Protein 3KIO (pdb70)

Foldseek 3Di:
DVCVVVCCVVQKDKDWDDQAPVQLPAEKEKAKEADPLFFLFFKKIKIKMFHPVCQCCQVVNDFLPPDDPVVLVVVLVCCVPSNTMIMMMMIGTLQVLLPCVDPDHDDSVNVVLVRVLVRVVVCVVSNGNYAEYEYEDAPFVVSLVVSCVPVVRHHYHYDPPVLNVGRRNVNSNSVNSNVRVVRLVVVLCVCVVVVHDSQQPPRGDVPVSNLVVQLVAQDQAPGHDSRGNCNDPSNVVSCVVRHDDDDDPPD/DDPADAAEDDDPCVVPVDDWKDKDWDQDFVRRGTAIWIAGVFGLTWGKDKDFDPDAWDDDPPDIHRTNIYIYIARPALNCVVRPPCVDGDDCPVVLPPDDDVVVVVVRVVLNVVSCVVDPDCVPTRRPCSSCSVPPD/DFADDVVLVPPFAADAAEDEPDDPPDDDDDPCVVAWVVQWDCDPAAIWTDDPRFIKGKDKDFDDPPDWDFDDVPDGRGGNHTDGIYIYIYGPDHCDDDDLVVEVSVDDDDDD

B-factor: mean 63.11, std 38.62, range [3.92, 180.27]

Structure (mmCIF, N/CA/C/O backbone):
data_3KIO
#
_entry.id   3KIO
#
_cell.length_a   279.287
_cell.length_b   40.421
_cell.length_c   67.820
_cell.angle_alpha   90.00
_cell.angle_beta   90.00
_cell.angle_gamma   90.00
#
_symmetry.space_group_name_H-M   'P 21 21 2'
#
loop_
_entity.id
_entity.type
_entity.pdbx_description
1 polymer 'Ribonuclease H2 subunit A'
2 polymer 'Ribonuclease H2 subunit B'
3 polymer 'Ribonuclease H2 subunit C'
4 water water
#
loop_
_atom_site.group_PDB
_atom_site.id
_atom_site.type_symbol
_atom_site.label_atom_id
_atom_site.label_alt_id
_atom_site.label_comp_id
_atom_site.label_asym_id
_atom_site.label_entity_id
_atom_site.label_seq_id
_atom_site.pdbx_PDB_ins_code
_atom_site.Cartn_x
_atom_site.Cartn_y
_atom_site.Cartn_z
_atom_site.occupancy
_atom_site.B_iso_or_equiv
_atom_site.auth_seq_id
_atom_site.auth_comp_id
_atom_site.auth_asym_id
_atom_site.auth_atom_id
_atom_site.pdbx_PDB_model_num
ATOM 9 N N . ASP A 1 2 ? 76.671 -0.612 2.300 1.00 115.42 2 ASP A N 1
ATOM 10 C CA . ASP A 1 2 ? 75.404 -0.222 2.918 1.00 118.39 2 ASP A CA 1
ATOM 11 C C . ASP A 1 2 ? 74.386 -1.334 3.141 1.00 115.43 2 ASP A C 1
ATOM 12 O O . ASP A 1 2 ? 73.426 -1.156 3.888 1.00 111.12 2 ASP A O 1
ATOM 17 N N . LEU A 1 3 ? 74.615 -2.477 2.506 1.00 120.00 3 LEU A N 1
ATOM 18 C CA . LEU A 1 3 ? 73.791 -3.657 2.710 1.00 122.18 3 LEU A CA 1
ATOM 19 C C . LEU A 1 3 ? 73.385 -3.741 4.169 1.00 119.64 3 LEU A C 1
ATOM 20 O O . LEU A 1 3 ? 72.203 -3.859 4.489 1.00 119.21 3 LEU A O 1
ATOM 25 N N . SER A 1 4 ? 74.376 -3.646 5.049 1.00 117.87 4 SER A N 1
ATOM 26 C CA . SER A 1 4 ? 74.148 -3.745 6.485 1.00 119.46 4 SER A CA 1
ATOM 27 C C . SER A 1 4 ? 74.067 -2.370 7.139 1.00 122.59 4 SER A C 1
ATOM 28 O O . SER A 1 4 ? 73.489 -2.225 8.216 1.00 120.44 4 SER A O 1
ATOM 31 N N . GLU A 1 5 ? 74.648 -1.367 6.482 1.00 126.26 5 GLU A N 1
ATOM 32 C CA . GLU A 1 5 ? 74.720 -0.013 7.034 1.00 129.12 5 GLU A CA 1
ATOM 33 C C . GLU A 1 5 ? 73.353 0.667 7.004 1.00 134.82 5 GLU A C 1
ATOM 34 O O . GLU A 1 5 ? 73.229 1.862 7.295 1.00 137.02 5 GLU A O 1
ATOM 40 N N . LEU A 1 6 ? 72.338 -0.108 6.629 1.00 130.68 6 LEU A N 1
ATOM 41 C CA . LEU A 1 6 ? 70.949 0.301 6.767 1.00 128.43 6 LEU A CA 1
ATOM 42 C C . LEU A 1 6 ? 70.527 0.057 8.203 1.00 129.08 6 LEU A C 1
ATOM 43 O O . LEU A 1 6 ? 70.009 0.949 8.878 1.00 129.49 6 LEU A O 1
ATOM 48 N N . GLU A 1 7 ? 70.765 -1.168 8.663 1.00 131.30 7 GLU A N 1
ATOM 49 C CA . GLU A 1 7 ? 70.276 -1.618 9.965 1.00 136.96 7 GLU A CA 1
ATOM 50 C C . GLU A 1 7 ? 71.115 -1.157 11.160 1.00 136.07 7 GLU A C 1
ATOM 51 O O . GLU A 1 7 ? 71.067 -1.769 12.226 1.00 134.35 7 GLU A O 1
ATOM 57 N N . ARG A 1 8 ? 71.874 -0.078 10.983 1.00 136.39 8 ARG A N 1
ATOM 58 C CA . ARG A 1 8 ? 72.441 0.625 12.126 1.00 141.37 8 ARG A CA 1
ATOM 59 C C . ARG A 1 8 ? 71.250 1.175 12.889 1.00 145.76 8 ARG A C 1
ATOM 60 O O . ARG A 1 8 ? 71.385 1.709 13.990 1.00 148.91 8 ARG A O 1
ATOM 62 N N . ASP A 1 9 ? 70.079 1.034 12.270 1.00 144.54 9 ASP A N 1
ATOM 63 C CA . ASP A 1 9 ? 68.810 1.438 12.857 1.00 146.89 9 ASP A CA 1
ATOM 64 C C . ASP A 1 9 ? 67.744 0.345 12.671 1.00 150.19 9 ASP A C 1
ATOM 65 O O . ASP A 1 9 ? 66.570 0.635 12.432 1.00 150.70 9 ASP A O 1
ATOM 70 N N . ASN A 1 10 ? 68.168 -0.915 12.751 1.00 149.54 10 ASN A N 1
ATOM 71 C CA . ASN A 1 10 ? 67.238 -2.025 12.954 1.00 152.97 10 ASN A CA 1
ATOM 72 C C . ASN A 1 10 ? 67.119 -2.228 14.449 1.00 166.78 10 ASN A C 1
ATOM 73 O O . ASN A 1 10 ? 66.028 -2.262 15.016 1.00 173.69 10 ASN A O 1
ATOM 78 N N . THR A 1 11 ? 68.277 -2.373 15.078 1.00 72.44 11 THR A N 1
ATOM 79 C CA . THR A 1 11 ? 68.387 -2.316 16.513 1.00 72.44 11 THR A CA 1
ATOM 80 C C . THR A 1 11 ? 68.192 -0.873 17.000 1.00 77.55 11 THR A C 1
ATOM 81 O O . THR A 1 11 ? 67.883 -0.645 18.169 1.00 90.00 11 THR A O 1
ATOM 85 N N . GLY A 1 12 ? 68.368 0.098 16.105 1.00 73.89 12 GLY A N 1
ATOM 86 C CA . GLY A 1 12 ? 68.168 1.502 16.444 1.00 67.71 12 GLY A CA 1
ATOM 87 C C . GLY A 1 12 ? 69.394 2.180 17.037 1.00 63.48 12 GLY A C 1
ATOM 88 O O . GLY A 1 12 ? 69.508 3.402 17.050 1.00 61.72 12 GLY A O 1
ATOM 89 N N . ARG A 1 13 ? 70.321 1.373 17.532 1.00 67.49 13 ARG A N 1
ATOM 90 C CA . ARG A 1 13 ? 71.531 1.877 18.163 1.00 62.95 13 ARG A CA 1
ATOM 91 C C . ARG A 1 13 ? 72.700 0.902 17.972 1.00 60.90 13 ARG A C 1
ATOM 92 O O . ARG A 1 13 ? 72.558 -0.159 17.356 1.00 50.46 13 ARG A O 1
ATOM 100 N N . CYS A 1 14 ? 73.850 1.254 18.532 1.00 58.96 14 CYS A N 1
ATOM 101 C CA . CYS A 1 14 ? 75.078 0.549 18.209 1.00 57.42 14 CYS A CA 1
ATOM 102 C C . CYS A 1 14 ? 76.132 0.681 19.317 1.00 50.48 14 CYS A C 1
ATOM 103 O O . CYS A 1 14 ? 76.495 1.788 19.705 1.00 58.73 14 CYS A O 1
ATOM 106 N N . ARG A 1 15 ? 76.624 -0.447 19.822 1.00 35.85 15 ARG A N 1
ATOM 107 C CA . ARG A 1 15 ? 77.753 -0.400 20.733 1.00 39.46 15 ARG A CA 1
ATOM 108 C C . ARG A 1 15 ? 79.051 -0.780 20.041 1.00 39.62 15 ARG A C 1
ATOM 109 O O . ARG A 1 15 ? 79.147 -1.845 19.472 1.00 35.94 15 ARG A O 1
ATOM 117 N N . LEU A 1 16 ? 80.042 0.109 20.074 1.00 40.72 16 LEU A N 1
ATOM 118 C CA . LEU A 1 16 ? 81.409 -0.263 19.710 1.00 36.88 16 LEU A CA 1
ATOM 119 C C . LEU A 1 16 ? 82.277 -0.277 20.956 1.00 45.30 16 LEU A C 1
ATOM 120 O O . LEU A 1 16 ? 82.112 0.559 21.838 1.00 50.47 16 LEU A O 1
ATOM 125 N N . SER A 1 17 ? 83.196 -1.227 21.049 1.00 49.49 17 SER A N 1
ATOM 126 C CA . SER A 1 17 ? 84.016 -1.305 22.249 1.00 52.04 17 SER A CA 1
ATOM 127 C C . SER A 1 17 ? 85.390 -1.866 21.966 1.00 46.43 17 SER A C 1
ATOM 128 O O . SER A 1 17 ? 85.597 -2.560 20.971 1.00 41.39 17 SER A O 1
ATOM 131 N N . SER A 1 18 ? 86.325 -1.563 22.860 1.00 46.53 18 SER A N 1
ATOM 132 C CA . SER A 1 18 ? 87.666 -2.123 22.780 1.00 49.57 18 SER A CA 1
ATOM 133 C C . SER A 1 18 ? 87.811 -3.469 23.514 1.00 48.62 18 SER A C 1
ATOM 134 O O . SER A 1 18 ? 87.143 -3.735 24.520 1.00 39.14 18 SER A O 1
ATOM 137 N N . PRO A 1 19 ? 88.682 -4.335 22.990 1.00 47.76 19 PRO A N 1
ATOM 138 C CA . PRO A 1 19 ? 89.133 -5.442 23.821 1.00 47.16 19 PRO A CA 1
ATOM 139 C C . PRO A 1 19 ? 89.416 -4.859 25.184 1.00 42.66 19 PRO A C 1
ATOM 140 O O . PRO A 1 19 ? 89.982 -3.765 25.237 1.00 36.48 19 PRO A O 1
ATOM 144 N N . VAL A 1 20 ? 89.034 -5.546 26.257 1.00 47.29 20 VAL A N 1
ATOM 145 C CA . VAL A 1 20 ? 89.317 -5.049 27.610 1.00 35.04 20 VAL A CA 1
ATOM 146 C C . VAL A 1 20 ? 90.742 -5.391 28.032 1.00 37.69 20 VAL A C 1
ATOM 147 O O . VAL A 1 20 ? 91.145 -6.556 27.997 1.00 44.68 20 VAL A O 1
ATOM 151 N N . PRO A 1 21 ? 91.520 -4.374 28.421 1.00 38.58 21 PRO A N 1
ATOM 152 C CA . PRO A 1 21 ? 92.948 -4.622 28.663 1.00 39.47 21 PRO A CA 1
ATOM 153 C C . PRO A 1 21 ? 93.120 -5.506 29.895 1.00 46.41 21 PRO A C 1
ATOM 154 O O . PRO A 1 21 ? 92.445 -5.282 30.904 1.00 51.58 21 PRO A O 1
ATOM 158 N N . ALA A 1 22 ? 94.010 -6.491 29.820 1.00 44.72 22 ALA A N 1
ATOM 159 C CA . ALA A 1 22 ? 94.197 -7.447 30.917 1.00 43.73 22 ALA A CA 1
ATOM 160 C C . ALA A 1 22 ? 94.266 -6.825 32.314 1.00 42.79 22 ALA A C 1
ATOM 161 O O . ALA A 1 22 ? 93.531 -7.229 33.214 1.00 42.96 22 ALA A O 1
ATOM 163 N N . VAL A 1 23 ? 95.159 -5.858 32.499 1.00 41.03 23 VAL A N 1
ATOM 164 C CA . VAL A 1 23 ? 95.322 -5.215 33.799 1.00 41.26 23 VAL A CA 1
ATOM 165 C C . VAL A 1 23 ? 93.966 -4.896 34.412 1.00 42.38 23 VAL A C 1
ATOM 166 O O . VAL A 1 23 ? 93.724 -5.166 35.578 1.00 52.66 23 VAL A O 1
ATOM 170 N N . CYS A 1 24 ? 93.076 -4.342 33.603 1.00 41.12 24 CYS A N 1
ATOM 171 C CA . CYS A 1 24 ? 91.776 -3.879 34.077 1.00 40.98 24 CYS A CA 1
ATOM 172 C C . CYS A 1 24 ? 90.748 -4.981 34.440 1.00 36.68 24 CYS A C 1
ATOM 173 O O . CYS A 1 24 ? 89.574 -4.700 34.672 1.00 40.41 24 CYS A O 1
ATOM 176 N N . LEU A 1 25 ? 91.193 -6.230 34.496 1.00 40.45 25 LEU A N 1
ATOM 177 C CA . LEU A 1 25 ? 90.353 -7.324 34.995 1.00 39.05 25 LEU A CA 1
ATOM 178 C C . LEU A 1 25 ? 90.705 -7.649 36.456 1.00 50.28 25 LEU A C 1
ATOM 179 O O . LEU A 1 25 ? 89.915 -8.267 37.172 1.00 56.07 25 LEU A O 1
ATOM 184 N N . LYS A 1 26 ? 91.883 -7.202 36.894 1.00 44.94 26 LYS A N 1
ATOM 185 C CA . LYS A 1 26 ? 92.382 -7.519 38.224 1.00 42.96 26 LYS A CA 1
ATOM 186 C C . LYS A 1 26 ? 92.681 -6.302 39.115 1.00 45.90 26 LYS A C 1
ATOM 187 O O . LYS A 1 26 ? 92.460 -6.347 40.329 1.00 50.28 26 LYS A O 1
ATOM 193 N N . GLU A 1 27 ? 93.193 -5.226 38.528 1.00 42.38 27 GLU A N 1
ATOM 194 C CA . GLU A 1 27 ? 93.515 -4.022 39.298 1.00 41.79 27 GLU A CA 1
ATOM 195 C C . GLU A 1 27 ? 92.308 -3.097 39.404 1.00 29.89 27 GLU A C 1
ATOM 196 O O . GLU A 1 27 ? 91.448 -3.119 38.542 1.00 35.75 27 GLU A O 1
ATOM 202 N N . PRO A 1 28 ? 92.217 -2.297 40.474 1.00 37.29 28 PRO A N 1
ATOM 203 C CA . PRO A 1 28 ? 91.038 -1.415 40.553 1.00 33.64 28 PRO A CA 1
ATOM 204 C C . PRO A 1 28 ? 91.121 -0.312 39.498 1.00 32.85 28 PRO A C 1
ATOM 205 O O . PRO A 1 28 ? 92.195 0.268 39.304 1.00 37.57 28 PRO A O 1
ATOM 209 N N . CYS A 1 29 ? 90.009 -0.013 38.846 1.00 21.43 29 CYS A N 1
ATOM 210 C CA . CYS A 1 29 ? 89.992 0.974 37.763 1.00 43.03 29 CYS A CA 1
ATOM 211 C C . CYS A 1 29 ? 88.935 2.042 38.013 1.00 38.43 29 CYS A C 1
ATOM 212 O O . CYS A 1 29 ? 87.911 1.770 38.632 1.00 37.34 29 CYS A O 1
ATOM 215 N N . VAL A 1 30 ? 89.193 3.248 37.504 1.00 35.60 30 VAL A N 1
ATOM 216 C CA . VAL A 1 30 ? 88.222 4.337 37.475 1.00 26.12 30 VAL A CA 1
ATOM 217 C C . VAL A 1 30 ? 87.459 4.283 36.165 1.00 30.73 30 VAL A C 1
ATOM 218 O O . VAL A 1 30 ? 88.015 3.889 35.142 1.00 20.71 30 VAL A O 1
ATOM 222 N N . LEU A 1 31 ? 86.202 4.713 36.196 1.00 27.12 31 LEU A N 1
ATOM 223 C CA . LEU A 1 31 ? 85.361 4.705 35.012 1.00 31.52 31 LEU A CA 1
ATOM 224 C C . LEU A 1 31 ? 84.657 6.060 34.785 1.00 32.53 31 LEU A C 1
ATOM 225 O O . LEU A 1 31 ? 83.792 6.453 35.561 1.00 30.60 31 LEU A O 1
ATOM 230 N N . GLY A 1 32 ? 85.026 6.763 33.712 1.00 30.95 32 GLY A N 1
ATOM 231 C CA . GLY A 1 32 ? 84.375 8.016 33.337 1.00 22.38 32 GLY A CA 1
ATOM 232 C C . GLY A 1 32 ? 83.281 7.811 32.295 1.00 25.11 32 GLY A C 1
ATOM 233 O O . GLY A 1 32 ? 83.463 7.063 31.363 1.00 26.47 32 GLY A O 1
ATOM 234 N N . VAL A 1 33 ? 82.123 8.436 32.463 1.00 14.09 33 VAL A N 1
ATOM 235 C CA . VAL A 1 33 ? 81.137 8.416 31.401 1.00 16.54 33 VAL A CA 1
ATOM 236 C C . VAL A 1 33 ? 80.754 9.833 30.993 1.00 21.99 33 VAL A C 1
ATOM 237 O O . VAL A 1 33 ? 80.619 10.700 31.837 1.00 36.94 33 VAL A O 1
ATOM 241 N N . ASP A 1 34 ? 80.628 10.067 29.690 1.00 15.60 34 ASP A N 1
ATOM 242 C CA . ASP A 1 34 ? 80.214 11.362 29.163 1.00 23.80 34 ASP A CA 1
ATOM 243 C C . ASP A 1 34 ? 79.646 11.147 27.769 1.00 17.23 34 ASP A C 1
ATOM 244 O O . ASP A 1 34 ? 79.581 10.027 27.310 1.00 19.24 34 ASP A O 1
ATOM 249 N N . GLU A 1 35 ? 79.261 12.238 27.106 1.00 31.94 35 GLU A N 1
ATOM 250 C CA . GLU A 1 35 ? 78.479 12.173 25.881 1.00 26.56 35 GLU A CA 1
ATOM 251 C C . GLU A 1 35 ? 78.676 13.336 24.924 1.00 33.46 35 GLU A C 1
ATOM 252 O O . GLU A 1 35 ? 79.159 14.394 25.315 1.00 45.58 35 GLU A O 1
ATOM 258 N N . ALA A 1 36 ? 78.292 13.100 23.664 1.00 41.77 36 ALA A N 1
ATOM 259 C CA . ALA A 1 36 ? 78.183 14.107 22.606 1.00 16.49 36 ALA A CA 1
ATOM 260 C C . ALA A 1 36 ? 76.855 13.924 21.864 1.00 33.31 36 ALA A C 1
ATOM 261 O O . ALA A 1 36 ? 76.306 12.835 21.838 1.00 35.47 36 ALA A O 1
ATOM 263 N N . GLY A 1 37 ? 76.314 15.000 21.307 1.00 16.57 37 GLY A N 1
ATOM 264 C CA . GLY A 1 37 ? 75.044 14.961 20.608 1.00 17.19 37 GLY A CA 1
ATOM 265 C C . GLY A 1 37 ? 73.734 14.970 21.391 1.00 18.43 37 GLY A C 1
ATOM 266 O O . GLY A 1 37 ? 72.720 14.477 20.918 1.00 23.39 37 GLY A O 1
ATOM 267 N N . ARG A 1 38 ? 73.711 15.547 22.579 1.00 16.53 38 ARG A N 1
ATOM 268 C CA . ARG A 1 38 ? 72.422 15.768 23.220 1.00 30.83 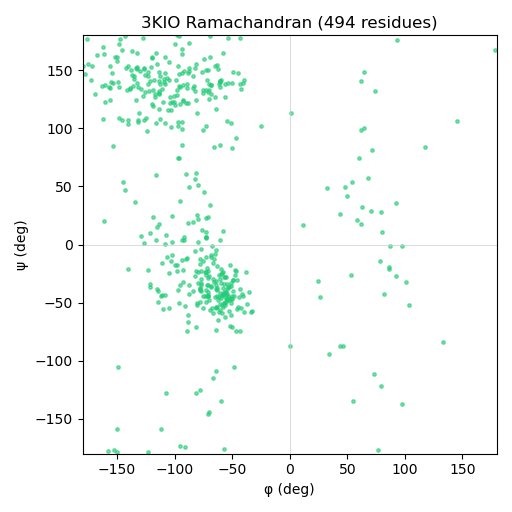38 ARG A CA 1
ATOM 269 C C . ARG A 1 38 ? 71.653 16.876 22.471 1.00 36.29 38 ARG A C 1
ATOM 270 O O . ARG A 1 38 ? 70.450 16.761 22.247 1.00 45.75 38 ARG A O 1
ATOM 278 N N . GLY A 1 39 ? 72.354 17.936 22.070 1.00 25.35 39 GLY A N 1
ATOM 279 C CA . GLY A 1 39 ? 71.739 19.048 21.369 1.00 24.94 39 GLY A CA 1
ATOM 280 C C . GLY A 1 39 ? 71.217 19.056 19.932 1.00 24.18 39 GLY A C 1
ATOM 281 O O . GLY A 1 39 ? 70.148 19.598 19.676 1.00 30.26 39 GLY A O 1
ATOM 282 N N . PRO A 1 40 ? 71.967 18.487 18.979 1.00 27.21 40 PRO A N 1
ATOM 283 C CA . PRO A 1 40 ? 71.602 18.736 17.577 1.00 35.20 40 PRO A CA 1
ATOM 284 C C . PRO A 1 40 ? 70.236 18.117 17.280 1.00 43.35 40 PRO A C 1
ATOM 285 O O . PRO A 1 40 ? 69.809 17.158 17.925 1.00 39.77 40 PRO A O 1
ATOM 289 N N . VAL A 1 41 ? 69.562 18.698 16.294 1.00 47.00 41 VAL A N 1
ATOM 290 C CA . VAL A 1 41 ? 68.298 18.195 15.785 1.00 42.16 41 VAL A CA 1
ATOM 291 C C . VAL A 1 41 ? 68.678 17.273 14.643 1.00 45.37 41 VAL A C 1
ATOM 292 O O . VAL A 1 41 ? 67.830 16.745 13.935 1.00 61.15 41 VAL A O 1
ATOM 296 N N . LEU A 1 42 ? 69.982 17.056 14.505 1.00 46.59 42 LEU A N 1
ATOM 297 C CA . LEU A 1 42 ? 70.536 16.253 13.412 1.00 36.97 42 LEU A CA 1
ATOM 298 C C . LEU A 1 42 ? 71.652 15.341 13.908 1.00 28.73 42 LEU A C 1
ATOM 299 O O . LEU A 1 42 ? 72.522 15.781 14.656 1.00 35.88 42 LEU A O 1
ATOM 304 N N . GLY A 1 43 ? 71.626 14.079 13.493 1.00 21.83 43 GLY A N 1
ATOM 305 C CA . GLY A 1 43 ? 72.685 13.138 13.816 1.00 27.89 43 GLY A CA 1
ATOM 306 C C . GLY A 1 43 ? 72.453 12.292 15.065 1.00 31.72 43 GLY A C 1
ATOM 307 O O . GLY A 1 43 ? 71.468 12.496 15.781 1.00 36.15 43 GLY A O 1
ATOM 308 N N . PRO A 1 44 ? 73.377 11.350 15.336 1.00 22.75 44 PRO A N 1
ATOM 309 C CA . PRO A 1 44 ? 73.424 10.521 16.536 1.00 15.32 44 PRO A CA 1
ATOM 310 C C . PRO A 1 44 ? 73.790 11.315 17.773 1.00 32.47 44 PRO A C 1
ATOM 311 O O . PRO A 1 44 ? 74.536 12.296 17.715 1.00 27.70 44 PRO A O 1
ATOM 323 N N . VAL A 1 46 ? 75.992 10.394 21.092 1.00 27.58 46 VAL A N 1
ATOM 324 C CA . VAL A 1 46 ? 76.947 9.391 21.547 1.00 31.90 46 VAL A CA 1
ATOM 325 C C . VAL A 1 46 ? 77.304 9.386 23.065 1.00 38.68 46 VAL A C 1
ATOM 326 O O . VAL A 1 46 ? 77.652 10.405 23.642 1.00 24.97 46 VAL A O 1
ATOM 330 N N . TYR A 1 47 ? 77.208 8.211 23.687 1.00 41.03 47 TYR A N 1
ATOM 331 C CA . TYR A 1 47 ? 77.690 7.997 25.052 1.00 28.77 47 TYR A CA 1
ATOM 332 C C . TYR A 1 47 ? 78.946 7.149 25.064 1.00 25.43 47 TYR A C 1
ATOM 333 O O . TYR A 1 47 ? 79.036 6.177 24.341 1.00 29.60 47 TYR A O 1
ATOM 342 N N . ALA A 1 48 ? 79.909 7.517 25.890 1.00 23.77 48 ALA A N 1
ATOM 343 C CA . ALA A 1 48 ? 81.179 6.820 25.956 1.00 17.77 48 ALA A CA 1
ATOM 344 C C . ALA A 1 48 ? 81.584 6.528 27.394 1.00 38.27 48 ALA A C 1
ATOM 345 O O . ALA A 1 48 ? 81.223 7.253 28.314 1.00 35.07 48 ALA A O 1
ATOM 347 N N . ILE A 1 49 ? 82.331 5.447 27.586 1.00 40.95 49 ILE A N 1
ATOM 348 C CA . ILE A 1 49 ? 83.019 5.230 28.846 1.00 32.40 49 ILE A CA 1
ATOM 349 C C . ILE A 1 49 ? 84.491 5.007 28.570 1.00 33.42 49 ILE A C 1
ATOM 350 O O . ILE A 1 49 ? 84.884 4.454 27.549 1.00 47.03 49 ILE A O 1
ATOM 355 N N . CYS A 1 50 ? 85.309 5.476 29.483 1.00 27.71 50 CYS A N 1
ATOM 356 C CA . CYS A 1 50 ? 86.715 5.189 29.456 1.00 35.84 50 CYS A CA 1
ATOM 357 C C . CYS A 1 50 ? 87.056 4.620 30.839 1.00 44.03 50 CYS A C 1
ATOM 358 O O . CYS A 1 50 ? 86.372 4.917 31.830 1.00 40.11 50 CYS A O 1
ATOM 361 N N . TYR A 1 51 ? 88.078 3.773 30.909 1.00 38.81 51 TYR A N 1
ATOM 362 C CA . TYR A 1 51 ? 88.538 3.283 32.197 1.00 37.26 51 TYR A CA 1
ATOM 363 C C . TYR A 1 51 ? 90.022 2.973 32.198 1.00 39.38 51 TYR A C 1
ATOM 364 O O . TYR A 1 51 ? 90.635 2.829 31.150 1.00 49.93 51 TYR A O 1
ATOM 373 N N . CYS A 1 52 ? 90.606 2.889 33.383 1.00 37.68 52 CYS A N 1
ATOM 374 C CA . CYS A 1 52 ? 91.996 2.482 33.479 1.00 45.40 52 CYS A CA 1
ATOM 375 C C . CYS A 1 52 ? 92.436 2.332 34.922 1.00 47.97 52 CYS A C 1
ATOM 376 O O . CYS A 1 52 ? 91.855 2.928 35.827 1.00 49.99 52 CYS A O 1
ATOM 379 N N . PRO A 1 53 ? 93.457 1.502 35.139 1.00 41.20 53 PRO A N 1
ATOM 380 C CA . PRO A 1 53 ? 93.916 1.225 36.491 1.00 40.17 53 PRO A CA 1
ATOM 381 C C . PRO A 1 53 ? 94.157 2.495 37.289 1.00 43.43 53 PRO A C 1
ATOM 382 O O . PRO A 1 53 ? 94.680 3.466 36.765 1.00 35.36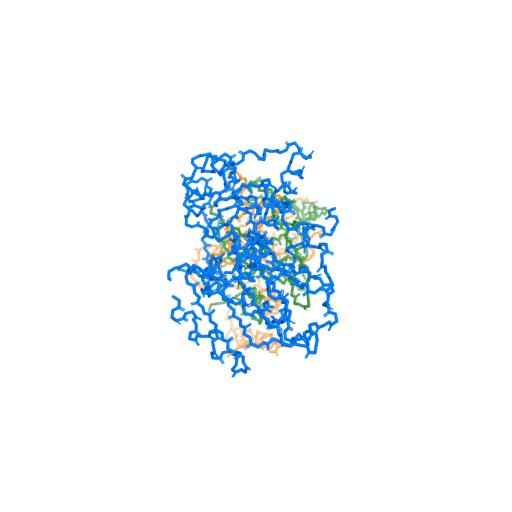 53 PRO A O 1
ATOM 386 N N . LEU A 1 54 ? 93.753 2.480 38.556 1.00 53.93 54 LEU A N 1
ATOM 387 C CA . LEU A 1 54 ? 94.025 3.592 39.448 1.00 46.69 54 LEU A CA 1
ATOM 388 C C . LEU A 1 54 ? 95.519 3.862 39.432 1.00 53.09 54 LEU A C 1
ATOM 389 O O . LEU A 1 54 ? 95.953 5.011 39.457 1.00 56.81 54 LEU A O 1
ATOM 394 N N . SER A 1 55 ? 96.303 2.791 39.372 1.00 49.89 55 SER A N 1
ATOM 395 C CA . SER A 1 55 ? 97.753 2.913 39.345 1.00 42.62 55 SER A CA 1
ATOM 396 C C . SER A 1 55 ? 98.248 3.720 38.148 1.00 42.54 55 SER A C 1
ATOM 397 O O . SER A 1 55 ? 99.368 4.227 38.162 1.00 56.58 55 SER A O 1
ATOM 400 N N . ARG A 1 56 ? 97.426 3.829 37.111 1.00 78.88 56 ARG A N 1
ATOM 401 C CA . ARG A 1 56 ? 97.872 4.450 35.871 1.00 78.94 56 ARG A CA 1
ATOM 402 C C . ARG A 1 56 ? 97.168 5.765 35.551 1.00 81.72 56 ARG A C 1
ATOM 403 O O . ARG A 1 56 ? 97.206 6.228 34.412 1.00 84.82 56 ARG A O 1
ATOM 411 N N . LEU A 1 57 ? 96.532 6.373 36.548 1.00 84.65 57 LEU A N 1
ATOM 412 C CA . LEU A 1 57 ? 95.868 7.656 36.330 1.00 87.48 57 LEU A CA 1
ATOM 413 C C . LEU A 1 57 ? 96.837 8.734 35.879 1.00 92.52 57 LEU A C 1
ATOM 414 O O . LEU A 1 57 ? 96.519 9.529 34.995 1.00 94.48 57 LEU A O 1
ATOM 419 N N . ALA A 1 58 ? 98.017 8.757 36.491 1.00 94.89 58 ALA A N 1
ATOM 420 C CA . ALA A 1 58 ? 99.051 9.723 36.131 1.00 93.30 58 ALA A CA 1
ATOM 421 C C . ALA A 1 58 ? 99.187 9.885 34.611 1.00 93.75 58 ALA A C 1
ATOM 422 O O . ALA A 1 58 ? 99.392 10.992 34.114 1.00 93.56 58 ALA A O 1
ATOM 424 N N . ASP A 1 59 ? 99.059 8.785 33.875 1.00 95.60 59 ASP A N 1
ATOM 425 C CA . ASP A 1 59 ? 99.179 8.829 32.421 1.00 102.53 59 ASP A CA 1
ATOM 426 C C . ASP A 1 59 ? 98.055 9.621 31.747 1.00 95.78 59 ASP A C 1
ATOM 427 O O . ASP A 1 59 ? 98.133 9.943 30.563 1.00 83.83 59 ASP A O 1
ATOM 432 N N . LEU A 1 60 ? 97.012 9.938 32.506 1.00 100.14 60 LEU A N 1
ATOM 433 C CA . LEU A 1 60 ? 95.934 10.783 32.005 1.00 98.94 60 LEU A CA 1
ATOM 434 C C . LEU A 1 60 ? 95.921 12.225 32.525 1.00 104.78 60 LEU A C 1
ATOM 435 O O . LEU A 1 60 ? 95.917 13.178 31.745 1.00 104.76 60 LEU A O 1
ATOM 440 N N . GLU A 1 61 ? 95.917 12.383 33.844 1.00 112.86 61 GLU A N 1
ATOM 441 C CA . GLU A 1 61 ? 96.042 13.704 34.451 1.00 122.34 61 GLU A CA 1
ATOM 442 C C . GLU A 1 61 ? 97.404 14.300 34.114 1.00 132.36 61 GLU A C 1
ATOM 443 O O . GLU A 1 61 ? 97.508 15.200 33.278 1.00 135.99 61 GLU A O 1
ATOM 449 N N . ALA A 1 62 ? 98.444 13.774 34.757 1.00 135.56 62 ALA A N 1
ATOM 450 C CA . ALA A 1 62 ? 99.805 14.283 34.605 1.00 138.08 62 ALA A CA 1
ATOM 451 C C . ALA A 1 62 ? 100.186 14.336 33.125 1.00 142.52 62 ALA A C 1
ATOM 452 O O . ALA A 1 62 ? 100.889 15.256 32.700 1.00 149.31 62 ALA A O 1
ATOM 454 N N . LEU A 1 63 ? 99.727 13.361 32.341 1.00 134.83 63 LEU A N 1
ATOM 455 C CA . LEU A 1 63 ? 100.057 13.337 30.918 1.00 132.34 63 LEU A CA 1
ATOM 456 C C . LEU A 1 63 ? 99.157 14.368 30.235 1.00 129.06 63 LEU A C 1
ATOM 457 O O . LEU A 1 63 ? 99.143 15.532 30.632 1.00 132.78 63 LEU A O 1
ATOM 462 N N . LYS A 1 64 ? 98.403 13.956 29.221 1.00 124.19 64 LYS A N 1
ATOM 463 C CA . LYS A 1 64 ? 97.701 14.937 28.402 1.00 125.97 64 LYS A CA 1
ATOM 464 C C . LYS A 1 64 ? 96.221 15.127 28.086 1.00 119.76 64 LYS A C 1
ATOM 465 O O . LYS A 1 64 ? 95.872 16.036 27.335 1.00 123.25 64 LYS A O 1
ATOM 471 N N . VAL A 1 65 ? 95.351 14.421 28.775 1.00 20.00 65 VAL A N 1
ATOM 472 C CA . VAL A 1 65 ? 93.937 14.574 28.501 1.00 20.00 65 VAL A CA 1
ATOM 473 C C . VAL A 1 65 ? 93.220 15.776 29.134 1.00 20.00 65 VAL A C 1
ATOM 474 O O . VAL A 1 65 ? 92.849 16.702 28.440 1.00 20.00 65 VAL A O 1
ATOM 478 N N . ALA A 1 66 ? 93.021 15.754 30.442 1.00 95.69 66 ALA A N 1
ATOM 479 C CA . ALA A 1 66 ? 92.157 16.719 31.115 1.00 92.38 66 ALA A CA 1
ATOM 480 C C . ALA A 1 66 ? 92.342 18.127 30.541 1.00 97.95 66 ALA A C 1
ATOM 481 O O . ALA A 1 66 ? 91.370 18.840 30.281 1.00 95.68 66 ALA A O 1
ATOM 483 N N . ASP A 1 67 ? 93.600 18.505 30.329 1.00 104.46 67 ASP A N 1
ATOM 484 C CA . ASP A 1 67 ? 93.965 19.848 29.879 1.00 111.69 67 ASP A CA 1
ATOM 485 C C . ASP A 1 67 ? 93.166 20.322 28.660 1.00 107.73 67 ASP A C 1
ATOM 486 O O . ASP A 1 67 ? 93.058 21.524 28.398 1.00 103.77 67 ASP A O 1
ATOM 491 N N . THR A 1 70 ? 86.910 23.574 24.285 1.00 81.37 70 THR A N 1
ATOM 492 C CA . THR A 1 70 ? 88.031 24.438 24.641 1.00 86.59 70 THR A CA 1
ATOM 493 C C . THR A 1 70 ? 89.216 24.178 23.721 1.00 88.10 70 THR A C 1
ATOM 494 O O . THR A 1 70 ? 90.167 24.966 23.669 1.00 90.85 70 THR A O 1
ATOM 498 N N . LEU A 1 71 ? 89.143 23.066 22.998 1.00 87.00 71 LEU A N 1
ATOM 499 C CA . LEU A 1 71 ? 90.130 22.726 21.977 1.00 91.86 71 LEU A CA 1
ATOM 500 C C . LEU A 1 71 ? 89.399 22.530 20.661 1.00 95.66 71 LEU A C 1
ATOM 501 O O . LEU A 1 71 ? 88.182 22.695 20.601 1.00 99.46 71 LEU A O 1
ATOM 506 N N . THR A 1 72 ? 90.126 22.179 19.608 1.00 97.24 72 THR A N 1
ATOM 507 C CA . THR A 1 72 ? 89.508 22.099 18.287 1.00 94.39 72 THR A CA 1
ATOM 508 C C . THR A 1 72 ? 89.145 20.678 17.858 1.00 99.96 72 THR A C 1
ATOM 509 O O . THR A 1 72 ? 89.488 19.693 18.520 1.00 95.59 72 THR A O 1
ATOM 513 N N . GLU A 1 73 ? 88.439 20.606 16.733 1.00 104.81 73 GLU A N 1
ATOM 514 C CA . GLU A 1 73 ? 88.038 19.354 16.113 1.00 100.81 73 GLU A CA 1
ATOM 515 C C . GLU A 1 73 ? 89.265 18.608 15.608 1.00 100.51 73 GLU A C 1
ATOM 516 O O . GLU A 1 73 ? 89.202 17.412 15.323 1.00 91.79 73 GLU A O 1
ATOM 522 N N . ASN A 1 74 ? 90.381 19.332 15.509 1.00 111.72 74 ASN A N 1
ATOM 523 C CA . ASN A 1 74 ? 91.661 18.783 15.046 1.00 117.55 74 ASN A CA 1
ATOM 524 C C . ASN A 1 74 ? 92.500 18.200 16.181 1.00 117.66 74 ASN A C 1
ATOM 525 O O . ASN A 1 74 ? 92.831 17.015 16.176 1.00 77.50 74 ASN A O 1
ATOM 530 N N . GLU A 1 75 ? 92.851 19.052 17.141 1.00 114.97 75 GLU A N 1
ATOM 531 C CA . GLU A 1 75 ? 93.535 18.621 18.355 1.00 105.74 75 GLU A CA 1
ATOM 532 C C . GLU A 1 75 ? 92.828 17.414 18.986 1.00 97.77 75 GLU A C 1
ATOM 533 O O . GLU A 1 75 ? 93.476 16.437 19.368 1.00 78.47 75 GLU A O 1
ATOM 539 N N . ARG A 1 76 ? 91.500 17.470 19.061 1.00 89.83 76 ARG A N 1
ATOM 540 C CA . ARG A 1 76 ? 90.724 16.360 19.615 1.00 86.00 76 ARG A CA 1
ATOM 541 C C . ARG A 1 76 ? 90.984 15.033 18.911 1.00 89.72 76 ARG A C 1
ATOM 542 O O . ARG A 1 76 ? 91.087 13.994 19.562 1.00 88.86 76 ARG A O 1
ATOM 550 N N . GLU A 1 77 ? 91.070 15.064 17.585 1.00 93.88 77 GLU A N 1
ATOM 551 C CA . GLU A 1 77 ? 91.247 13.838 16.812 1.00 97.01 77 GLU A CA 1
ATOM 552 C C . GLU A 1 77 ? 92.580 13.153 17.125 1.00 104.07 77 GLU A C 1
ATOM 553 O O . GLU A 1 77 ? 92.674 11.925 17.093 1.00 107.90 77 GLU A O 1
ATOM 559 N N . ARG A 1 78 ? 93.598 13.946 17.450 1.00 105.22 78 ARG A N 1
ATOM 560 C CA . ARG A 1 78 ? 94.935 13.417 17.718 1.00 106.27 78 ARG A CA 1
ATOM 561 C C . ARG A 1 78 ? 95.040 12.736 19.080 1.00 106.12 78 ARG A C 1
ATOM 562 O O . ARG A 1 78 ? 95.452 11.581 19.175 1.00 106.96 78 ARG A O 1
ATOM 570 N N . LEU A 1 79 ? 94.672 13.467 20.130 1.00 104.65 79 LEU A N 1
ATOM 571 C CA . LEU A 1 79 ? 94.718 12.957 21.497 1.00 98.44 79 LEU A CA 1
ATOM 572 C C . LEU A 1 79 ? 94.022 11.609 21.639 1.00 99.23 79 LEU A C 1
ATOM 573 O O . LEU A 1 79 ? 94.431 10.781 22.450 1.00 98.94 79 LEU A O 1
ATOM 578 N N . PHE A 1 80 ? 92.964 11.400 20.860 1.00 97.85 80 PHE A N 1
ATOM 579 C CA . PHE A 1 80 ? 92.214 10.149 20.914 1.00 89.69 80 PHE A CA 1
ATOM 580 C C . PHE A 1 80 ? 92.989 8.996 20.288 1.00 90.69 80 PHE A C 1
ATOM 581 O O . PHE A 1 80 ? 92.745 7.831 20.602 1.00 95.98 80 PHE A O 1
ATOM 589 N N . ALA A 1 81 ? 93.920 9.320 19.400 1.00 87.89 81 ALA A N 1
ATOM 590 C CA . ALA A 1 81 ? 94.769 8.302 18.795 1.00 87.37 81 ALA A CA 1
ATOM 591 C C . ALA A 1 81 ? 95.860 7.875 19.773 1.00 92.04 81 ALA A C 1
ATOM 592 O O . ALA A 1 81 ? 96.409 6.782 19.658 1.00 98.79 81 ALA A O 1
ATOM 594 N N . LYS A 1 82 ? 96.175 8.746 20.729 1.00 88.36 82 LYS A N 1
ATOM 595 C CA . LYS A 1 82 ? 97.098 8.395 21.801 1.00 92.56 82 LYS A CA 1
ATOM 596 C C . LYS A 1 82 ? 96.424 7.428 22.778 1.00 97.78 82 LYS A C 1
ATOM 597 O O . LYS A 1 82 ? 97.023 6.444 23.200 1.00 104.53 82 LYS A O 1
ATOM 611 N N . GLU A 1 84 ? 93.963 5.567 22.008 1.00 69.94 84 GLU A N 1
ATOM 612 C CA . GLU A 1 84 ? 93.717 4.353 21.250 1.00 79.16 84 GLU A CA 1
ATOM 613 C C . GLU A 1 84 ? 95.016 3.551 21.217 1.00 91.78 84 GLU A C 1
ATOM 614 O O . GLU A 1 84 ? 95.002 2.318 21.210 1.00 91.37 84 GLU A O 1
ATOM 620 N N . GLU A 1 85 ? 96.140 4.265 21.226 1.00 99.76 85 GLU A N 1
ATOM 621 C CA . GLU A 1 85 ? 97.450 3.641 21.064 1.00 101.23 85 GLU A CA 1
ATOM 622 C C . GLU A 1 85 ? 97.834 2.822 22.286 1.00 99.11 85 GLU A C 1
ATOM 623 O O . GLU A 1 85 ? 98.265 1.674 22.161 1.00 97.92 85 GLU A O 1
ATOM 629 N N . ASP A 1 86 ? 97.673 3.407 23.467 1.00 96.18 86 ASP A N 1
ATOM 630 C CA . ASP A 1 86 ? 98.034 2.710 24.691 1.00 92.06 86 ASP A CA 1
ATOM 631 C C . ASP A 1 86 ? 96.870 1.868 25.195 1.00 90.43 86 ASP A C 1
ATOM 632 O O . ASP A 1 86 ? 96.497 1.930 26.369 1.00 87.11 86 ASP A O 1
ATOM 637 N N . GLY A 1 87 ? 96.306 1.077 24.284 1.00 90.94 87 GLY A N 1
ATOM 638 C CA . GLY A 1 87 ? 95.258 0.128 24.616 1.00 87.48 87 GLY A CA 1
ATOM 639 C C . GLY A 1 87 ? 95.787 -1.045 25.422 1.00 84.55 87 GLY A C 1
ATOM 640 O O . GLY A 1 87 ? 95.199 -2.125 25.421 1.00 79.78 87 GLY A O 1
ATOM 641 N N . ASP A 1 88 ? 96.911 -0.827 26.100 1.00 86.34 88 ASP A N 1
ATOM 642 C CA . ASP A 1 88 ? 97.471 -1.805 27.022 1.00 82.83 88 ASP A CA 1
ATOM 643 C C . ASP A 1 88 ? 96.756 -1.593 28.355 1.00 85.02 88 ASP A C 1
ATOM 644 O O . ASP A 1 88 ? 96.419 -2.561 29.041 1.00 85.17 88 ASP A O 1
ATOM 649 N N . PHE A 1 89 ? 96.523 -0.329 28.721 1.00 54.74 89 PHE A N 1
ATOM 650 C CA . PHE A 1 89 ? 95.790 -0.034 29.946 1.00 43.65 89 PHE A CA 1
ATOM 651 C C . PHE A 1 89 ? 94.556 0.881 29.972 1.00 44.24 89 PHE A C 1
ATOM 652 O O . PHE A 1 89 ? 93.981 1.117 31.029 1.00 49.10 89 PHE A O 1
ATOM 660 N N . VAL A 1 90 ? 94.141 1.402 28.826 1.00 47.36 90 VAL A N 1
ATOM 661 C CA . VAL A 1 90 ? 92.875 2.140 28.766 1.00 34.11 90 VAL A CA 1
ATOM 662 C C . VAL A 1 90 ? 91.885 1.373 27.918 1.00 27.52 90 VAL A C 1
ATOM 663 O O . VAL A 1 90 ? 92.207 0.917 26.825 1.00 50.14 90 VAL A O 1
ATOM 667 N N . GLY A 1 91 ? 90.682 1.215 28.433 1.00 36.19 91 GLY A N 1
ATOM 668 C CA . GLY A 1 91 ? 89.627 0.586 27.677 1.00 37.59 91 GLY A CA 1
ATOM 669 C C . GLY A 1 91 ? 88.527 1.597 27.453 1.00 38.53 91 GLY A C 1
ATOM 670 O O . GLY A 1 91 ? 88.464 2.633 28.118 1.00 39.59 91 GLY A O 1
ATOM 671 N N . TRP A 1 92 ? 87.643 1.290 26.521 1.00 34.79 92 TRP A N 1
ATOM 672 C CA . TRP A 1 92 ? 86.585 2.216 26.182 1.00 30.30 92 TRP A CA 1
ATOM 673 C C . TRP A 1 92 ? 85.486 1.483 25.444 1.00 38.83 92 TRP A C 1
ATOM 674 O O . TRP A 1 92 ? 85.640 0.334 25.034 1.00 50.52 92 TRP A O 1
ATOM 685 N N . ALA A 1 93 ? 84.378 2.169 25.264 1.00 35.70 93 ALA A N 1
ATOM 686 C CA . ALA A 1 93 ? 83.285 1.648 24.484 1.00 40.27 93 ALA A CA 1
ATOM 687 C C . ALA A 1 93 ? 82.328 2.815 24.351 1.00 41.18 93 ALA A C 1
ATOM 688 O O . ALA A 1 93 ? 82.341 3.716 25.192 1.00 35.40 93 ALA A O 1
ATOM 690 N N . LEU A 1 94 ? 81.529 2.829 23.292 1.00 24.45 94 LEU A N 1
ATOM 691 C CA . LEU A 1 94 ? 80.460 3.789 23.221 1.00 22.41 94 LEU A CA 1
ATOM 692 C C . LEU A 1 94 ? 79.166 3.175 22.719 1.00 25.19 94 LEU A C 1
ATOM 693 O O . LEU A 1 94 ? 79.158 2.052 22.235 1.00 26.17 94 LEU A O 1
ATOM 698 N N . ASP A 1 95 ? 78.067 3.899 22.882 1.00 21.57 95 ASP A N 1
ATOM 699 C CA . ASP A 1 95 ? 76.816 3.558 22.227 1.00 27.80 95 ASP A CA 1
ATOM 700 C C . ASP A 1 95 ? 76.426 4.717 21.330 1.00 38.61 95 ASP A C 1
ATOM 701 O O . ASP A 1 95 ? 76.268 5.854 21.802 1.00 48.53 95 ASP A O 1
ATOM 706 N N . VAL A 1 96 ? 76.279 4.458 20.036 1.00 34.40 96 VAL A N 1
ATOM 707 C CA . VAL A 1 96 ? 75.782 5.504 19.156 1.00 30.65 96 VAL A CA 1
ATOM 708 C C . VAL A 1 96 ? 74.266 5.380 18.902 1.00 30.09 96 VAL A C 1
ATOM 709 O O . VAL A 1 96 ? 73.825 4.543 18.133 1.00 30.28 96 VAL A O 1
ATOM 713 N N . LEU A 1 97 ? 73.475 6.206 19.582 1.00 21.80 97 LEU A N 1
ATOM 714 C CA . LEU A 1 97 ? 72.032 6.218 19.368 1.00 39.45 97 LEU A CA 1
ATOM 715 C C . LEU A 1 97 ? 71.696 7.073 18.167 1.00 34.84 97 LEU A C 1
ATOM 716 O O . LEU A 1 97 ? 72.233 8.169 18.011 1.00 42.34 97 LEU A O 1
ATOM 721 N N . SER A 1 98 ? 70.796 6.576 17.327 1.00 26.31 98 SER A N 1
ATOM 722 C CA . SER A 1 98 ? 70.575 7.159 16.001 1.00 27.89 98 SER A CA 1
ATOM 723 C C . SER A 1 98 ? 69.402 8.098 16.061 1.00 24.41 98 SER A C 1
ATOM 724 O O . SER A 1 98 ? 68.539 7.925 16.897 1.00 28.64 98 SER A O 1
ATOM 727 N N . PRO A 1 99 ? 69.367 9.098 15.170 1.00 40.98 99 PRO A N 1
ATOM 728 C CA . PRO A 1 99 ? 68.355 10.156 15.164 1.00 23.13 99 PRO A CA 1
ATOM 729 C C . PRO A 1 99 ? 66.953 9.623 15.328 1.00 27.79 99 PRO A C 1
ATOM 730 O O . PRO A 1 99 ? 66.082 10.255 15.898 1.00 49.61 99 PRO A O 1
ATOM 734 N N . ASN A 1 100 ? 66.775 8.425 14.831 1.00 15.12 100 ASN A N 1
ATOM 735 C CA . ASN A 1 100 ? 65.486 7.764 14.723 1.00 32.31 100 ASN A CA 1
ATOM 736 C C . ASN A 1 100 ? 65.071 6.953 15.978 1.00 22.03 100 ASN A C 1
ATOM 737 O O . ASN A 1 100 ? 63.921 6.984 16.400 1.00 18.58 100 ASN A O 1
ATOM 742 N N . LEU A 1 101 ? 65.998 6.209 16.563 1.00 22.24 101 LEU A N 1
ATOM 743 C CA . LEU A 1 101 ? 65.708 5.610 17.849 1.00 28.67 101 LEU A CA 1
ATOM 744 C C . LEU A 1 101 ? 65.290 6.747 18.807 1.00 35.76 101 LEU A C 1
ATOM 745 O O . LEU A 1 101 ? 64.266 6.652 19.497 1.00 22.87 101 LEU A O 1
ATOM 750 N N . ILE A 1 102 ? 66.067 7.831 18.803 1.00 44.35 102 ILE A N 1
ATOM 751 C CA . ILE A 1 102 ? 65.737 9.050 19.551 1.00 36.74 102 ILE A CA 1
ATOM 752 C C . ILE A 1 102 ? 64.329 9.573 19.255 1.00 28.76 102 ILE A C 1
ATOM 753 O O . ILE A 1 102 ? 63.574 9.902 20.154 1.00 32.02 102 ILE A O 1
ATOM 758 N N . SER A 1 103 ? 63.980 9.664 17.986 1.00 26.99 103 SER A N 1
ATOM 759 C CA . SER A 1 103 ? 62.646 10.112 17.617 1.00 34.06 103 SER A CA 1
ATOM 760 C C . SER A 1 103 ? 61.619 9.159 18.207 1.00 41.83 103 SER A C 1
ATOM 761 O O . SER A 1 103 ? 60.691 9.591 18.882 1.00 51.09 103 SER A O 1
ATOM 764 N N . THR A 1 104 ? 61.805 7.860 17.967 1.00 40.97 104 THR A N 1
ATOM 765 C CA . THR A 1 104 ? 60.811 6.844 18.330 1.00 36.31 104 THR A CA 1
ATOM 766 C C . THR A 1 104 ? 60.670 6.656 19.846 1.00 33.90 104 THR A C 1
ATOM 767 O O . THR A 1 104 ? 59.568 6.449 20.338 1.00 31.54 104 THR A O 1
ATOM 771 N N . SER A 1 105 ? 61.772 6.757 20.583 1.00 19.51 105 SER A N 1
ATOM 772 C CA . SER A 1 105 ? 61.718 6.744 22.058 1.00 31.12 105 SER A CA 1
ATOM 773 C C . SER A 1 105 ? 60.833 7.850 22.622 1.00 39.09 105 SER A C 1
ATOM 774 O O . SER A 1 105 ? 59.943 7.584 23.419 1.00 52.09 105 SER A O 1
ATOM 785 N N . LEU A 1 107 ? 58.718 9.853 21.117 1.00 25.63 107 LEU A N 1
ATOM 786 C CA . LEU A 1 107 ? 57.447 10.020 20.440 1.00 31.23 107 LEU A CA 1
ATOM 787 C C . LEU A 1 107 ? 56.540 8.782 20.571 1.00 36.09 107 LEU A C 1
ATOM 788 O O . LEU A 1 107 ? 55.583 8.619 19.805 1.00 31.50 107 LEU A O 1
ATOM 793 N N . GLY A 1 108 ? 56.835 7.900 21.523 1.00 39.61 108 GLY A N 1
ATOM 794 C CA . GLY A 1 108 ? 55.984 6.742 21.758 1.00 48.70 108 GLY A CA 1
ATOM 795 C C . GLY A 1 108 ? 54.687 7.113 22.460 1.00 56.71 108 GLY A C 1
ATOM 796 O O . GLY A 1 108 ? 54.609 8.165 23.096 1.00 63.47 108 GLY A O 1
ATOM 797 N N . ARG A 1 109 ? 53.667 6.264 22.364 1.00 50.59 109 ARG A N 1
ATOM 798 C CA . ARG A 1 109 ? 52.407 6.566 23.041 1.00 59.53 109 ARG A CA 1
ATOM 799 C C . ARG A 1 109 ? 52.626 6.792 24.538 1.00 52.83 109 ARG A C 1
ATOM 800 O O . ARG A 1 109 ? 51.881 7.524 25.181 1.00 51.36 109 ARG A O 1
ATOM 808 N N . VAL A 1 110 ? 53.660 6.157 25.076 1.00 47.04 110 VAL A N 1
ATOM 809 C CA . VAL A 1 110 ? 54.002 6.286 26.477 1.00 50.27 110 VAL A CA 1
ATOM 810 C C . VAL A 1 110 ? 55.342 6.993 26.631 1.00 63.85 110 VAL A C 1
ATOM 811 O O . VAL A 1 110 ? 56.379 6.483 26.203 1.00 63.75 110 VAL A O 1
ATOM 815 N N . LYS A 1 111 ? 55.297 8.165 27.267 1.00 69.18 111 LYS A N 1
ATOM 816 C CA . LYS A 1 111 ? 56.397 9.131 27.285 1.00 57.64 111 LYS A CA 1
ATOM 817 C C . LYS A 1 111 ? 57.762 8.790 27.853 1.00 54.65 111 LYS A C 1
ATOM 818 O O . LYS A 1 111 ? 57.860 8.288 28.965 1.00 60.58 111 LYS A O 1
ATOM 824 N N . TYR A 1 112 ? 58.818 9.162 27.148 1.00 33.18 112 TYR A N 1
ATOM 825 C CA . TYR A 1 112 ? 60.157 8.819 27.560 1.00 28.41 112 TYR A CA 1
ATOM 826 C C . TYR A 1 112 ? 61.121 9.899 27.145 1.00 24.65 112 TYR A C 1
ATOM 827 O O . TYR A 1 112 ? 61.380 10.040 26.017 1.00 28.38 112 TYR A O 1
ATOM 836 N N . ASN A 1 113 ? 61.658 10.680 28.054 1.00 20.00 113 ASN A N 1
ATOM 837 C CA . ASN A 1 113 ? 62.388 11.863 27.653 1.00 20.00 113 ASN A CA 1
ATOM 838 C C . ASN A 1 113 ? 63.846 11.760 27.344 1.00 20.00 113 ASN A C 1
ATOM 839 O O . ASN A 1 113 ? 64.454 10.757 27.518 1.00 20.00 113 ASN A O 1
ATOM 844 N N . LEU A 1 114 ? 64.395 12.846 26.858 1.00 30.26 114 LEU A N 1
ATOM 845 C CA . LEU A 1 114 ? 65.783 12.918 26.515 1.00 26.27 114 LEU A CA 1
ATOM 846 C C . LEU A 1 114 ? 66.598 12.555 27.667 1.00 25.50 114 LEU A C 1
ATOM 847 O O . LEU A 1 114 ? 67.594 11.909 27.518 1.00 14.35 114 LEU A O 1
ATOM 852 N N . ASN A 1 115 ? 66.203 13.016 28.834 1.00 32.93 115 ASN A N 1
ATOM 853 C CA . ASN A 1 115 ? 67.030 12.819 30.023 1.00 28.52 115 ASN A CA 1
ATOM 854 C C . ASN A 1 115 ? 67.137 11.373 30.466 1.00 24.80 115 ASN A C 1
ATOM 855 O O . ASN A 1 115 ? 68.235 10.867 30.655 1.00 22.84 115 ASN A O 1
ATOM 860 N N . SER A 1 116 ? 65.981 10.747 30.675 1.00 22.07 116 SER A N 1
ATOM 861 C CA . SER A 1 116 ? 65.864 9.301 30.826 1.00 28.53 116 SER A CA 1
ATOM 862 C C . SER A 1 116 ? 66.652 8.531 29.768 1.00 33.03 116 SER A C 1
ATOM 863 O O . SER A 1 116 ? 67.491 7.690 30.093 1.00 47.22 116 SER A O 1
ATOM 866 N N . LEU A 1 117 ? 66.375 8.820 28.501 1.00 18.89 117 LEU A N 1
ATOM 867 C CA . LEU A 1 117 ? 66.972 8.080 27.428 1.00 15.80 117 LEU A CA 1
ATOM 868 C C . LEU A 1 117 ? 68.470 8.136 27.613 1.00 22.75 117 LEU A C 1
ATOM 869 O O . LEU A 1 117 ? 69.139 7.113 27.552 1.00 28.94 117 LEU A O 1
ATOM 874 N N . SER A 1 118 ? 68.991 9.326 27.864 1.00 23.78 118 SER A N 1
ATOM 875 C CA . SER A 1 118 ? 70.428 9.511 28.040 1.00 25.94 118 SER A CA 1
ATOM 876 C C . SER A 1 118 ? 70.978 8.653 29.159 1.00 31.04 118 SER A C 1
ATOM 877 O O . SER A 1 118 ? 71.936 7.925 28.960 1.00 47.40 118 SER A O 1
ATOM 880 N N . HIS A 1 119 ? 70.378 8.772 30.341 1.00 19.98 119 HIS A N 1
ATOM 881 C CA . HIS A 1 119 ? 70.879 8.140 31.550 1.00 17.91 119 HIS A CA 1
ATOM 882 C C . HIS A 1 119 ? 70.883 6.637 31.385 1.00 25.61 119 HIS A C 1
ATOM 883 O O . HIS A 1 119 ? 71.927 6.007 31.516 1.00 27.27 119 HIS A O 1
ATOM 890 N N . ASP A 1 120 ? 69.716 6.064 31.097 1.00 16.53 120 ASP A N 1
ATOM 891 C CA . ASP A 1 120 ? 69.642 4.658 30.722 1.00 15.43 120 ASP A CA 1
ATOM 892 C C . ASP A 1 120 ? 70.873 4.214 29.931 1.00 14.66 120 ASP A C 1
ATOM 893 O O . ASP A 1 120 ? 71.566 3.291 30.316 1.00 30.26 120 ASP A O 1
ATOM 898 N N . THR A 1 121 ? 71.124 4.882 28.819 1.00 16.06 121 THR A N 1
ATOM 899 C CA . THR A 1 121 ? 72.296 4.641 27.983 1.00 22.12 121 THR A CA 1
ATOM 900 C C . THR A 1 121 ? 73.590 4.665 28.790 1.00 27.43 121 THR A C 1
ATOM 901 O O . THR A 1 121 ? 74.427 3.759 28.660 1.00 28.86 121 THR A O 1
ATOM 905 N N . ALA A 1 122 ? 73.731 5.685 29.638 1.00 27.00 122 ALA A N 1
ATOM 906 C CA . ALA A 1 122 ? 74.852 5.781 30.578 1.00 23.82 122 ALA A CA 1
ATOM 907 C C . ALA A 1 122 ? 74.860 4.648 31.617 1.00 19.75 122 ALA A C 1
ATOM 908 O O . ALA A 1 122 ? 75.911 4.196 32.029 1.00 24.63 122 ALA A O 1
ATOM 910 N N . ALA A 1 123 ? 73.679 4.208 32.034 1.00 11.89 123 ALA A N 1
ATOM 911 C CA . ALA A 1 123 ? 73.532 3.054 32.928 1.00 23.37 123 ALA A CA 1
ATOM 912 C C . ALA A 1 123 ? 74.028 1.814 32.223 1.00 27.18 123 ALA A C 1
ATOM 913 O O . ALA A 1 123 ? 74.895 1.114 32.732 1.00 24.40 123 ALA A O 1
ATOM 915 N N . GLY A 1 124 ? 73.466 1.578 31.034 1.00 36.70 124 GLY A N 1
ATOM 916 C CA . GLY A 1 124 ? 73.796 0.464 30.172 1.00 10.05 124 GLY A CA 1
ATOM 917 C C . GLY A 1 124 ? 75.263 0.360 29.862 1.00 16.69 124 GLY A C 1
ATOM 918 O O . GLY A 1 124 ? 75.829 -0.719 29.898 1.00 21.10 124 GLY A O 1
ATOM 919 N N . LEU A 1 125 ? 75.900 1.470 29.542 1.00 12.46 125 LEU A N 1
ATOM 920 C CA . LEU A 1 125 ? 77.324 1.424 29.217 1.00 23.64 125 LEU A CA 1
ATOM 921 C C . LEU A 1 125 ? 78.183 1.031 30.397 1.00 30.78 125 LEU A C 1
ATOM 922 O O . LEU A 1 125 ? 79.218 0.407 30.213 1.00 33.37 125 LEU A O 1
ATOM 927 N N . ILE A 1 126 ? 77.757 1.415 31.601 1.00 30.80 126 ILE A N 1
ATOM 928 C CA . ILE A 1 126 ? 78.488 1.108 32.819 1.00 22.54 126 ILE A CA 1
ATOM 929 C C . ILE A 1 126 ? 78.215 -0.342 33.194 1.00 22.85 126 ILE A C 1
ATOM 930 O O . ILE A 1 126 ? 79.098 -1.046 33.683 1.00 33.08 126 ILE A O 1
ATOM 935 N N . GLN A 1 127 ? 76.980 -0.780 32.971 1.00 23.54 127 GLN A N 1
ATOM 936 C CA . GLN A 1 127 ? 76.647 -2.184 33.108 1.00 23.00 127 GLN A CA 1
ATOM 937 C C . GLN A 1 127 ? 77.557 -3.069 32.261 1.00 26.96 127 GLN A C 1
ATOM 938 O O . GLN A 1 127 ? 77.998 -4.111 32.707 1.00 38.52 127 GLN A O 1
ATOM 944 N N . TYR A 1 128 ? 77.828 -2.659 31.036 1.00 26.50 128 TYR A N 1
ATOM 945 C CA . TYR A 1 128 ? 78.615 -3.470 30.140 1.00 25.96 128 TYR A CA 1
ATOM 946 C C . TYR A 1 128 ? 79.985 -3.777 30.741 1.00 34.98 128 TYR A C 1
ATOM 947 O O . TYR A 1 128 ? 80.470 -4.909 30.696 1.00 41.33 128 TYR A O 1
ATOM 956 N N . ALA A 1 129 ? 80.596 -2.757 31.319 1.00 32.04 129 ALA A N 1
ATOM 957 C CA . ALA A 1 129 ? 81.970 -2.839 31.777 1.00 31.10 129 ALA A CA 1
ATOM 958 C C . ALA A 1 129 ? 82.103 -3.697 33.017 1.00 34.09 129 ALA A C 1
ATOM 959 O O . ALA A 1 129 ? 83.166 -4.253 33.282 1.00 36.31 129 ALA A O 1
ATOM 961 N N . LEU A 1 130 ? 81.034 -3.786 33.797 1.00 30.89 130 LEU A N 1
ATOM 962 C CA . LEU A 1 130 ? 81.033 -4.705 34.927 1.00 33.24 130 LEU A CA 1
ATOM 963 C C . LEU A 1 130 ? 80.963 -6.118 34.363 1.00 39.46 130 LEU A C 1
ATOM 964 O O . LEU A 1 130 ? 81.708 -7.012 34.772 1.00 37.33 130 LEU A O 1
ATOM 969 N N . ASP A 1 131 ? 80.090 -6.283 33.381 1.00 17.53 131 ASP A N 1
ATOM 970 C CA . ASP A 1 131 ? 79.861 -7.555 32.745 1.00 20.01 131 ASP A CA 1
ATOM 971 C C . ASP A 1 131 ? 81.099 -8.062 32.038 1.00 35.70 131 ASP A C 1
ATOM 972 O O . ASP A 1 131 ? 81.213 -9.252 31.737 1.00 41.97 131 ASP A O 1
ATOM 977 N N . GLN A 1 132 ? 82.033 -7.162 31.765 1.00 40.60 132 GLN A N 1
ATOM 978 C CA . GLN A 1 132 ? 83.259 -7.547 31.079 1.00 35.07 132 GLN A CA 1
ATOM 979 C C . GLN A 1 132 ? 84.332 -7.868 32.084 1.00 33.20 132 GLN A C 1
ATOM 980 O O . GLN A 1 132 ? 85.469 -8.149 31.715 1.00 23.90 132 GLN A O 1
ATOM 986 N N . ASN A 1 133 ? 83.936 -7.822 33.359 1.00 45.81 133 ASN A N 1
ATOM 987 C CA . ASN A 1 133 ? 84.790 -8.140 34.505 1.00 35.81 133 ASN A CA 1
ATOM 988 C C . ASN A 1 133 ? 85.852 -7.085 34.717 1.00 31.51 133 ASN A C 1
ATOM 989 O O . ASN A 1 133 ? 86.948 -7.360 35.194 1.00 34.79 133 ASN A O 1
ATOM 994 N N . VAL A 1 134 ? 85.533 -5.864 34.330 1.00 35.36 134 VAL A N 1
ATOM 995 C CA . VAL A 1 134 ? 86.410 -4.770 34.658 1.00 39.31 134 VAL A CA 1
ATOM 996 C C . VAL A 1 134 ? 86.300 -4.556 36.164 1.00 48.36 134 VAL A C 1
ATOM 997 O O . VAL A 1 134 ? 85.208 -4.542 36.746 1.00 50.52 134 VAL A O 1
ATOM 1001 N N . ASN A 1 135 ? 87.455 -4.428 36.792 1.00 44.02 135 ASN A N 1
ATOM 1002 C CA . ASN A 1 135 ? 87.530 -4.249 38.217 1.00 32.76 135 ASN A CA 1
ATOM 1003 C C . ASN A 1 135 ? 87.278 -2.779 38.596 1.00 32.47 135 ASN A C 1
ATOM 1004 O O . ASN A 1 135 ? 88.137 -2.102 39.170 1.00 31.57 135 ASN A O 1
ATOM 1009 N N . VAL A 1 136 ? 86.083 -2.302 38.262 1.00 25.82 136 VAL A N 1
ATOM 1010 C CA . VAL A 1 136 ? 85.687 -0.925 38.516 1.00 28.63 136 VAL A CA 1
ATOM 1011 C C . VAL A 1 136 ? 85.433 -0.687 40.000 1.00 42.70 136 VAL A C 1
ATOM 1012 O O . VAL A 1 136 ? 84.746 -1.475 40.658 1.00 50.78 136 VAL A O 1
ATOM 1016 N N . THR A 1 137 ? 85.986 0.406 40.518 1.00 39.97 137 THR A N 1
ATOM 1017 C CA . THR A 1 137 ? 85.734 0.815 41.888 1.00 35.95 137 THR A CA 1
ATOM 1018 C C . THR A 1 137 ? 84.968 2.146 41.966 1.00 52.60 137 THR A C 1
ATOM 1019 O O . THR A 1 137 ? 83.969 2.246 42.680 1.00 61.52 137 THR A O 1
ATOM 1023 N N . GLN A 1 138 ? 85.425 3.162 41.241 1.00 23.83 138 GLN A N 1
ATOM 1024 C CA . GLN A 1 138 ? 84.644 4.386 41.124 1.00 27.18 138 GLN A CA 1
ATOM 1025 C C . GLN A 1 138 ? 84.272 4.711 39.691 1.00 32.70 138 GLN A C 1
ATOM 1026 O O . GLN A 1 138 ? 84.987 4.359 38.749 1.00 33.40 138 GLN A O 1
ATOM 1032 N N . VAL A 1 139 ? 83.150 5.419 39.574 1.00 37.61 139 VAL A N 1
ATOM 1033 C CA . VAL A 1 139 ? 82.556 5.863 38.327 1.00 28.44 139 VAL A CA 1
ATOM 1034 C C . VAL A 1 139 ? 82.198 7.349 38.398 1.00 41.58 139 VAL A C 1
ATOM 1035 O O . VAL A 1 139 ? 81.210 7.723 39.031 1.00 49.40 139 VAL A O 1
ATOM 1039 N N . PHE A 1 140 ? 82.986 8.191 37.738 1.00 43.64 140 PHE A N 1
ATOM 1040 C CA . PHE A 1 140 ? 82.631 9.596 37.542 1.00 19.77 140 PHE A CA 1
ATOM 1041 C C . PHE A 1 140 ? 81.819 9.789 36.275 1.00 36.70 140 PHE A C 1
ATOM 1042 O O . PHE A 1 140 ? 82.153 9.262 35.221 1.00 30.05 140 PHE A O 1
ATOM 1050 N N . VAL A 1 141 ? 80.751 10.565 36.397 1.00 18.40 141 VAL A N 1
ATOM 1051 C CA . VAL A 1 141 ? 79.841 10.796 35.304 1.00 28.41 141 VAL A CA 1
ATOM 1052 C C . VAL A 1 141 ? 79.676 12.288 35.123 1.00 29.93 141 VAL A C 1
ATOM 1053 O O . VAL A 1 141 ? 79.371 12.989 36.096 1.00 25.55 141 VAL A O 1
ATOM 1057 N N . ASP A 1 142 ? 79.870 12.765 33.883 1.00 22.09 142 ASP A N 1
ATOM 1058 C CA . ASP A 1 142 ? 79.577 14.156 33.537 1.00 24.84 142 ASP A CA 1
ATOM 1059 C C . ASP A 1 142 ? 78.067 14.438 33.465 1.00 33.49 142 ASP A C 1
ATOM 1060 O O . ASP A 1 142 ? 77.280 13.555 33.162 1.00 16.79 142 ASP A O 1
ATOM 1065 N N . THR A 1 143 ? 77.668 15.673 33.763 1.00 18.62 143 THR A N 1
ATOM 1066 C CA . THR A 1 143 ? 76.259 16.063 33.640 1.00 27.25 143 THR A CA 1
ATOM 1067 C C . THR A 1 143 ? 76.114 17.536 33.254 1.00 41.58 143 THR A C 1
ATOM 1068 O O . THR A 1 143 ? 77.097 18.272 33.192 1.00 43.51 143 THR A O 1
ATOM 1072 N N . VAL A 1 144 ? 74.889 17.960 32.969 1.00 46.27 144 VAL A N 1
ATOM 1073 C CA . VAL A 1 144 ? 74.625 19.375 32.724 1.00 48.96 144 VAL A CA 1
ATOM 1074 C C . VAL A 1 144 ? 73.527 19.863 33.659 1.00 43.68 144 VAL A C 1
ATOM 1075 O O . VAL A 1 144 ? 72.360 19.495 33.509 1.00 44.40 144 VAL A O 1
ATOM 1079 N N . GLY A 1 145 ? 73.913 20.677 34.637 1.00 35.39 145 GLY A N 1
ATOM 1080 C CA . GLY A 1 145 ? 72.985 21.114 35.667 1.00 40.95 145 GLY A CA 1
ATOM 1081 C C . GLY A 1 145 ? 73.191 20.397 36.983 1.00 46.13 145 GLY A C 1
ATOM 1082 O O . GLY A 1 145 ? 74.327 20.111 37.334 1.00 25.19 145 GLY A O 1
ATOM 1091 N N . PRO A 1 147 ? 73.634 17.725 39.638 1.00 26.58 147 PRO A N 1
ATOM 1092 C CA . PRO A 1 147 ? 74.050 16.319 39.626 1.00 26.55 147 PRO A CA 1
ATOM 1093 C C . PRO A 1 147 ? 73.263 15.423 40.578 1.00 34.27 147 PRO A C 1
ATOM 1094 O O . PRO A 1 147 ? 73.273 14.219 40.362 1.00 40.94 147 PRO A O 1
ATOM 1098 N N . GLU A 1 148 ? 72.613 15.993 41.593 1.00 38.52 148 GLU A N 1
ATOM 1099 C CA . GLU A 1 148 ? 72.064 15.231 42.714 1.00 39.44 148 GLU A CA 1
ATOM 1100 C C . GLU A 1 148 ? 71.157 14.055 42.345 1.00 42.61 148 GLU A C 1
ATOM 1101 O O . GLU A 1 148 ? 71.515 12.897 42.542 1.00 46.23 148 GLU A O 1
ATOM 1107 N N . THR A 1 149 ? 69.971 14.343 41.842 1.00 25.05 149 THR A N 1
ATOM 1108 C CA . THR A 1 149 ? 69.047 13.271 41.515 1.00 24.24 149 THR A CA 1
ATOM 1109 C C . THR A 1 149 ? 69.525 12.425 40.311 1.00 31.70 149 THR A C 1
ATOM 1110 O O . THR A 1 149 ? 68.988 11.363 40.023 1.00 30.54 149 THR A O 1
ATOM 1114 N N . TYR A 1 150 ? 70.546 12.886 39.610 1.00 35.47 150 TYR A N 1
ATOM 1115 C CA . TYR A 1 150 ? 71.178 12.018 38.640 1.00 35.79 150 TYR A CA 1
ATOM 1116 C C . TYR A 1 150 ? 71.936 10.948 39.427 1.00 35.27 150 TYR A C 1
ATOM 1117 O O . TYR A 1 150 ? 71.855 9.758 39.120 1.00 26.14 150 TYR A O 1
ATOM 1126 N N . GLN A 1 151 ? 72.647 11.379 40.462 1.00 39.92 151 GLN A N 1
ATOM 1127 C CA . GLN A 1 151 ? 73.443 10.475 41.284 1.00 40.36 151 GLN A CA 1
ATOM 1128 C C . GLN A 1 151 ? 72.602 9.567 42.153 1.00 47.38 151 GLN A C 1
ATOM 1129 O O . GLN A 1 151 ? 72.971 8.410 42.404 1.00 21.72 151 GLN A O 1
ATOM 1135 N N . ALA A 1 152 ? 71.480 10.102 42.622 1.00 48.81 152 ALA A N 1
ATOM 1136 C CA . ALA A 1 152 ? 70.551 9.324 43.433 1.00 45.15 152 ALA A CA 1
ATOM 1137 C C . ALA A 1 152 ? 70.160 8.015 42.734 1.00 42.61 152 ALA A C 1
ATOM 1138 O O . ALA A 1 152 ? 70.367 6.953 43.262 1.00 22.39 152 ALA A O 1
ATOM 1140 N N . ARG A 1 153 ? 69.615 8.105 41.533 1.00 21.30 153 ARG A N 1
ATOM 1141 C CA . ARG A 1 153 ? 69.185 6.920 40.801 1.00 33.50 153 ARG A CA 1
ATOM 1142 C C . ARG A 1 153 ? 70.347 6.055 40.283 1.00 26.72 153 ARG A C 1
ATOM 1143 O O . ARG A 1 153 ? 70.222 4.839 40.171 1.00 22.69 153 ARG A O 1
ATOM 1151 N N . LEU A 1 154 ? 71.485 6.683 40.019 1.00 23.79 154 LEU A N 1
ATOM 1152 C CA . LEU A 1 154 ? 72.648 5.969 39.524 1.00 21.20 154 LEU A CA 1
ATOM 1153 C C . LEU A 1 154 ? 73.350 5.214 40.653 1.00 35.88 154 LEU A C 1
ATOM 1154 O O . LEU A 1 154 ? 73.966 4.186 40.429 1.00 41.00 154 LEU A O 1
ATOM 1159 N N . GLN A 1 155 ? 73.260 5.725 41.873 1.00 49.14 155 GLN A N 1
ATOM 1160 C CA . GLN A 1 155 ? 73.838 5.027 43.022 1.00 40.79 155 GLN A CA 1
ATOM 1161 C C . GLN A 1 155 ? 72.909 3.912 43.475 1.00 32.18 155 GLN A C 1
ATOM 1162 O O . GLN A 1 155 ? 73.378 2.886 43.934 1.00 34.77 155 GLN A O 1
ATOM 1168 N N . GLN A 1 156 ? 71.595 4.103 43.338 1.00 31.94 156 GLN A N 1
ATOM 1169 C CA . GLN A 1 156 ? 70.649 3.045 43.686 1.00 31.50 156 GLN A CA 1
ATOM 1170 C C . GLN A 1 156 ? 70.929 1.799 42.867 1.00 33.75 156 GLN A C 1
ATOM 1171 O O . GLN A 1 156 ? 71.176 0.746 43.432 1.00 35.37 156 GLN A O 1
ATOM 1177 N N . HIS A 1 157 ? 70.871 1.939 41.541 1.00 42.92 157 HIS A N 1
ATOM 1178 C CA . HIS A 1 157 ? 71.444 0.989 40.590 1.00 42.44 157 HIS A CA 1
ATOM 1179 C C . HIS A 1 157 ? 72.940 1.013 40.852 1.00 50.32 157 HIS A C 1
ATOM 1180 O O . HIS A 1 157 ? 73.452 2.018 41.339 1.00 69.03 157 HIS A O 1
ATOM 1187 N N . PHE A 1 158 ? 73.662 -0.055 40.540 1.00 40.22 158 PHE A N 1
ATOM 1188 C CA . PHE A 1 158 ? 75.089 -0.117 40.941 1.00 50.05 158 PHE A CA 1
ATOM 1189 C C . PHE A 1 158 ? 75.366 0.105 42.455 1.00 31.25 158 PHE A C 1
ATOM 1190 O O . PHE A 1 158 ? 76.167 0.963 42.815 1.00 39.48 158 PHE A O 1
ATOM 1198 N N . PRO A 1 159 ? 74.719 -0.667 43.342 1.00 27.76 159 PRO A N 1
ATOM 1199 C CA . PRO A 1 159 ? 74.985 -0.425 44.766 1.00 17.77 159 PRO A CA 1
ATOM 1200 C C . PRO A 1 159 ? 76.337 -0.887 45.286 1.00 21.91 159 PRO A C 1
ATOM 1201 O O . PRO A 1 159 ? 76.554 -0.800 46.489 1.00 48.43 159 PRO A O 1
ATOM 1205 N N . GLY A 1 160 ? 77.229 -1.353 44.421 1.00 17.07 160 GLY A N 1
ATOM 1206 C CA . GLY A 1 160 ? 78.482 -1.953 44.862 1.00 19.70 160 GLY A CA 1
ATOM 1207 C C . GLY A 1 160 ? 79.724 -1.206 44.436 1.00 28.64 160 GLY A C 1
ATOM 1208 O O . GLY A 1 160 ? 80.852 -1.644 44.653 1.00 42.20 160 GLY A O 1
ATOM 1209 N N . ILE A 1 161 ? 79.510 -0.069 43.799 1.00 23.97 161 ILE A N 1
ATOM 1210 C CA . ILE A 1 161 ? 80.606 0.771 43.360 1.00 36.10 161 ILE A CA 1
ATOM 1211 C C . ILE A 1 161 ? 80.276 2.206 43.785 1.00 41.59 161 ILE A C 1
ATOM 1212 O O . ILE A 1 161 ? 79.101 2.546 43.956 1.00 46.55 161 ILE A O 1
ATOM 1217 N N . GLU A 1 162 ? 81.285 3.042 44.007 1.00 22.03 162 GLU A N 1
ATOM 1218 C CA . GLU A 1 162 ? 80.974 4.441 44.233 1.00 18.43 162 GLU A CA 1
ATOM 1219 C C . GLU A 1 162 ? 80.780 5.174 42.895 1.00 27.44 162 GLU A C 1
ATOM 1220 O O . GLU A 1 162 ? 81.591 5.056 41.963 1.00 23.41 162 GLU A O 1
ATOM 1226 N N . VAL A 1 163 ? 79.692 5.934 42.834 1.00 28.63 163 VAL A N 1
ATOM 1227 C CA . VAL A 1 163 ? 79.316 6.702 41.668 1.00 20.36 163 VAL A CA 1
ATOM 1228 C C . VAL A 1 163 ? 79.343 8.192 41.971 1.00 31.94 163 VAL A C 1
ATOM 1229 O O . VAL A 1 163 ? 78.447 8.715 42.624 1.00 28.29 163 VAL A O 1
ATOM 1233 N N . THR A 1 164 ? 80.359 8.888 41.487 1.00 33.75 164 THR A N 1
ATOM 1234 C CA . THR A 1 164 ? 80.350 10.339 41.578 1.00 40.35 164 THR A CA 1
ATOM 1235 C C . THR A 1 164 ? 79.820 11.021 40.299 1.00 31.51 164 THR A C 1
ATOM 1236 O O . THR A 1 164 ? 80.374 10.866 39.228 1.00 23.91 164 THR A O 1
ATOM 1240 N N . VAL A 1 165 ? 78.755 11.795 40.452 1.00 27.39 165 VAL A N 1
ATOM 1241 C CA . VAL A 1 165 ? 78.175 12.586 39.388 1.00 21.65 165 VAL A CA 1
ATOM 1242 C C . VAL A 1 165 ? 78.526 14.078 39.486 1.00 23.88 165 VAL A C 1
ATOM 1243 O O . VAL A 1 165 ? 77.904 14.793 40.242 1.00 39.83 165 VAL A O 1
ATOM 1247 N N . LYS A 1 166 ? 79.488 14.555 38.700 1.00 37.33 166 LYS A N 1
ATOM 1248 C CA . LYS A 1 166 ? 79.857 15.987 38.711 1.00 43.23 166 LYS A CA 1
ATOM 1249 C C . LYS A 1 166 ? 79.464 16.805 37.455 1.00 52.05 166 LYS A C 1
ATOM 1250 O O . LYS A 1 166 ? 79.596 16.336 36.323 1.00 64.93 166 LYS A O 1
ATOM 1256 N N . ALA A 1 167 ? 79.006 18.038 37.671 1.00 40.10 167 ALA A N 1
ATOM 1257 C CA . ALA A 1 167 ? 78.482 18.891 36.587 1.00 41.76 167 ALA A CA 1
ATOM 1258 C C . ALA A 1 167 ? 79.532 19.456 35.624 1.00 42.26 167 ALA A C 1
ATOM 1259 O O . ALA A 1 167 ? 79.197 19.997 34.577 1.00 48.26 167 ALA A O 1
ATOM 1261 N N . LYS A 1 168 ? 80.796 19.319 35.979 1.00 37.40 168 LYS A N 1
ATOM 1262 C CA . LYS A 1 168 ? 81.889 19.706 35.108 1.00 41.38 168 LYS A CA 1
ATOM 1263 C C . LYS A 1 168 ? 83.006 18.689 35.350 1.00 47.32 168 LYS A C 1
ATOM 1264 O O . LYS A 1 168 ? 84.166 19.037 35.658 1.00 25.41 168 LYS A O 1
ATOM 1270 N N . ALA A 1 169 ? 82.619 17.423 35.201 1.00 35.10 169 ALA A N 1
ATOM 1271 C CA . ALA A 1 169 ? 83.460 16.299 35.547 1.00 28.96 169 ALA A CA 1
ATOM 1272 C C . ALA A 1 169 ? 84.526 16.032 34.497 1.00 32.22 169 ALA A C 1
ATOM 1273 O O . ALA A 1 169 ? 85.505 15.342 34.764 1.00 37.53 169 ALA A O 1
ATOM 1275 N N . ASP A 1 170 ? 84.343 16.591 33.307 1.00 44.80 170 ASP A N 1
ATOM 1276 C CA . ASP A 1 170 ? 85.280 16.368 32.203 1.00 45.10 170 ASP A CA 1
ATOM 1277 C C . ASP A 1 170 ? 86.525 17.236 32.317 1.00 46.63 170 ASP A C 1
ATOM 1278 O O . ASP A 1 170 ? 87.402 17.193 31.467 1.00 46.95 170 ASP A O 1
ATOM 1283 N N . SER A 1 171 ? 86.596 18.012 33.388 1.00 52.92 171 SER A N 1
ATOM 1284 C CA . SER A 1 171 ? 87.749 18.866 33.659 1.00 49.73 171 SER A CA 1
ATOM 1285 C C . SER A 1 171 ? 88.226 18.634 35.091 1.00 45.87 171 SER A C 1
ATOM 1286 O O . SER A 1 171 ? 89.086 19.352 35.592 1.00 36.08 171 SER A O 1
ATOM 1289 N N . LEU A 1 172 ? 87.640 17.629 35.739 1.00 38.06 172 LEU A N 1
ATOM 1290 C CA . LEU A 1 172 ? 87.921 17.311 37.125 1.00 30.19 172 LEU A CA 1
ATOM 1291 C C . LEU A 1 172 ? 88.693 16.004 37.173 1.00 39.28 172 LEU A C 1
ATOM 1292 O O . LEU A 1 172 ? 89.790 15.931 37.721 1.00 44.39 172 LEU A O 1
ATOM 1297 N N . PHE A 1 173 ? 88.110 14.974 36.570 1.00 42.13 173 PHE A N 1
ATOM 1298 C CA . PHE A 1 173 ? 88.704 13.653 36.531 1.00 32.64 173 PHE A CA 1
ATOM 1299 C C . PHE A 1 173 ? 89.063 13.337 35.107 1.00 33.97 173 PHE A C 1
ATOM 1300 O O . PHE A 1 173 ? 88.220 13.471 34.226 1.00 31.63 173 PHE A O 1
ATOM 1308 N N . PRO A 1 174 ? 90.313 12.902 34.880 1.00 37.52 174 PRO A N 1
ATOM 1309 C CA . PRO A 1 174 ? 90.863 12.540 33.570 1.00 28.40 174 PRO A CA 1
ATOM 1310 C C . PRO A 1 174 ? 90.110 11.440 32.809 1.00 29.93 174 PRO A C 1
ATOM 1311 O O . PRO A 1 174 ? 90.163 11.438 31.584 1.00 43.37 174 PRO A O 1
ATOM 1315 N N . VAL A 1 175 ? 89.428 10.526 33.479 1.00 22.70 175 VAL A N 1
ATOM 1316 C CA . VAL A 1 175 ? 88.739 9.497 32.716 1.00 30.48 175 VAL A CA 1
ATOM 1317 C C . VAL A 1 175 ? 87.422 9.988 32.153 1.00 42.69 175 VAL A C 1
ATOM 1318 O O . VAL A 1 175 ? 86.916 9.433 31.177 1.00 52.65 175 VAL A O 1
ATOM 1322 N N . VAL A 1 176 ? 86.850 11.006 32.781 1.00 40.91 176 VAL A N 1
ATOM 1323 C CA . VAL A 1 176 ? 85.642 11.608 32.239 1.00 39.84 176 VAL A CA 1
ATOM 1324 C C . VAL A 1 176 ? 86.031 12.511 31.062 1.00 37.28 176 VAL A C 1
ATOM 1325 O O . VAL A 1 176 ? 85.315 12.618 30.061 1.00 28.80 176 VAL A O 1
ATOM 1329 N N . SER A 1 177 ? 87.206 13.114 31.182 1.00 47.19 177 SER A N 1
ATOM 1330 C CA . SER A 1 177 ? 87.755 13.949 30.133 1.00 42.21 177 SER A CA 1
ATOM 1331 C C . SER A 1 177 ? 88.015 13.146 28.861 1.00 46.39 177 SER A C 1
ATOM 1332 O O . SER A 1 177 ? 87.719 13.599 27.756 1.00 46.70 177 SER A O 1
ATOM 1335 N N . ALA A 1 178 ? 88.586 11.961 29.021 1.00 44.56 178 ALA A N 1
ATOM 1336 C CA . ALA A 1 178 ? 88.827 11.084 27.890 1.00 37.53 178 ALA A CA 1
ATOM 1337 C C . ALA A 1 178 ? 87.504 10.662 27.237 1.00 40.48 178 ALA A C 1
ATOM 1338 O O . ALA A 1 178 ? 87.311 10.843 26.036 1.00 46.35 178 ALA A O 1
ATOM 1340 N N . ALA A 1 179 ? 86.590 10.115 28.029 1.00 36.21 179 ALA A N 1
ATOM 1341 C CA . ALA A 1 179 ? 85.292 9.687 27.516 1.00 25.80 179 ALA A CA 1
ATOM 1342 C C . ALA A 1 179 ? 84.602 10.815 26.757 1.00 28.34 179 ALA A C 1
ATOM 1343 O O . ALA A 1 179 ? 83.936 10.577 25.758 1.00 37.57 179 ALA A O 1
ATOM 1345 N N . SER A 1 180 ? 84.768 12.044 27.236 1.00 31.98 180 SER A N 1
ATOM 1346 C CA . SER A 1 180 ? 84.215 13.212 26.557 1.00 30.90 180 SER A CA 1
ATOM 1347 C C . SER A 1 180 ? 84.738 13.293 25.119 1.00 27.51 180 SER A C 1
ATOM 1348 O O . SER A 1 180 ? 83.995 13.602 24.201 1.00 28.97 180 SER A O 1
ATOM 1351 N N . ILE A 1 181 ? 86.020 12.995 24.947 1.00 30.77 181 ILE A N 1
ATOM 1352 C CA . ILE A 1 181 ? 86.708 13.066 23.662 1.00 36.32 181 ILE A CA 1
ATOM 1353 C C . ILE A 1 181 ? 86.389 11.892 22.729 1.00 45.35 181 ILE A C 1
ATOM 1354 O O . ILE A 1 181 ? 86.258 12.058 21.521 1.00 41.02 181 ILE A O 1
ATOM 1359 N N . PHE A 1 182 ? 86.303 10.696 23.291 1.00 44.97 182 PHE A N 1
ATOM 1360 C CA . PHE A 1 182 ? 85.855 9.559 22.512 1.00 42.68 182 PHE A CA 1
ATOM 1361 C C . PHE A 1 182 ? 84.500 9.888 21.939 1.00 35.32 182 PHE A C 1
ATOM 1362 O O . PHE A 1 182 ? 84.294 9.764 20.750 1.00 38.42 182 PHE A O 1
ATOM 1370 N N . ALA A 1 183 ? 83.588 10.319 22.804 1.00 36.34 183 ALA A N 1
ATOM 1371 C CA . ALA A 1 183 ? 82.214 10.609 22.420 1.00 34.72 183 ALA A CA 1
ATOM 1372 C C . ALA A 1 183 ? 82.081 11.705 21.344 1.00 41.63 183 ALA A C 1
ATOM 1373 O O . ALA A 1 183 ? 81.321 11.523 20.387 1.00 33.59 183 ALA A O 1
ATOM 1375 N N . LYS A 1 184 ? 82.809 12.822 21.502 1.00 19.26 184 LYS A N 1
ATOM 1376 C CA . LYS A 1 184 ? 82.883 13.878 20.486 1.00 19.39 184 LYS A CA 1
ATOM 1377 C C . LYS A 1 184 ? 83.511 13.408 19.162 1.00 35.81 184 LYS A C 1
ATOM 1378 O O . LYS A 1 184 ? 83.075 13.804 18.081 1.00 35.44 184 LYS A O 1
ATOM 1384 N N . VAL A 1 185 ? 84.540 12.573 19.242 1.00 30.09 185 VAL A N 1
ATOM 1385 C CA . VAL A 1 185 ? 85.166 12.012 18.042 1.00 27.61 185 VAL A CA 1
ATOM 1386 C C . VAL A 1 185 ? 84.255 11.020 17.308 1.00 27.09 185 VAL A C 1
ATOM 1387 O O . VAL A 1 185 ? 84.251 10.969 16.092 1.00 31.94 185 VAL A O 1
ATOM 1391 N N . ALA A 1 186 ? 83.475 10.245 18.042 1.00 21.37 186 ALA A N 1
ATOM 1392 C CA . ALA A 1 186 ? 82.537 9.308 17.421 1.00 34.14 186 ALA A CA 1
ATOM 1393 C C . ALA A 1 186 ? 81.373 10.038 16.761 1.00 33.25 186 ALA A C 1
ATOM 1394 O O . ALA A 1 186 ? 80.983 9.717 15.638 1.00 34.99 186 ALA A O 1
ATOM 1396 N N . ARG A 1 187 ? 80.824 11.031 17.445 1.00 30.68 187 ARG A N 1
ATOM 1397 C CA . ARG A 1 187 ? 79.756 11.801 16.841 1.00 27.17 187 ARG A CA 1
ATOM 1398 C C . ARG A 1 187 ? 80.205 12.442 15.532 1.00 34.11 187 ARG A C 1
ATOM 1399 O O . ARG A 1 187 ? 79.435 12.523 14.578 1.00 39.15 187 ARG A O 1
ATOM 1407 N N . ASP A 1 188 ? 81.458 12.887 15.491 1.00 34.74 188 ASP A N 1
ATOM 1408 C CA . ASP A 1 188 ? 81.990 13.578 14.315 1.00 40.67 188 ASP A CA 1
ATOM 1409 C C . ASP A 1 188 ? 82.225 12.609 13.138 1.00 42.68 188 ASP A C 1
ATOM 1410 O O . ASP A 1 188 ? 81.787 12.872 12.021 1.00 44.31 188 ASP A O 1
ATOM 1415 N N . LYS A 1 189 ? 82.895 11.487 13.389 1.00 43.91 189 LYS A N 1
ATOM 1416 C CA . LYS A 1 189 ? 83.062 10.438 12.375 1.00 36.06 189 LYS A CA 1
ATOM 1417 C C . LYS A 1 189 ? 81.695 9.979 11.887 1.00 30.64 189 LYS A C 1
ATOM 1418 O O . LYS A 1 189 ? 81.525 9.668 10.731 1.00 28.66 189 LYS A O 1
ATOM 1424 N N . ALA A 1 190 ? 80.714 9.973 12.781 1.00 28.34 190 ALA A N 1
ATOM 1425 C CA . ALA A 1 190 ? 79.367 9.535 12.447 1.00 29.89 190 ALA A CA 1
ATOM 1426 C C . ALA A 1 190 ? 78.612 10.518 11.557 1.00 35.99 190 ALA A C 1
ATOM 1427 O O . ALA A 1 190 ? 77.827 10.085 10.733 1.00 37.49 190 ALA A O 1
ATOM 1429 N N . VAL A 1 191 ? 78.824 11.827 11.732 1.00 38.07 191 VAL A N 1
ATOM 1430 C CA . VAL A 1 191 ? 78.237 12.822 10.811 1.00 40.19 191 VAL A CA 1
ATOM 1431 C C . VAL A 1 191 ? 78.980 12.957 9.467 1.00 50.76 191 VAL A C 1
ATOM 1432 O O . VAL A 1 191 ? 78.347 13.133 8.432 1.00 64.22 191 VAL A O 1
ATOM 1436 N N . LYS A 1 192 ? 80.310 12.891 9.479 1.00 47.60 192 LYS A N 1
ATOM 1437 C CA . LYS A 1 192 ? 81.065 12.859 8.230 1.00 39.61 192 LYS A CA 1
ATOM 1438 C C . LYS A 1 192 ? 80.623 11.677 7.367 1.00 42.36 192 LYS A C 1
ATOM 1439 O O . LYS A 1 192 ? 80.331 11.851 6.182 1.00 48.04 192 LYS A O 1
ATOM 1445 N N . ASN A 1 193 ? 80.575 10.480 7.956 1.00 33.94 193 ASN A N 1
ATOM 1446 C CA . ASN A 1 193 ? 80.080 9.326 7.211 1.00 40.19 193 ASN A CA 1
ATOM 1447 C C . ASN A 1 193 ? 78.741 9.686 6.574 1.00 40.54 193 ASN A C 1
ATOM 1448 O O . ASN A 1 193 ? 78.523 9.450 5.372 1.00 35.91 193 ASN A O 1
ATOM 1453 N N . TRP A 1 194 ? 77.847 10.293 7.356 1.00 23.52 194 TRP A N 1
ATOM 1454 C CA . TRP A 1 194 ? 76.560 10.628 6.783 1.00 20.54 194 TRP A CA 1
ATOM 1455 C C . TRP A 1 194 ? 76.726 11.532 5.546 1.00 44.63 194 TRP A C 1
ATOM 1456 O O . TRP A 1 194 ? 76.185 11.247 4.474 1.00 49.82 194 TRP A O 1
ATOM 1467 N N . GLN A 1 195 ? 77.501 12.600 5.687 1.00 35.43 195 GLN A N 1
ATOM 1468 C CA . GLN A 1 195 ? 77.725 13.537 4.592 1.00 39.02 195 GLN A CA 1
ATOM 1469 C C . GLN A 1 195 ? 78.326 12.905 3.337 1.00 38.14 195 GLN A C 1
ATOM 1470 O O . GLN A 1 195 ? 77.941 13.243 2.223 1.00 24.23 195 GLN A O 1
ATOM 1476 N N . PHE A 1 196 ? 79.301 12.023 3.536 1.00 33.31 196 PHE A N 1
ATOM 1477 C CA . PHE A 1 196 ? 79.923 11.275 2.459 1.00 21.95 196 PHE A CA 1
ATOM 1478 C C . PHE A 1 196 ? 78.830 10.533 1.700 1.00 39.49 196 PHE A C 1
ATOM 1479 O O . PHE A 1 196 ? 78.801 10.548 0.478 1.00 40.02 196 PHE A O 1
ATOM 1487 N N . VAL A 1 197 ? 77.912 9.899 2.417 1.00 39.25 197 VAL A N 1
ATOM 1488 C CA . VAL A 1 197 ? 76.890 9.080 1.768 1.00 32.34 197 VAL A CA 1
ATOM 1489 C C . VAL A 1 197 ? 75.874 9.965 1.073 1.00 36.33 197 VAL A C 1
ATOM 1490 O O . VAL A 1 197 ? 75.411 9.646 -0.021 1.00 37.80 197 VAL A O 1
ATOM 1494 N N . GLU A 1 198 ? 75.530 11.078 1.716 1.00 30.03 198 GLU A N 1
ATOM 1495 C CA . GLU A 1 198 ? 74.644 12.062 1.110 1.00 22.06 198 GLU A CA 1
ATOM 1496 C C . GLU A 1 198 ? 75.240 12.577 -0.201 1.00 26.98 198 GLU A C 1
ATOM 1497 O O . GLU A 1 198 ? 74.594 12.574 -1.233 1.00 28.24 198 GLU A O 1
ATOM 1503 N N . ASN A 1 199 ? 76.490 13.011 -0.102 1.00 25.84 199 ASN A N 1
ATOM 1504 C CA . ASN A 1 199 ? 77.258 13.558 -1.185 1.00 24.29 199 ASN A CA 1
ATOM 1505 C C . ASN A 1 1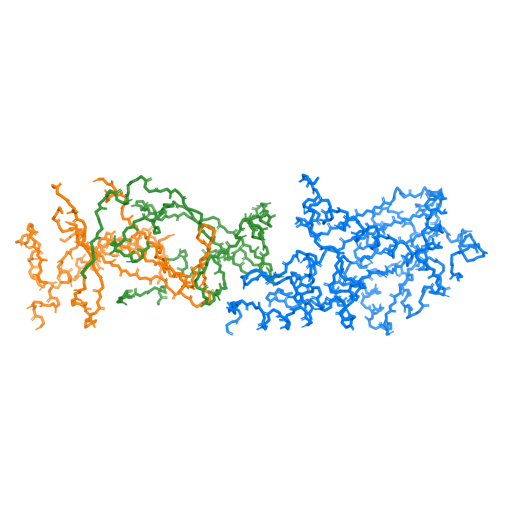99 ? 77.510 12.540 -2.266 1.00 33.08 199 ASN A C 1
ATOM 1506 O O . ASN A 1 199 ? 77.465 12.850 -3.465 1.00 34.39 199 ASN A O 1
ATOM 1511 N N . LEU A 1 200 ? 77.757 11.314 -1.840 1.00 34.74 200 LEU A N 1
ATOM 1512 C CA . LEU A 1 200 ? 77.931 10.207 -2.766 1.00 31.72 200 LEU A CA 1
ATOM 1513 C C . LEU A 1 200 ? 76.760 10.203 -3.720 1.00 26.36 200 LEU A C 1
ATOM 1514 O O . LEU A 1 200 ? 76.959 10.188 -4.913 1.00 34.24 200 LEU A O 1
ATOM 1519 N N . GLN A 1 201 ? 75.539 10.255 -3.193 1.00 28.66 201 GLN A N 1
ATOM 1520 C CA . GLN A 1 201 ? 74.343 10.250 -4.036 1.00 25.42 201 GLN A CA 1
ATOM 1521 C C . GLN A 1 201 ? 73.790 11.632 -4.338 1.00 25.82 201 GLN A C 1
ATOM 1522 O O . GLN A 1 201 ? 72.572 11.807 -4.394 1.00 24.17 201 GLN A O 1
ATOM 1528 N N . ASP A 1 202 ? 74.688 12.596 -4.531 1.00 23.42 202 ASP A N 1
ATOM 1529 C CA . ASP A 1 202 ? 74.338 13.874 -5.098 1.00 21.57 202 ASP A CA 1
ATOM 1530 C C . ASP A 1 202 ? 73.140 14.454 -4.389 1.00 30.00 202 ASP A C 1
ATOM 1531 O O . ASP A 1 202 ? 72.241 15.024 -4.995 1.00 30.96 202 ASP A O 1
ATOM 1536 N N . LEU A 1 203 ? 73.157 14.304 -3.077 1.00 24.85 203 LEU A N 1
ATOM 1537 C CA . LEU A 1 203 ? 72.177 14.896 -2.182 1.00 31.80 203 LEU A CA 1
ATOM 1538 C C . LEU A 1 203 ? 72.878 16.013 -1.441 1.00 35.47 203 LEU A C 1
ATOM 1539 O O . LEU A 1 203 ? 74.109 16.072 -1.370 1.00 37.73 203 LEU A O 1
ATOM 1544 N N . ASP A 1 204 ? 72.075 16.900 -0.883 1.00 35.12 204 ASP A N 1
ATOM 1545 C CA . ASP A 1 204 ? 72.581 18.081 -0.230 1.00 23.56 204 ASP A CA 1
ATOM 1546 C C . ASP A 1 204 ? 72.862 17.725 1.222 1.00 26.12 204 ASP A C 1
ATOM 1547 O O . ASP A 1 204 ? 71.983 17.248 1.937 1.00 29.76 204 ASP A O 1
ATOM 1552 N N . SER A 1 205 ? 74.113 17.907 1.623 1.00 15.94 205 SER A N 1
ATOM 1553 C CA . SER A 1 205 ? 74.580 17.595 2.955 1.00 15.72 205 SER A CA 1
ATOM 1554 C C . SER A 1 205 ? 75.085 18.866 3.621 1.00 30.01 205 SER A C 1
ATOM 1555 O O . SER A 1 205 ? 75.899 18.807 4.535 1.00 24.43 205 SER A O 1
ATOM 1558 N N . ASP A 1 206 ? 74.610 20.022 3.160 1.00 25.36 206 ASP A N 1
ATOM 1559 C CA . ASP A 1 206 ? 75.078 21.291 3.695 1.00 28.10 206 ASP A CA 1
ATOM 1560 C C . ASP A 1 206 ? 74.149 21.839 4.781 1.00 36.34 206 ASP A C 1
ATOM 1561 O O . ASP A 1 206 ? 73.409 22.789 4.552 1.00 39.63 206 ASP A O 1
ATOM 1566 N N . TYR A 1 207 ? 74.189 21.255 5.971 1.00 34.00 207 TYR A N 1
ATOM 1567 C CA . TYR A 1 207 ? 73.151 21.551 6.939 1.00 30.32 207 TYR A CA 1
ATOM 1568 C C . TYR A 1 207 ? 73.548 22.521 8.042 1.00 33.38 207 TYR A C 1
ATOM 1569 O O . TYR A 1 207 ? 72.694 22.968 8.797 1.00 39.31 207 TYR A O 1
ATOM 1578 N N . GLY A 1 208 ? 74.830 22.855 8.133 1.00 30.54 208 GLY A N 1
ATOM 1579 C CA . GLY A 1 208 ? 75.298 23.786 9.143 1.00 20.65 208 GLY A CA 1
ATOM 1580 C C . GLY A 1 208 ? 75.875 23.148 10.387 1.00 18.02 208 GLY A C 1
ATOM 1581 O O . GLY A 1 208 ? 76.634 22.192 10.309 1.00 29.33 208 GLY A O 1
ATOM 1582 N N . SER A 1 209 ? 75.523 23.678 11.551 1.00 19.31 209 SER A N 1
ATOM 1583 C CA . SER A 1 209 ? 76.090 23.160 12.800 1.00 30.29 209 SER A CA 1
ATOM 1584 C C . SER A 1 209 ? 75.385 21.889 13.307 1.00 41.61 209 SER A C 1
ATOM 1585 O O . SER A 1 209 ? 75.957 21.103 14.063 1.00 39.81 209 SER A O 1
ATOM 1588 N N . GLY A 1 210 ? 74.141 21.693 12.882 1.00 34.84 210 GLY A N 1
ATOM 1589 C CA . GLY A 1 210 ? 73.354 20.580 13.357 1.00 21.45 210 GLY A CA 1
ATOM 1590 C C . GLY A 1 210 ? 72.376 21.023 14.414 1.00 25.12 210 GLY A C 1
ATOM 1591 O O . GLY A 1 210 ? 71.280 20.476 14.522 1.00 19.41 210 GLY A O 1
ATOM 1592 N N . TYR A 1 211 ? 72.766 22.027 15.196 1.00 24.82 211 TYR A N 1
ATOM 1593 C CA . TYR A 1 211 ? 71.897 22.536 16.263 1.00 27.79 211 TYR A CA 1
ATOM 1594 C C . TYR A 1 211 ? 70.701 23.312 15.730 1.00 36.47 211 TYR A C 1
ATOM 1595 O O . TYR A 1 211 ? 70.827 24.060 14.763 1.00 36.85 211 TYR A O 1
ATOM 1604 N N . PRO A 1 212 ? 69.531 23.142 16.373 1.00 35.02 212 PRO A N 1
ATOM 1605 C CA . PRO A 1 212 ? 68.405 23.978 15.957 1.00 30.29 212 PRO A CA 1
ATOM 1606 C C . PRO A 1 212 ? 68.811 25.358 16.429 1.00 38.99 212 PRO A C 1
ATOM 1607 O O . PRO A 1 212 ? 69.701 25.443 17.266 1.00 50.47 212 PRO A O 1
ATOM 1611 N N . ASN A 1 213 ? 68.225 26.423 15.927 1.00 34.98 213 ASN A N 1
ATOM 1612 C CA . ASN A 1 213 ? 68.666 27.731 16.396 1.00 50.40 213 ASN A CA 1
ATOM 1613 C C . ASN A 1 213 ? 69.868 28.272 15.633 1.00 49.03 213 ASN A C 1
ATOM 1614 O O . ASN A 1 213 ? 70.116 29.479 15.627 1.00 51.79 213 ASN A O 1
ATOM 1619 N N . ASP A 1 214 ? 70.624 27.396 14.989 1.00 44.13 214 ASP A N 1
ATOM 1620 C CA . ASP A 1 214 ? 71.594 27.896 14.016 1.00 62.40 214 ASP A CA 1
ATOM 1621 C C . ASP A 1 214 ? 70.999 27.902 12.595 1.00 55.52 214 ASP A C 1
ATOM 1622 O O . ASP A 1 214 ? 70.956 26.880 11.929 1.00 58.51 214 ASP A O 1
ATOM 1627 N N . PRO A 1 215 ? 70.543 29.084 12.141 1.00 51.80 215 PRO A N 1
ATOM 1628 C CA . PRO A 1 215 ? 69.666 29.345 10.988 1.00 53.75 215 PRO A CA 1
ATOM 1629 C C . PRO A 1 215 ? 70.007 28.650 9.666 1.00 50.09 215 PRO A C 1
ATOM 1630 O O . PRO A 1 215 ? 69.113 28.523 8.837 1.00 42.18 215 PRO A O 1
ATOM 1634 N N . LYS A 1 216 ? 71.254 28.228 9.472 1.00 48.20 216 LYS A N 1
ATOM 1635 C CA . LYS A 1 216 ? 71.593 27.300 8.396 1.00 29.55 216 LYS A CA 1
ATOM 1636 C C . LYS A 1 216 ? 70.869 25.955 8.602 1.00 47.36 216 LYS A C 1
ATOM 1637 O O . LYS A 1 216 ? 70.259 25.421 7.674 1.00 22.70 216 LYS A O 1
ATOM 1643 N N . THR A 1 217 ? 70.928 25.417 9.821 1.00 22.10 217 THR A N 1
ATOM 1644 C CA . THR A 1 217 ? 70.268 24.159 10.107 1.00 24.54 217 THR A CA 1
ATOM 1645 C C . THR A 1 217 ? 68.760 24.310 9.977 1.00 28.70 217 THR A C 1
ATOM 1646 O O . THR A 1 217 ? 68.096 23.461 9.382 1.00 29.87 217 THR A O 1
ATOM 1650 N N . LYS A 1 218 ? 68.214 25.385 10.526 1.00 33.83 218 LYS A N 1
ATOM 1651 C CA . LYS A 1 218 ? 66.779 25.609 10.399 1.00 39.15 218 LYS A CA 1
ATOM 1652 C C . LYS A 1 218 ? 66.371 25.756 8.932 1.00 29.70 218 LYS A C 1
ATOM 1653 O O . LYS A 1 218 ? 65.254 25.466 8.554 1.00 24.49 218 LYS A O 1
ATOM 1655 N N . ALA A 1 219 ? 67.290 26.190 8.095 1.00 25.39 219 ALA A N 1
ATOM 1656 C CA . ALA A 1 219 ? 66.919 26.463 6.728 1.00 26.57 219 ALA A CA 1
ATOM 1657 C C . ALA A 1 219 ? 67.033 25.191 5.902 1.00 37.29 219 ALA A C 1
ATOM 1658 O O . ALA A 1 219 ? 66.230 24.954 4.999 1.00 43.66 219 ALA A O 1
ATOM 1660 N N . TRP A 1 220 ? 68.018 24.361 6.229 1.00 39.18 220 TRP A N 1
ATOM 1661 C CA . TRP A 1 220 ? 68.142 23.037 5.613 1.00 31.17 220 TRP A CA 1
ATOM 1662 C C . TRP A 1 220 ? 66.880 22.204 5.869 1.00 32.61 220 TRP A C 1
ATOM 1663 O O . TRP A 1 220 ? 66.370 21.545 4.971 1.00 39.91 220 TRP A O 1
ATOM 1674 N N . LEU A 1 221 ? 66.375 22.239 7.099 1.00 29.33 221 LEU A N 1
ATOM 1675 C CA . LEU A 1 221 ? 65.174 21.481 7.451 1.00 24.63 221 LEU A CA 1
ATOM 1676 C C . LEU A 1 221 ? 64.011 21.954 6.610 1.00 22.69 221 LEU A C 1
ATOM 1677 O O . LEU A 1 221 ? 63.263 21.159 6.052 1.00 23.38 221 LEU A O 1
ATOM 1682 N N . ARG A 1 222 ? 63.893 23.273 6.502 1.00 25.28 222 ARG A N 1
ATOM 1683 C CA . ARG A 1 222 ? 62.844 23.918 5.728 1.00 23.66 222 ARG A CA 1
ATOM 1684 C C . ARG A 1 222 ? 62.831 23.423 4.273 1.00 34.61 222 ARG A C 1
ATOM 1685 O O . ARG A 1 222 ? 61.801 23.036 3.736 1.00 37.43 222 ARG A O 1
ATOM 1693 N N . LYS A 1 223 ? 63.999 23.422 3.647 1.00 40.13 223 LYS A N 1
ATOM 1694 C CA . LYS A 1 223 ? 64.146 23.018 2.259 1.00 45.01 223 LYS A CA 1
ATOM 1695 C C . LYS A 1 223 ? 64.082 21.501 2.063 1.00 49.82 223 LYS A C 1
ATOM 1696 O O . LYS A 1 223 ? 64.408 21.008 0.984 1.00 64.39 223 LYS A O 1
ATOM 1698 N N . HIS A 1 224 ? 63.658 20.764 3.088 1.00 31.76 224 HIS A N 1
ATOM 1699 C CA . HIS A 1 224 ? 63.804 19.313 3.084 1.00 16.10 224 HIS A CA 1
ATOM 1700 C C . HIS A 1 224 ? 62.628 18.592 3.729 1.00 15.99 224 HIS A C 1
ATOM 1701 O O . HIS A 1 224 ? 62.821 17.690 4.556 1.00 11.72 224 HIS A O 1
ATOM 1708 N N . VAL A 1 225 ? 61.416 18.986 3.362 1.00 11.67 225 VAL A N 1
ATOM 1709 C CA . VAL A 1 225 ? 60.228 18.531 4.061 1.00 23.32 225 VAL A CA 1
ATOM 1710 C C . VAL A 1 225 ? 59.307 17.883 3.062 1.00 32.62 225 VAL A C 1
ATOM 1711 O O . VAL A 1 225 ? 58.576 18.572 2.361 1.00 37.03 225 VAL A O 1
ATOM 1715 N N . ASP A 1 226 ? 59.346 16.562 2.965 1.00 29.36 226 ASP A N 1
ATOM 1716 C CA . ASP A 1 226 ? 58.409 15.869 2.096 1.00 30.71 226 ASP A CA 1
ATOM 1717 C C . ASP A 1 226 ? 56.973 15.966 2.628 1.00 33.13 226 ASP A C 1
ATOM 1718 O O . ASP A 1 226 ? 56.726 15.680 3.782 1.00 37.78 226 ASP A O 1
ATOM 1723 N N . PRO A 1 227 ? 56.023 16.370 1.776 1.00 30.62 227 PRO A N 1
ATOM 1724 C CA . PRO A 1 227 ? 54.641 16.655 2.179 1.00 32.91 227 PRO A CA 1
ATOM 1725 C C . PRO A 1 227 ? 53.955 15.555 2.996 1.00 28.83 227 PRO A C 1
ATOM 1726 O O . PRO A 1 227 ? 53.154 15.861 3.881 1.00 31.14 227 PRO A O 1
ATOM 1730 N N . VAL A 1 228 ? 54.244 14.296 2.699 1.00 19.88 228 VAL A N 1
ATOM 1731 C CA . VAL A 1 228 ? 53.628 13.210 3.448 1.00 23.37 228 VAL A CA 1
ATOM 1732 C C . VAL A 1 228 ? 54.507 12.687 4.592 1.00 25.52 228 VAL A C 1
ATOM 1733 O O . VAL A 1 228 ? 54.037 12.616 5.719 1.00 27.42 228 VAL A O 1
ATOM 1737 N N . PHE A 1 229 ? 55.777 12.375 4.312 1.00 15.58 229 PHE A N 1
ATOM 1738 C CA . PHE A 1 229 ? 56.684 11.768 5.306 1.00 25.61 229 PHE A CA 1
ATOM 1739 C C . PHE A 1 229 ? 57.578 12.717 6.133 1.00 25.63 229 PHE A C 1
ATOM 1740 O O . PHE A 1 229 ? 58.188 12.296 7.127 1.00 25.05 229 PHE A O 1
ATOM 1748 N N . GLY A 1 230 ? 57.693 13.976 5.729 1.00 18.48 230 GLY A N 1
ATOM 1749 C CA . GLY A 1 230 ? 58.548 14.900 6.459 1.00 23.44 230 GLY A CA 1
ATOM 1750 C C . GLY A 1 230 ? 60.031 14.762 6.156 1.00 22.14 230 GLY A C 1
ATOM 1751 O O . GLY A 1 230 ? 60.447 14.880 5.003 1.00 36.30 230 GLY A O 1
ATOM 1752 N N . PHE A 1 231 ? 60.837 14.495 7.177 1.00 16.11 231 PHE A N 1
ATOM 1753 C CA . PHE A 1 231 ? 62.301 14.500 7.017 1.00 23.98 231 PHE A CA 1
ATOM 1754 C C . PHE A 1 231 ? 62.976 13.158 6.698 1.00 25.82 231 PHE A C 1
ATOM 1755 O O . PHE A 1 231 ? 62.367 12.096 6.782 1.00 23.46 231 PHE A O 1
ATOM 1763 N N . PRO A 1 232 ? 64.260 13.229 6.325 1.00 33.48 232 PRO A N 1
ATOM 1764 C CA . PRO A 1 232 ? 65.268 12.164 6.282 1.00 26.88 232 PRO A CA 1
ATOM 1765 C C . PRO A 1 232 ? 65.527 11.603 7.673 1.00 52.20 232 PRO A C 1
ATOM 1766 O O . PRO A 1 232 ? 65.385 12.372 8.622 1.00 62.79 232 PRO A O 1
ATOM 1770 N N . GLN A 1 233 ? 65.914 10.329 7.807 1.00 51.74 233 GLN A N 1
ATOM 1771 C CA . GLN A 1 233 ? 66.157 9.719 9.135 1.00 41.92 233 GLN A CA 1
ATOM 1772 C C . GLN A 1 233 ? 67.065 10.586 9.999 1.00 34.87 233 GLN A C 1
ATOM 1773 O O . GLN A 1 233 ? 66.946 10.615 11.229 1.00 22.97 233 GLN A O 1
ATOM 1779 N N . PHE A 1 234 ? 67.952 11.310 9.325 1.00 35.35 234 PHE A N 1
ATOM 1780 C CA . PHE A 1 234 ? 68.924 12.184 9.965 1.00 38.11 234 PHE A CA 1
ATOM 1781 C C . PHE A 1 234 ? 68.293 13.158 10.943 1.00 37.75 234 PHE A C 1
ATOM 1782 O O . PHE A 1 234 ? 68.982 13.725 11.789 1.00 45.30 234 PHE A O 1
ATOM 1790 N N . VAL A 1 235 ? 66.985 13.350 10.837 1.00 27.72 235 VAL A N 1
ATOM 1791 C CA . VAL A 1 235 ? 66.331 14.397 11.612 1.00 24.79 235 VAL A CA 1
ATOM 1792 C C . VAL A 1 235 ? 65.617 13.883 12.842 1.00 27.04 235 VAL A C 1
ATOM 1793 O O . VAL A 1 235 ? 64.762 13.021 12.763 1.00 36.48 235 VAL A O 1
ATOM 1797 N N . ARG A 1 236 ? 66.004 14.409 13.991 1.00 24.71 236 ARG A N 1
ATOM 1798 C CA . ARG A 1 236 ? 65.368 14.049 15.234 1.00 12.56 236 ARG A CA 1
ATOM 1799 C C . ARG A 1 236 ? 63.925 14.525 15.220 1.00 16.13 236 ARG A C 1
ATOM 1800 O O . ARG A 1 236 ? 63.616 15.597 15.732 1.00 21.16 236 ARG A O 1
ATOM 1808 N N . PHE A 1 237 ? 63.040 13.732 14.631 1.00 14.19 237 PHE A N 1
ATOM 1809 C CA . PHE A 1 237 ? 61.632 14.128 14.518 1.00 30.85 237 PHE A CA 1
ATOM 1810 C C . PHE A 1 237 ? 61.062 14.662 15.823 1.00 34.45 237 PHE A C 1
ATOM 1811 O O . PHE A 1 237 ? 60.071 15.389 15.820 1.00 42.58 237 PHE A O 1
ATOM 1819 N N . SER A 1 238 ? 61.679 14.286 16.936 1.00 32.19 238 SER A N 1
ATOM 1820 C CA . SER A 1 238 ? 61.066 14.489 18.247 1.00 27.00 238 SER A CA 1
ATOM 1821 C C . SER A 1 238 ? 61.426 15.834 18.836 1.00 18.84 238 SER A C 1
ATOM 1822 O O . SER A 1 238 ? 60.823 16.262 19.802 1.00 24.08 238 SER A O 1
ATOM 1825 N N . TRP A 1 239 ? 62.402 16.496 18.218 1.00 20.00 239 TRP A N 1
ATOM 1826 C CA . TRP A 1 239 ? 62.756 17.893 18.514 1.00 25.55 239 TRP A CA 1
ATOM 1827 C C . TRP A 1 239 ? 61.611 18.878 18.368 1.00 30.39 239 TRP A C 1
ATOM 1828 O O . TRP A 1 239 ? 60.952 18.942 17.336 1.00 19.99 239 TRP A O 1
ATOM 1839 N N . SER A 1 240 ? 61.390 19.653 19.419 1.00 36.35 240 SER A N 1
ATOM 1840 C CA . SER A 1 240 ? 60.400 20.727 19.409 1.00 37.66 240 SER A CA 1
ATOM 1841 C C . SER A 1 240 ? 60.407 21.513 18.097 1.00 31.62 240 SER A C 1
ATOM 1842 O O . SER A 1 240 ? 59.355 21.845 17.562 1.00 14.42 240 SER A O 1
ATOM 1845 N N . THR A 1 241 ? 61.604 21.805 17.603 1.00 12.89 241 THR A N 1
ATOM 1846 C CA . THR A 1 241 ? 61.794 22.551 16.358 1.00 14.18 241 THR A CA 1
ATOM 1847 C C . THR A 1 241 ? 61.359 21.743 15.108 1.00 27.94 241 THR A C 1
ATOM 1848 O O . THR A 1 241 ? 60.507 22.210 14.353 1.00 26.78 241 THR A O 1
ATOM 1852 N N . ALA A 1 242 ? 61.927 20.548 14.897 1.00 14.63 242 ALA A N 1
ATOM 1853 C CA . ALA A 1 242 ? 61.341 19.564 13.975 1.00 18.87 242 ALA A CA 1
ATOM 1854 C C . ALA A 1 242 ? 59.811 19.531 13.863 1.00 17.46 242 ALA A C 1
ATOM 1855 O O . ALA A 1 242 ? 59.271 19.620 12.769 1.00 64.35 242 ALA A O 1
ATOM 1857 N N . GLN A 1 243 ? 59.113 19.337 14.966 1.00 23.60 243 GLN A N 1
ATOM 1858 C CA . GLN A 1 243 ? 57.658 19.178 14.904 1.00 25.17 243 GLN A CA 1
ATOM 1859 C C . GLN A 1 243 ? 57.019 20.433 14.374 1.00 27.03 243 GLN A C 1
ATOM 1860 O O . GLN A 1 243 ? 56.042 20.379 13.621 1.00 34.45 243 GLN A O 1
ATOM 1866 N N . ALA A 1 244 ? 57.588 21.566 14.768 1.00 28.46 244 ALA A N 1
ATOM 1867 C CA . ALA A 1 244 ? 57.021 22.857 14.432 1.00 21.14 244 ALA A CA 1
ATOM 1868 C C . ALA A 1 244 ? 57.051 23.060 12.921 1.00 23.51 244 ALA A C 1
ATOM 1869 O O . ALA A 1 244 ? 56.025 23.333 12.313 1.00 28.32 244 ALA A O 1
ATOM 1871 N N . ILE A 1 245 ? 58.232 22.909 12.334 1.00 19.43 245 ILE A N 1
ATOM 1872 C CA . ILE A 1 245 ? 58.389 22.973 10.893 1.00 24.33 245 ILE A CA 1
ATOM 1873 C C . ILE A 1 245 ? 57.421 22.037 10.144 1.00 25.13 245 ILE A C 1
ATOM 1874 O O . ILE A 1 245 ? 56.783 22.455 9.185 1.00 31.63 245 ILE A O 1
ATOM 1879 N N . LEU A 1 246 ? 57.303 20.786 10.591 1.00 28.06 246 LEU A N 1
ATOM 1880 C CA . LEU A 1 246 ? 56.391 19.804 10.001 1.00 27.02 246 LEU A CA 1
ATOM 1881 C C . LEU A 1 246 ? 54.933 20.209 10.044 1.00 38.99 246 LEU A C 1
ATOM 1882 O O . LEU A 1 246 ? 54.158 19.836 9.166 1.00 42.54 246 LEU A O 1
ATOM 1887 N N . GLU A 1 247 ? 54.546 20.926 11.093 1.00 39.69 247 GLU A N 1
ATOM 1888 C CA . GLU A 1 247 ? 53.165 21.372 11.231 1.00 41.59 247 GLU A CA 1
ATOM 1889 C C . GLU A 1 247 ? 52.841 22.460 10.211 1.00 34.31 247 GLU A C 1
ATOM 1890 O O . GLU A 1 247 ? 51.698 22.677 9.840 1.00 40.41 247 GLU A O 1
ATOM 1896 N N . LYS A 1 248 ? 53.871 23.133 9.744 1.00 21.97 248 LYS A N 1
ATOM 1897 C CA . LYS A 1 248 ? 53.687 24.243 8.843 1.00 22.79 248 LYS A CA 1
ATOM 1898 C C . LYS A 1 248 ? 53.838 23.765 7.386 1.00 28.01 248 LYS A C 1
ATOM 1899 O O . LYS A 1 248 ? 53.147 24.231 6.492 1.00 34.57 248 LYS A O 1
ATOM 1905 N N . GLU A 1 249 ? 54.722 22.807 7.168 1.00 16.72 249 GLU A N 1
ATOM 1906 C CA . GLU A 1 249 ? 55.151 22.438 5.839 1.00 23.92 249 GLU A CA 1
ATOM 1907 C C . GLU A 1 249 ? 54.789 21.021 5.379 1.00 33.55 249 GLU A C 1
ATOM 1908 O O . GLU A 1 249 ? 55.343 20.560 4.389 1.00 44.98 249 GLU A O 1
ATOM 1914 N N . ALA A 1 250 ? 53.881 20.323 6.054 1.00 30.62 250 ALA A N 1
ATOM 1915 C CA . ALA A 1 250 ? 53.594 18.926 5.664 1.00 30.11 250 ALA A CA 1
ATOM 1916 C C . ALA A 1 250 ? 52.199 18.443 6.083 1.00 36.07 250 ALA A C 1
ATOM 1917 O O . ALA A 1 250 ? 51.631 18.946 7.050 1.00 43.63 250 ALA A O 1
ATOM 1919 N N . GLU A 1 251 ? 51.650 17.468 5.362 1.00 26.49 251 GLU A N 1
ATOM 1920 C CA . GLU A 1 251 ? 50.240 17.142 5.534 1.00 29.66 251 GLU A CA 1
ATOM 1921 C C . GLU A 1 251 ? 49.901 16.799 6.991 1.00 30.13 251 GLU A C 1
ATOM 1922 O O . GLU A 1 251 ? 50.659 16.123 7.666 1.00 43.16 251 GLU A O 1
ATOM 1928 N N . ASP A 1 252 ? 48.766 17.294 7.469 1.00 31.65 252 ASP A N 1
ATOM 1929 C CA . ASP A 1 252 ? 48.348 17.054 8.840 1.00 46.76 252 ASP A CA 1
ATOM 1930 C C . ASP A 1 252 ? 47.922 15.610 9.006 1.00 44.54 252 ASP A C 1
ATOM 1931 O O . ASP A 1 252 ? 47.129 15.093 8.226 1.00 38.81 252 ASP A O 1
ATOM 1936 N N . VAL A 1 253 ? 48.437 14.963 10.039 1.00 33.63 253 VAL A N 1
ATOM 1937 C CA . VAL A 1 253 ? 48.059 13.592 10.281 1.00 36.86 253 VAL A CA 1
ATOM 1938 C C . VAL A 1 253 ? 47.636 13.450 11.740 1.00 47.58 253 VAL A C 1
ATOM 1939 O O . VAL A 1 253 ? 48.290 13.981 12.634 1.00 48.99 253 VAL A O 1
ATOM 1943 N N . ILE A 1 254 ? 46.506 12.785 11.961 1.00 37.52 254 ILE A N 1
ATOM 1944 C CA . ILE A 1 254 ? 45.977 12.612 13.298 1.00 40.55 254 ILE A CA 1
ATOM 1945 C C . ILE A 1 254 ? 46.385 11.241 13.786 1.00 44.15 254 ILE A C 1
ATOM 1946 O O . ILE A 1 254 ? 46.240 10.265 13.068 1.00 41.58 254 ILE A O 1
ATOM 1951 N N . TRP A 1 255 ? 46.899 11.166 15.009 1.00 43.53 255 TRP A N 1
ATOM 1952 C CA . TRP A 1 255 ? 47.344 9.898 15.547 1.00 42.10 255 TRP A CA 1
ATOM 1953 C C . TRP A 1 255 ? 46.268 9.321 16.416 1.00 55.39 255 TRP A C 1
ATOM 1954 O O . TRP A 1 255 ? 45.210 9.918 16.572 1.00 57.58 255 TRP A O 1
ATOM 1965 N N . GLU A 1 256 ? 46.546 8.149 16.975 1.00 63.98 256 GLU A N 1
ATOM 1966 C CA . GLU A 1 256 ? 45.559 7.406 17.741 1.00 67.82 256 GLU A CA 1
ATOM 1967 C C . GLU A 1 256 ? 45.403 7.987 19.118 1.00 69.26 256 GLU A C 1
ATOM 1968 O O . GLU A 1 256 ? 44.471 7.636 19.828 1.00 81.71 256 GLU A O 1
ATOM 1974 N N . ASP A 1 257 ? 46.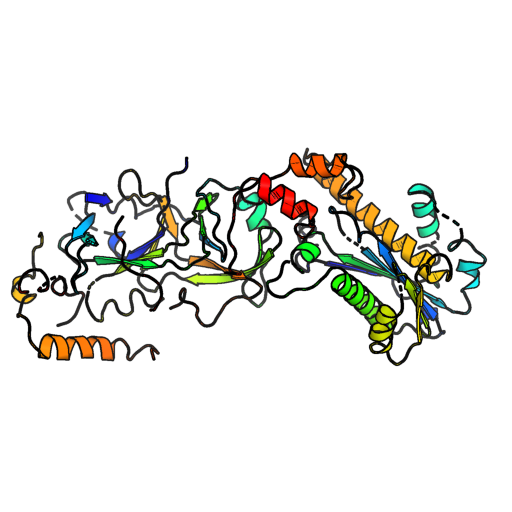327 8.869 19.492 1.00 68.00 257 ASP A N 1
ATOM 1975 C CA . ASP A 1 257 ? 46.132 9.751 20.640 1.00 73.50 257 ASP A CA 1
ATOM 1976 C C . ASP A 1 257 ? 44.898 10.586 20.325 1.00 73.19 257 ASP A C 1
ATOM 1977 O O . ASP A 1 257 ? 45.002 11.699 19.808 1.00 74.37 257 ASP A O 1
ATOM 1982 N N . SER A 1 258 ? 43.727 10.038 20.634 1.00 81.90 258 SER A N 1
ATOM 1983 C CA . SER A 1 258 ? 42.456 10.573 20.134 1.00 94.92 258 SER A CA 1
ATOM 1984 C C . SER A 1 258 ? 42.111 12.002 20.581 1.00 102.93 258 SER A C 1
ATOM 1985 O O . SER A 1 258 ? 42.777 12.615 21.418 1.00 106.21 258 SER A O 1
ATOM 1987 N N . LEU B 2 34 ? 42.514 17.110 -6.509 1.00 73.92 10 LEU B N 1
ATOM 1988 C CA . LEU B 2 34 ? 43.875 16.710 -6.878 1.00 81.88 10 LEU B CA 1
ATOM 1989 C C . LEU B 2 34 ? 44.321 15.364 -6.247 1.00 79.47 10 LEU B C 1
ATOM 1990 O O . LEU B 2 34 ? 45.199 15.338 -5.376 1.00 74.50 10 LEU B O 1
ATOM 1995 N N . ALA B 2 35 ? 43.710 14.302 -6.757 1.00 63.74 11 ALA B N 1
ATOM 1996 C CA . ALA B 2 35 ? 44.035 12.922 -6.471 1.00 68.13 11 ALA B CA 1
ATOM 1997 C C . ALA B 2 35 ? 42.776 12.049 -6.466 1.00 79.26 11 ALA B C 1
ATOM 1998 O O . ALA B 2 35 ? 41.985 12.084 -5.545 1.00 86.55 11 ALA B O 1
ATOM 2000 N N . ALA B 2 36 ? 42.606 11.248 -7.505 1.00 77.24 12 ALA B N 1
ATOM 2001 C CA . ALA B 2 36 ? 41.492 10.334 -7.597 1.00 70.73 12 ALA B CA 1
ATOM 2002 C C . ALA B 2 36 ? 41.358 9.413 -6.414 1.00 78.84 12 ALA B C 1
ATOM 2003 O O . ALA B 2 36 ? 42.092 8.466 -6.273 1.00 83.62 12 ALA B O 1
ATOM 2005 N N . ARG B 2 37 ? 40.367 9.690 -5.596 1.00 74.04 13 ARG B N 1
ATOM 2006 C CA . ARG B 2 37 ? 39.997 8.896 -4.432 1.00 63.74 13 ARG B CA 1
ATOM 2007 C C . ARG B 2 37 ? 40.086 7.394 -4.725 1.00 62.95 13 ARG B C 1
ATOM 2008 O O . ARG B 2 37 ? 39.702 6.935 -5.796 1.00 63.55 13 ARG B O 1
ATOM 2016 N N . GLN B 2 38 ? 40.603 6.625 -3.773 1.00 65.83 14 GLN B N 1
ATOM 2017 C CA . GLN B 2 38 ? 40.718 5.182 -3.965 1.00 60.96 14 GLN B CA 1
ATOM 2018 C C . GLN B 2 38 ? 39.875 4.404 -2.972 1.00 55.18 14 GLN B C 1
ATOM 2019 O O . GLN B 2 38 ? 39.921 4.642 -1.763 1.00 66.87 14 GLN B O 1
ATOM 2025 N N . LEU B 2 39 ? 39.090 3.479 -3.497 1.00 43.22 15 LEU B N 1
ATOM 2026 C CA . LEU B 2 39 ? 38.263 2.621 -2.664 1.00 44.18 15 LEU B CA 1
ATOM 2027 C C . LEU B 2 39 ? 38.957 1.291 -2.441 1.00 53.87 15 LEU B C 1
ATOM 2028 O O . LEU B 2 39 ? 39.391 0.654 -3.395 1.00 67.29 15 LEU B O 1
ATOM 2033 N N . VAL B 2 40 ? 39.077 0.855 -1.195 1.00 41.93 16 VAL B N 1
ATOM 2034 C CA . VAL B 2 40 ? 39.524 -0.514 -0.983 1.00 40.51 16 VAL B CA 1
ATOM 2035 C C . VAL B 2 40 ? 38.377 -1.431 -0.605 1.00 45.93 16 VAL B C 1
ATOM 2036 O O . VAL B 2 40 ? 37.760 -1.273 0.443 1.00 52.92 16 VAL B O 1
ATOM 2040 N N . PHE B 2 41 ? 38.110 -2.390 -1.487 1.00 56.54 17 PHE B N 1
ATOM 2041 C CA . PHE B 2 41 ? 36.954 -3.284 -1.398 1.00 57.44 17 PHE B CA 1
ATOM 2042 C C . PHE B 2 41 ? 37.342 -4.732 -1.141 1.00 55.31 17 PHE B C 1
ATOM 2043 O O . PHE B 2 41 ? 38.385 -5.191 -1.601 1.00 50.52 17 PHE B O 1
ATOM 2051 N N . LEU B 2 42 ? 36.478 -5.445 -0.425 1.00 59.05 1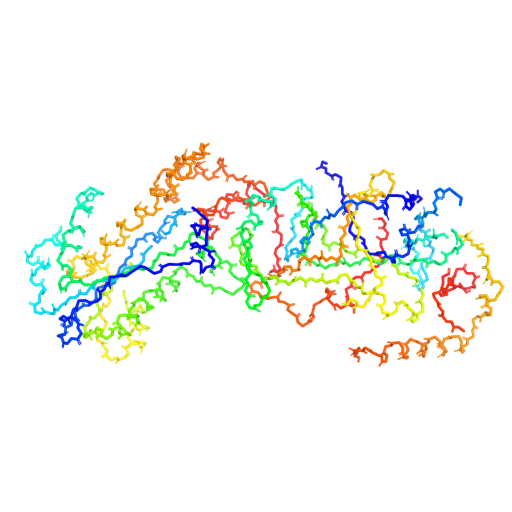8 LEU B N 1
ATOM 2052 C CA . LEU B 2 42 ? 36.522 -6.910 -0.359 1.00 58.90 18 LEU B CA 1
ATOM 2053 C C . LEU B 2 42 ? 35.331 -7.547 -1.100 1.00 56.85 18 LEU B C 1
ATOM 2054 O O . LEU B 2 42 ? 34.173 -7.273 -0.783 1.00 58.52 18 LEU B O 1
ATOM 2059 N N . LEU B 2 43 ? 35.630 -8.397 -2.080 1.00 39.72 19 LEU B N 1
ATOM 2060 C CA . LEU B 2 43 ? 34.614 -8.978 -2.950 1.00 43.18 19 LEU B CA 1
ATOM 2061 C C . LEU B 2 43 ? 34.645 -10.502 -2.916 1.00 51.07 19 LEU B C 1
ATOM 2062 O O . LEU B 2 43 ? 35.705 -11.090 -2.733 1.00 52.57 19 LEU B O 1
ATOM 2067 N N . PRO B 2 44 ? 33.481 -11.153 -3.097 1.00 57.18 20 PRO B N 1
ATOM 2068 C CA . PRO B 2 44 ? 33.465 -12.616 -3.243 1.00 51.97 20 PRO B CA 1
ATOM 2069 C C . PRO B 2 44 ? 34.413 -13.071 -4.353 1.00 45.05 20 PRO B C 1
ATOM 2070 O O . PRO B 2 44 ? 34.454 -12.419 -5.394 1.00 48.33 20 PRO B O 1
ATOM 2074 N N . GLU B 2 45 ? 35.150 -14.160 -4.136 1.00 82.36 21 GLU B N 1
ATOM 2075 C CA . GLU B 2 45 ? 36.120 -14.658 -5.114 1.00 81.77 21 GLU B CA 1
ATOM 2076 C C . GLU B 2 45 ? 35.588 -14.782 -6.538 1.00 80.64 21 GLU B C 1
ATOM 2077 O O . GLU B 2 45 ? 36.302 -14.512 -7.501 1.00 80.56 21 GLU B O 1
ATOM 2083 N N . HIS B 2 46 ? 34.346 -15.231 -6.671 1.00 84.71 22 HIS B N 1
ATOM 2084 C CA . HIS B 2 46 ? 33.849 -15.676 -7.967 1.00 86.83 22 HIS B CA 1
ATOM 2085 C C . HIS B 2 46 ? 33.567 -14.556 -8.968 1.00 86.58 22 HIS B C 1
ATOM 2086 O O . HIS B 2 46 ? 33.569 -14.791 -10.171 1.00 95.28 22 HIS B O 1
ATOM 2093 N N . LEU B 2 47 ? 33.326 -13.344 -8.487 1.00 77.54 23 LEU B N 1
ATOM 2094 C CA . LEU B 2 47 ? 32.998 -12.250 -9.396 1.00 78.99 23 LEU B CA 1
ATOM 2095 C C . LEU B 2 47 ? 34.070 -12.059 -10.475 1.00 88.98 23 LEU B C 1
ATOM 2096 O O . LEU B 2 47 ? 33.775 -11.584 -11.569 1.00 98.52 23 LEU B O 1
ATOM 2101 N N . LYS B 2 48 ? 35.310 -12.423 -10.169 1.00 86.66 24 LYS B N 1
ATOM 2102 C CA . LYS B 2 48 ? 36.382 -12.302 -11.147 1.00 93.70 24 LYS B CA 1
ATOM 2103 C C . LYS B 2 48 ? 36.199 -13.293 -12.307 1.00 108.23 24 LYS B C 1
ATOM 2104 O O . LYS B 2 48 ? 36.915 -13.229 -13.309 1.00 114.72 24 LYS B O 1
ATOM 2106 N N . ASP B 2 49 ? 35.237 -14.205 -12.165 1.00 109.74 25 ASP B N 1
ATOM 2107 C CA . ASP B 2 49 ? 34.927 -15.179 -13.214 1.00 108.27 25 ASP B CA 1
ATOM 2108 C C . ASP B 2 49 ? 34.404 -14.490 -14.468 1.00 104.81 25 ASP B C 1
ATOM 2109 O O . ASP B 2 49 ? 33.193 -14.407 -14.677 1.00 101.41 25 ASP B O 1
ATOM 2114 N N . LYS B 2 55 ? 26.504 -12.417 -20.721 1.00 149.55 31 LYS B N 1
ATOM 2115 C CA . LYS B 2 55 ? 26.778 -11.909 -22.061 1.00 149.09 31 LYS B CA 1
ATOM 2116 C C . LYS B 2 55 ? 27.746 -10.716 -22.059 1.00 148.71 31 LYS B C 1
ATOM 2117 O O . LYS B 2 55 ? 28.899 -10.846 -22.472 1.00 146.91 31 LYS B O 1
ATOM 2119 N N . LYS B 2 56 ? 27.280 -9.560 -21.591 1.00 148.80 32 LYS B N 1
ATOM 2120 C CA . LYS B 2 56 ? 28.093 -8.341 -21.610 1.00 147.00 32 LYS B CA 1
ATOM 2121 C C . LYS B 2 56 ? 28.490 -7.873 -20.206 1.00 145.06 32 LYS B C 1
ATOM 2122 O O . LYS B 2 56 ? 28.493 -8.664 -19.262 1.00 144.82 32 LYS B O 1
ATOM 2124 N N . SER B 2 57 ? 28.836 -6.592 -20.079 1.00 142.27 33 SER B N 1
ATOM 2125 C CA . SER B 2 57 ? 29.160 -6.011 -18.777 1.00 138.68 33 SER B CA 1
ATOM 2126 C C . SER B 2 57 ? 28.153 -6.516 -17.750 1.00 138.58 33 SER B C 1
ATOM 2127 O O . SER B 2 57 ? 26.948 -6.521 -18.005 1.00 145.20 33 SER B O 1
ATOM 2129 N N . SER B 2 58 ? 28.646 -6.947 -16.593 1.00 128.79 34 SER B N 1
ATOM 2130 C CA . SER B 2 58 ? 27.829 -7.756 -15.693 1.00 120.72 34 SER B CA 1
ATOM 2131 C C . SER B 2 58 ? 27.392 -7.093 -14.381 1.00 115.66 34 SER B C 1
ATOM 2132 O O . SER B 2 58 ? 26.240 -7.235 -13.975 1.00 112.82 34 SER B O 1
ATOM 2134 N N . LEU B 2 59 ? 28.301 -6.381 -13.718 1.00 113.91 35 LEU B N 1
ATOM 2135 C CA . LEU B 2 59 ? 28.039 -5.893 -12.359 1.00 110.32 35 LEU B CA 1
ATOM 2136 C C . LEU B 2 59 ? 27.533 -4.456 -12.297 1.00 114.00 35 LEU B C 1
ATOM 2137 O O . LEU B 2 59 ? 27.917 -3.616 -13.107 1.00 116.49 35 LEU B O 1
ATOM 2142 N N . LEU B 2 60 ? 26.679 -4.181 -11.315 1.00 117.15 36 LEU B N 1
ATOM 2143 C CA . LEU B 2 60 ? 26.055 -2.867 -11.173 1.00 121.00 36 LEU B CA 1
ATOM 2144 C C . LEU B 2 60 ? 25.950 -2.443 -9.701 1.00 120.84 36 LEU B C 1
ATOM 2145 O O . LEU B 2 60 ? 25.527 -3.226 -8.850 1.00 119.55 36 LEU B O 1
ATOM 2150 N N . PHE B 2 61 ? 26.345 -1.206 -9.407 1.00 122.40 37 PHE B N 1
ATOM 2151 C CA . PHE B 2 61 ? 26.143 -0.617 -8.083 1.00 123.90 37 PHE B CA 1
ATOM 2152 C C . PHE B 2 61 ? 24.865 0.220 -8.073 1.00 132.77 37 PHE B C 1
ATOM 2153 O O . PHE B 2 61 ? 24.613 0.977 -9.010 1.00 139.65 37 PHE B O 1
ATOM 2161 N N . VAL B 2 62 ? 24.061 0.090 -7.019 1.00 131.93 38 VAL B N 1
ATOM 2162 C CA . VAL B 2 62 ? 22.785 0.809 -6.944 1.00 132.18 38 VAL B CA 1
ATOM 2163 C C . VAL B 2 62 ? 22.272 1.007 -5.516 1.00 130.75 38 VAL B C 1
ATOM 2164 O O . VAL B 2 62 ? 22.292 0.083 -4.704 1.00 127.99 38 VAL B O 1
ATOM 2168 N N . LYS B 2 63 ? 21.803 2.218 -5.224 1.00 130.91 39 LYS B N 1
ATOM 2169 C CA . LYS B 2 63 ? 21.253 2.532 -3.913 1.00 134.35 39 LYS B CA 1
ATOM 2170 C C . LYS B 2 63 ? 19.786 2.116 -3.838 1.00 132.94 39 LYS B C 1
ATOM 2171 O O . LYS B 2 63 ? 19.057 2.197 -4.826 1.00 132.50 39 LYS B O 1
ATOM 2177 N N . LEU B 2 64 ? 19.363 1.662 -2.662 1.00 132.10 40 LEU B N 1
ATOM 2178 C CA . LEU B 2 64 ? 17.998 1.186 -2.465 1.00 133.07 40 LEU B CA 1
ATOM 2179 C C . LEU B 2 64 ? 17.506 1.468 -1.045 1.00 135.26 40 LEU B C 1
ATOM 2180 O O . LEU B 2 64 ? 18.250 1.981 -0.211 1.00 134.27 40 LEU B O 1
ATOM 2182 N N . ALA B 2 65 ? 16.249 1.127 -0.776 1.00 140.58 41 ALA B N 1
ATOM 2183 C CA . ALA B 2 65 ? 15.640 1.402 0.523 1.00 145.68 41 ALA B CA 1
ATOM 2184 C C . ALA B 2 65 ? 16.137 0.450 1.607 1.00 145.53 41 ALA B C 1
ATOM 2185 O O . ALA B 2 65 ? 15.646 -0.672 1.736 1.00 144.13 41 ALA B O 1
ATOM 2187 N N . ASN B 2 66 ? 17.107 0.908 2.390 1.00 147.54 42 ASN B N 1
ATOM 2188 C CA . ASN B 2 66 ? 17.671 0.098 3.463 1.00 149.90 42 ASN B CA 1
ATOM 2189 C C . ASN B 2 66 ? 16.628 -0.214 4.530 1.00 153.91 42 ASN B C 1
ATOM 2190 O O . ASN B 2 66 ? 16.123 0.696 5.186 1.00 158.23 42 ASN B O 1
ATOM 2192 N N . PRO B 2 67 ? 16.307 -1.507 4.708 1.00 151.94 43 PRO B N 1
ATOM 2193 C CA . PRO B 2 67 ? 15.392 -1.970 5.758 1.00 153.07 43 PRO B CA 1
ATOM 2194 C C . PRO B 2 67 ? 15.822 -1.474 7.137 1.00 153.53 43 PRO B C 1
ATOM 2195 O O . PRO B 2 67 ? 16.860 -0.822 7.258 1.00 152.14 43 PRO B O 1
ATOM 2199 N N . HIS B 2 68 ? 15.034 -1.788 8.162 1.00 153.69 44 HIS B N 1
ATOM 2200 C CA . HIS B 2 68 ? 15.282 -1.275 9.507 1.00 157.86 44 HIS B CA 1
ATOM 2201 C C . HIS B 2 68 ? 15.171 0.248 9.490 1.00 161.31 44 HIS B C 1
ATOM 2202 O O . HIS B 2 68 ? 15.869 0.940 10.233 1.00 163.42 44 HIS B O 1
ATOM 2209 N N . SER B 2 69 ? 14.291 0.751 8.625 1.00 162.04 45 SER B N 1
ATOM 2210 C CA . SER B 2 69 ? 14.059 2.187 8.444 1.00 164.12 45 SER B CA 1
ATOM 2211 C C . SER B 2 69 ? 15.089 2.853 7.527 1.00 159.65 45 SER B C 1
ATOM 2212 O O . SER B 2 69 ? 14.737 3.673 6.679 1.00 136.35 45 SER B O 1
ATOM 2214 N N . GLY B 2 70 ? 16.356 2.488 7.709 1.00 158.77 46 GLY B N 1
ATOM 2215 C CA . GLY B 2 70 ? 17.468 3.019 6.934 1.00 154.32 46 GLY B CA 1
ATOM 2216 C C . GLY B 2 70 ? 17.157 4.054 5.866 1.00 152.13 46 GLY B C 1
ATOM 2217 O O . GLY B 2 70 ? 17.202 5.258 6.121 1.00 152.45 46 GLY B O 1
ATOM 2218 N N . GLU B 2 71 ? 16.843 3.575 4.665 1.00 149.61 47 GLU B N 1
ATOM 2219 C CA . GLU B 2 71 ? 16.645 4.436 3.499 1.00 146.59 47 GLU B CA 1
ATOM 2220 C C . GLU B 2 71 ? 17.917 5.209 3.153 1.00 142.60 47 GLU B C 1
ATOM 2221 O O . GLU B 2 71 ? 18.216 6.244 3.750 1.00 144.23 47 GLU B O 1
ATOM 2227 N N . GLY B 2 72 ? 18.659 4.690 2.181 1.00 138.38 48 GLY B N 1
ATOM 2228 C CA . GLY B 2 72 ? 19.937 5.260 1.796 1.00 134.78 48 GLY B CA 1
ATOM 2229 C C . GLY B 2 72 ? 21.052 4.262 2.032 1.00 131.51 48 GLY B C 1
ATOM 2230 O O . GLY B 2 72 ? 21.705 4.288 3.075 1.00 132.92 48 GLY B O 1
ATOM 2231 N N . ALA B 2 73 ? 21.261 3.373 1.065 1.00 127.56 49 ALA B N 1
ATOM 2232 C CA . ALA B 2 73 ? 22.274 2.332 1.185 1.00 126.17 49 ALA B CA 1
ATOM 2233 C C . ALA B 2 73 ? 22.660 1.760 -0.176 1.00 117.21 49 ALA B C 1
ATOM 2234 O O . ALA B 2 73 ? 21.792 1.504 -1.015 1.00 107.51 49 ALA B O 1
ATOM 2236 N N . THR B 2 74 ? 23.961 1.557 -0.385 1.00 114.82 50 THR B N 1
ATOM 2237 C CA . THR B 2 74 ? 24.459 0.999 -1.640 1.00 108.95 50 THR B CA 1
ATOM 2238 C C . THR B 2 74 ? 24.335 -0.524 -1.655 1.00 106.70 50 THR B C 1
ATOM 2239 O O . THR B 2 74 ? 24.300 -1.169 -0.608 1.00 90.95 50 THR B O 1
ATOM 2243 N N . TYR B 2 75 ? 24.262 -1.085 -2.857 1.00 83.44 51 TYR B N 1
ATOM 2244 C CA . TYR B 2 75 ? 24.064 -2.516 -3.047 1.00 86.59 51 TYR B CA 1
ATOM 2245 C C . TYR B 2 75 ? 24.612 -2.948 -4.400 1.00 82.44 51 TYR B C 1
ATOM 2246 O O . TYR B 2 75 ? 24.448 -2.259 -5.402 1.00 82.20 51 TYR B O 1
ATOM 2255 N N . LEU B 2 76 ? 25.259 -4.102 -4.425 1.00 79.73 52 LEU B N 1
ATOM 2256 C CA . LEU B 2 76 ? 25.822 -4.619 -5.657 1.00 80.99 52 LEU B CA 1
ATOM 2257 C C . LEU B 2 76 ? 24.937 -5.743 -6.197 1.00 88.38 52 LEU B C 1
ATOM 2258 O O . LEU B 2 76 ? 24.613 -6.683 -5.474 1.00 93.11 52 LEU B O 1
ATOM 2263 N N . ILE B 2 77 ? 24.536 -5.637 -7.462 1.00 89.00 53 ILE B N 1
ATOM 2264 C CA . ILE B 2 77 ? 23.700 -6.660 -8.088 1.00 92.26 53 ILE B CA 1
ATOM 2265 C C . ILE B 2 77 ? 24.418 -7.323 -9.263 1.00 92.48 53 ILE B C 1
ATOM 2266 O O . ILE B 2 77 ? 24.913 -6.640 -10.165 1.00 87.30 53 ILE B O 1
ATOM 2268 N N . ASP B 2 78 ? 24.476 -8.654 -9.232 1.00 91.11 54 ASP B N 1
ATOM 2269 C CA . ASP B 2 78 ? 25.166 -9.444 -10.247 1.00 92.28 54 ASP B CA 1
ATOM 2270 C C . ASP B 2 78 ? 24.184 -9.818 -11.351 1.00 102.95 54 ASP B C 1
ATOM 2271 O O . ASP B 2 78 ? 23.450 -10.800 -11.227 1.00 107.47 54 ASP B O 1
ATOM 2284 N N . CYS B 2 80 ? 24.045 -11.431 -13.762 1.00 110.25 56 CYS B N 1
ATOM 2285 C CA . CYS B 2 80 ? 23.846 -12.850 -14.004 1.00 114.70 56 CYS B CA 1
ATOM 2286 C C . CYS B 2 80 ? 22.941 -13.343 -12.884 1.00 118.24 56 CYS B C 1
ATOM 2287 O O . CYS B 2 80 ? 23.227 -14.332 -12.212 1.00 110.06 56 CYS B O 1
ATOM 2290 N N . LEU B 2 81 ? 21.863 -12.590 -12.680 1.00 131.09 57 LEU B N 1
ATOM 2291 C CA . LEU B 2 81 ? 20.767 -12.938 -11.773 1.00 140.80 57 LEU B CA 1
ATOM 2292 C C . LEU B 2 81 ? 21.050 -12.869 -10.267 1.00 139.92 57 LEU B C 1
ATOM 2293 O O . LEU B 2 81 ? 21.313 -13.883 -9.621 1.00 139.35 57 LEU B O 1
ATOM 2298 N N . GLN B 2 82 ? 20.980 -11.653 -9.732 1.00 138.95 58 GLN B N 1
ATOM 2299 C CA . GLN B 2 82 ? 20.840 -11.416 -8.295 1.00 136.81 58 GLN B CA 1
ATOM 2300 C C . GLN B 2 82 ? 22.080 -11.685 -7.446 1.00 134.69 58 GLN B C 1
ATOM 2301 O O . GLN B 2 82 ? 23.071 -10.957 -7.530 1.00 130.92 58 GLN B O 1
ATOM 2307 N N . GLN B 2 83 ? 22.003 -12.724 -6.616 1.00 137.81 59 GLN B N 1
ATOM 2308 C CA . GLN B 2 83 ? 23.048 -13.016 -5.641 1.00 135.45 59 GLN B CA 1
ATOM 2309 C C . GLN B 2 83 ? 23.330 -11.693 -4.955 1.00 132.02 59 GLN B C 1
ATOM 2310 O O . GLN B 2 83 ? 24.487 -11.283 -4.824 1.00 130.50 59 GLN B O 1
ATOM 2316 N N . LEU B 2 84 ? 22.254 -11.040 -4.523 1.00 89.90 60 LEU B N 1
ATOM 2317 C CA . LEU B 2 84 ? 22.302 -9.674 -4.012 1.00 85.62 60 LEU B CA 1
ATOM 2318 C C . LEU B 2 84 ? 23.481 -9.501 -3.061 1.00 87.68 60 LEU B C 1
ATOM 2319 O O . LEU B 2 84 ? 23.887 -10.439 -2.361 1.00 79.67 60 LEU B O 1
ATOM 2324 N N . PHE B 2 85 ? 24.035 -8.294 -3.049 1.00 90.89 61 PHE B N 1
ATOM 2325 C CA . PHE B 2 85 ? 25.196 -8.003 -2.220 1.00 84.24 61 PHE B CA 1
ATOM 2326 C C . PHE B 2 85 ? 25.027 -6.720 -1.413 1.00 77.92 61 PHE B C 1
ATOM 2327 O O . PHE B 2 85 ? 24.557 -5.701 -1.921 1.00 78.35 61 PHE B O 1
ATOM 2335 N N . GLU B 2 86 ? 25.402 -6.793 -0.144 1.00 74.21 62 GLU B N 1
ATOM 2336 C CA . GLU B 2 86 ? 25.275 -5.670 0.772 1.00 79.90 62 GLU B CA 1
ATOM 2337 C C . GLU B 2 86 ? 26.649 -5.064 1.034 1.00 80.54 62 GLU B C 1
ATOM 2338 O O . GLU B 2 86 ? 27.530 -5.718 1.595 1.00 79.82 62 GLU B O 1
ATOM 2344 N N . ILE B 2 87 ? 26.840 -3.817 0.624 1.00 80.30 63 ILE B N 1
ATOM 2345 C CA . ILE B 2 87 ? 28.116 -3.156 0.876 1.00 83.33 63 ILE B CA 1
ATOM 2346 C C . ILE B 2 87 ? 28.111 -2.270 2.122 1.00 76.42 63 ILE B C 1
ATOM 2347 O O . ILE B 2 87 ? 27.531 -1.190 2.132 1.00 75.72 63 ILE B O 1
ATOM 2352 N N . LYS B 2 88 ? 28.755 -2.766 3.173 1.00 72.22 64 LYS B N 1
ATOM 2353 C CA . LYS B 2 88 ? 28.947 -2.028 4.410 1.00 75.98 64 LYS B CA 1
ATOM 2354 C C . LYS B 2 88 ? 30.425 -1.625 4.509 1.00 70.09 64 LYS B C 1
ATOM 2355 O O . LYS B 2 88 ? 31.299 -2.344 4.027 1.00 73.44 64 LYS B O 1
ATOM 2357 N N . VAL B 2 89 ? 30.706 -0.477 5.119 1.00 58.09 65 VAL B N 1
ATOM 2358 C CA . VAL B 2 89 ? 32.074 0.024 5.177 1.00 59.71 65 VAL B CA 1
ATOM 2359 C C . VAL B 2 89 ? 32.644 0.025 6.581 1.00 50.97 65 VAL B C 1
ATOM 2360 O O . VAL B 2 89 ? 31.979 0.406 7.529 1.00 52.42 65 VAL B O 1
ATOM 2364 N N . PHE B 2 90 ? 33.895 -0.380 6.703 1.00 48.66 66 PHE B N 1
ATOM 2365 C CA . PHE B 2 90 ? 34.606 -0.251 7.960 1.00 61.01 66 PHE B CA 1
ATOM 2366 C C . PHE B 2 90 ? 35.323 1.098 8.035 1.00 63.90 66 PHE B C 1
ATOM 2367 O O . PHE B 2 90 ? 36.152 1.417 7.178 1.00 63.41 66 PHE B O 1
ATOM 2375 N N . LYS B 2 91 ? 35.001 1.889 9.054 1.00 62.32 67 LYS B N 1
ATOM 2376 C CA . LYS B 2 91 ? 35.698 3.155 9.275 1.00 63.10 67 LYS B CA 1
ATOM 2377 C C . LYS B 2 91 ? 35.849 3.518 10.753 1.00 59.78 67 LYS B C 1
ATOM 2378 O O . LYS B 2 91 ? 34.882 3.880 11.412 1.00 55.07 67 LYS B O 1
ATOM 2384 N N . GLU B 2 92 ? 37.066 3.410 11.277 1.00 59.76 68 GLU B N 1
ATOM 2385 C CA . GLU B 2 92 ? 37.323 3.903 12.624 1.00 65.83 68 GLU B CA 1
ATOM 2386 C C . GLU B 2 92 ? 38.308 5.073 12.615 1.00 67.54 68 GLU B C 1
ATOM 2387 O O . GLU B 2 92 ? 39.102 5.223 11.689 1.00 63.56 68 GLU B O 1
ATOM 2393 N N . LYS B 2 93 ? 38.230 5.903 13.649 1.00 70.80 69 LYS B N 1
ATOM 2394 C CA . LYS B 2 93 ? 38.988 7.142 13.699 1.00 71.28 69 LYS B CA 1
ATOM 2395 C C . LYS B 2 93 ? 40.486 6.896 13.655 1.00 73.35 69 LYS B C 1
ATOM 2396 O O . LYS B 2 93 ? 40.992 5.975 14.287 1.00 68.15 69 LYS B O 1
ATOM 2398 N N . HIS B 2 94 ? 41.172 7.732 12.881 1.00 51.21 70 HIS B N 1
ATOM 2399 C CA . HIS B 2 94 ? 42.622 7.742 12.792 1.00 54.17 70 HIS B CA 1
ATOM 2400 C C . HIS B 2 94 ? 43.174 6.483 12.134 1.00 53.23 70 HIS B C 1
ATOM 2401 O O . HIS B 2 94 ? 43.973 5.749 12.714 1.00 52.78 70 HIS B O 1
ATOM 2408 N N . HIS B 2 95 ? 42.718 6.243 10.911 1.00 50.09 71 HIS B N 1
ATOM 2409 C CA . HIS B 2 95 ? 43.340 5.271 10.024 1.00 44.39 71 HIS B CA 1
ATOM 2410 C C . HIS B 2 95 ? 43.456 5.882 8.644 1.00 42.17 71 HIS B C 1
ATOM 2411 O O . HIS B 2 95 ? 42.596 6.649 8.221 1.00 42.45 71 HIS B O 1
ATOM 2418 N N . SER B 2 96 ? 44.532 5.550 7.948 1.00 34.37 72 SER B N 1
ATOM 2419 C CA . SER B 2 96 ? 44.635 5.876 6.539 1.00 23.93 72 SER B CA 1
ATOM 2420 C C . SER B 2 96 ? 45.400 4.770 5.821 1.00 28.97 72 SER B C 1
ATOM 2421 O O . SER B 2 96 ? 45.992 3.909 6.461 1.00 30.87 72 SER B O 1
ATOM 2424 N N . TRP B 2 97 ? 45.360 4.792 4.493 1.00 37.34 73 TRP B N 1
ATOM 2425 C CA . TRP B 2 97 ? 45.947 3.742 3.659 1.00 30.15 73 TRP B CA 1
ATOM 2426 C C . TRP B 2 97 ? 47.160 4.216 2.907 1.00 27.07 73 TRP B C 1
ATOM 2427 O O . TRP B 2 97 ? 47.124 5.281 2.306 1.00 29.75 73 TRP B O 1
ATOM 2438 N N . PHE B 2 98 ? 48.232 3.433 2.923 1.00 22.48 74 PHE B N 1
ATOM 2439 C CA . PHE B 2 98 ? 49.199 3.539 1.848 1.00 18.63 74 PHE B CA 1
ATOM 2440 C C . PHE B 2 98 ? 48.776 2.507 0.809 1.00 41.55 74 PHE B C 1
ATOM 2441 O O . PHE B 2 98 ? 48.614 1.330 1.120 1.00 51.97 74 PHE B O 1
ATOM 2449 N N . ILE B 2 99 ? 48.559 2.969 -0.418 1.00 33.24 75 ILE B N 1
ATOM 2450 C CA . ILE B 2 99 ? 48.160 2.110 -1.514 1.00 30.06 75 ILE B CA 1
ATOM 2451 C C . ILE B 2 99 ? 49.139 2.340 -2.650 1.00 41.07 75 ILE B C 1
ATOM 2452 O O . ILE B 2 99 ? 49.115 3.374 -3.305 1.00 51.73 75 ILE B O 1
ATOM 2457 N N . ASN B 2 100 ? 50.014 1.371 -2.872 1.00 43.52 76 ASN B N 1
ATOM 2458 C CA . ASN B 2 100 ? 51.136 1.561 -3.775 1.00 37.22 76 ASN B CA 1
ATOM 2459 C C . ASN B 2 100 ? 51.980 2.786 -3.402 1.00 35.96 76 ASN B C 1
ATOM 2460 O O . ASN B 2 100 ? 52.318 2.971 -2.240 1.00 31.37 76 ASN B O 1
ATOM 2465 N N . GLN B 2 101 ? 52.345 3.608 -4.372 1.00 52.59 77 GLN B N 1
ATOM 2466 C CA . GLN B 2 101 ? 53.137 4.801 -4.087 1.00 44.14 77 GLN B CA 1
ATOM 2467 C C . GLN B 2 101 ? 52.132 5.915 -3.817 1.00 43.74 77 GLN B C 1
ATOM 2468 O O . GLN B 2 101 ? 52.101 6.919 -4.520 1.00 39.92 77 GLN B O 1
ATOM 2474 N N . SER B 2 102 ? 51.300 5.749 -2.802 1.00 40.46 78 SER B N 1
ATOM 2475 C CA . SER B 2 102 ? 50.308 6.769 -2.526 1.00 41.56 78 SER B CA 1
ATOM 2476 C C . SER B 2 102 ? 49.634 6.590 -1.173 1.00 44.15 78 SER B C 1
ATOM 2477 O O . SER B 2 102 ? 49.693 5.524 -0.564 1.00 46.32 78 SER B O 1
ATOM 2480 N N . VAL B 2 103 ? 48.989 7.654 -0.713 1.00 37.83 79 VAL B N 1
ATOM 2481 C CA . VAL B 2 103 ? 48.262 7.625 0.536 1.00 29.50 79 VAL B CA 1
ATOM 2482 C C . VAL B 2 103 ? 46.803 7.985 0.312 1.00 36.65 79 VAL B C 1
ATOM 2483 O O . VAL B 2 103 ? 46.483 8.950 -0.378 1.00 42.54 79 VAL B O 1
ATOM 2487 N N . GLN B 2 104 ? 45.923 7.175 0.884 1.00 40.13 80 GLN B N 1
ATOM 2488 C CA . GLN B 2 104 ? 44.500 7.441 0.890 1.00 35.82 80 GLN B CA 1
ATOM 2489 C C . GLN B 2 104 ? 44.098 7.730 2.331 1.00 45.16 80 GLN B C 1
ATOM 2490 O O . GLN B 2 104 ? 44.636 7.148 3.266 1.00 43.90 80 GLN B O 1
ATOM 2496 N N . SER B 2 105 ? 43.143 8.628 2.511 1.00 56.37 81 SER B N 1
ATOM 2497 C CA . SER B 2 105 ? 42.923 9.229 3.810 1.00 27.84 81 SER B CA 1
ATOM 2498 C C . SER B 2 105 ? 41.886 8.514 4.664 1.00 39.23 81 SER B C 1
ATOM 2499 O O . SER B 2 105 ? 41.979 8.492 5.883 1.00 39.15 81 SER B O 1
ATOM 2502 N N . GLY B 2 106 ? 40.884 7.932 4.039 1.00 28.90 82 GLY B N 1
ATOM 2503 C CA . GLY B 2 106 ? 39.878 7.241 4.815 1.00 71.45 82 GLY B CA 1
ATOM 2504 C C . GLY B 2 106 ? 40.427 6.311 5.888 1.00 56.95 82 GLY B C 1
ATOM 2505 O O . GLY B 2 106 ? 40.410 6.631 7.078 1.00 40.56 82 GLY B O 1
ATOM 2506 N N . GLY B 2 107 ? 40.943 5.166 5.450 1.00 50.51 83 GLY B N 1
ATOM 2507 C CA . GLY B 2 107 ? 41.148 4.032 6.325 1.00 41.18 83 GLY B CA 1
ATOM 2508 C C . GLY B 2 107 ? 39.938 3.140 6.106 1.00 47.15 83 GLY B C 1
ATOM 2509 O O . GLY B 2 107 ? 39.821 2.067 6.700 1.00 41.85 83 GLY B O 1
ATOM 2510 N N . LEU B 2 108 ? 39.037 3.603 5.235 1.00 49.72 84 LEU B N 1
ATOM 2511 C CA . LEU B 2 108 ? 37.794 2.897 4.924 1.00 47.33 84 LEU B CA 1
ATOM 2512 C C . LEU B 2 108 ? 38.043 1.519 4.340 1.00 56.85 84 LEU B C 1
ATOM 2513 O O . LEU B 2 108 ? 38.918 1.334 3.498 1.00 57.61 84 LEU B O 1
ATOM 2518 N N . LEU B 2 109 ? 37.238 0.556 4.760 1.00 48.13 85 LEU B N 1
ATOM 2519 C CA . LEU B 2 109 ? 37.301 -0.760 4.170 1.00 38.79 85 LEU B CA 1
ATOM 2520 C C . LEU B 2 109 ? 35.899 -1.216 3.824 1.00 52.00 85 LEU B C 1
ATOM 2521 O O . LEU B 2 109 ? 35.094 -1.532 4.703 1.00 52.50 85 LEU B O 1
ATOM 2526 N N . HIS B 2 110 ? 35.607 -1.223 2.529 1.00 62.29 86 HIS B N 1
ATOM 2527 C CA . HIS B 2 110 ? 34.291 -1.608 2.036 1.00 61.18 86 HIS B CA 1
ATOM 2528 C C . HIS B 2 110 ? 34.178 -3.129 1.895 1.00 57.51 86 HIS B C 1
ATOM 2529 O O . HIS B 2 110 ? 35.086 -3.782 1.371 1.00 53.53 86 HIS B O 1
ATOM 2536 N N . PHE B 2 111 ? 33.065 -3.683 2.372 1.00 54.20 87 PHE B N 1
ATOM 2537 C CA . PHE B 2 111 ? 32.766 -5.102 2.204 1.00 61.35 87 PHE B CA 1
ATOM 2538 C C . PHE B 2 111 ? 31.556 -5.290 1.312 1.00 77.92 87 PHE B C 1
ATOM 2539 O O . PHE B 2 111 ? 30.521 -4.667 1.533 1.00 91.84 87 PHE B O 1
ATOM 2547 N N . ALA B 2 112 ? 31.675 -6.159 0.315 1.00 74.08 88 ALA B N 1
ATOM 2548 C CA . ALA B 2 112 ? 30.498 -6.634 -0.400 1.00 71.36 88 ALA B CA 1
ATOM 2549 C C . ALA B 2 112 ? 30.220 -8.045 0.093 1.00 54.11 88 ALA B C 1
ATOM 2550 O O . ALA B 2 112 ? 31.081 -8.908 0.029 1.00 87.86 88 ALA B O 1
ATOM 2552 N N . THR B 2 113 ? 29.025 -8.261 0.622 1.00 67.49 89 THR B N 1
ATOM 2553 C CA . THR B 2 113 ? 28.672 -9.528 1.239 1.00 61.49 89 THR B CA 1
ATOM 2554 C C . THR B 2 113 ? 27.326 -9.973 0.716 1.00 69.05 89 THR B C 1
ATOM 2555 O O . THR B 2 113 ? 26.430 -9.143 0.564 1.00 72.19 89 THR B O 1
ATOM 2559 N N . PRO B 2 114 ? 27.182 -11.279 0.424 1.00 72.84 90 PRO B N 1
ATOM 2560 C CA . PRO B 2 114 ? 25.903 -11.849 -0.018 1.00 84.18 90 PRO B CA 1
ATOM 2561 C C . PRO B 2 114 ? 24.771 -11.401 0.893 1.00 92.59 90 PRO B C 1
ATOM 2562 O O . PRO B 2 114 ? 24.849 -11.544 2.111 1.00 96.46 90 PRO B O 1
ATOM 2574 N N . ASP B 2 116 ? 22.072 -10.747 3.246 1.00 99.83 92 ASP B N 1
ATOM 2575 C CA . ASP B 2 116 ? 21.109 -11.086 4.307 1.00 106.36 92 ASP B CA 1
ATOM 2576 C C . ASP B 2 116 ? 21.601 -11.924 5.496 1.00 100.41 92 ASP B C 1
ATOM 2577 O O . ASP B 2 116 ? 22.036 -11.369 6.507 1.00 91.27 92 ASP B O 1
ATOM 2579 N N . PRO B 2 117 ? 21.556 -13.263 5.352 1.00 98.61 93 PRO B N 1
ATOM 2580 C CA . PRO B 2 117 ? 21.288 -14.241 6.409 1.00 95.14 93 PRO B CA 1
ATOM 2581 C C . PRO B 2 117 ? 22.460 -14.619 7.302 1.00 95.73 93 PRO B C 1
ATOM 2582 O O . PRO B 2 117 ? 23.124 -13.767 7.888 1.00 95.00 93 PRO B O 1
ATOM 2586 N N . LEU B 2 118 ? 22.681 -15.926 7.409 1.00 91.81 94 LEU B N 1
ATOM 2587 C CA . LEU B 2 118 ? 23.733 -16.483 8.247 1.00 95.57 94 LEU B CA 1
ATOM 2588 C C . LEU B 2 118 ? 24.932 -16.799 7.383 1.00 89.93 94 LEU B C 1
ATOM 2589 O O . LEU B 2 118 ? 26.037 -16.995 7.884 1.00 86.23 94 LEU B O 1
ATOM 2591 N N . PHE B 2 119 ? 24.691 -16.863 6.078 1.00 90.57 95 PHE B N 1
ATOM 2592 C CA . PHE B 2 119 ? 25.747 -17.121 5.110 1.00 90.19 95 PHE B CA 1
ATOM 2593 C C . PHE B 2 119 ? 26.712 -15.953 5.099 1.00 90.66 95 PHE B C 1
ATOM 2594 O O . PHE B 2 119 ? 27.899 -16.123 4.832 1.00 89.68 95 PHE B O 1
ATOM 2596 N N . LEU B 2 120 ? 26.192 -14.766 5.399 1.00 95.21 96 LEU B N 1
ATOM 2597 C CA . LEU B 2 120 ? 27.003 -13.557 5.431 1.00 95.67 96 LEU B CA 1
ATOM 2598 C C . LEU B 2 120 ? 27.344 -13.152 6.856 1.00 98.64 96 LEU B C 1
ATOM 2599 O O . LEU B 2 120 ? 27.606 -11.978 7.126 1.00 98.86 96 LEU B O 1
ATOM 2601 N N . LEU B 2 121 ? 27.332 -14.119 7.770 1.00 99.41 97 LEU B N 1
ATOM 2602 C CA . LEU B 2 121 ? 27.808 -13.864 9.125 1.00 97.12 97 LEU B CA 1
ATOM 2603 C C . LEU B 2 121 ? 29.158 -14.532 9.366 1.00 95.02 97 LEU B C 1
ATOM 2604 O O . LEU B 2 121 ? 29.659 -14.572 10.488 1.00 98.18 97 LEU B O 1
ATOM 2609 N N . LEU B 2 122 ? 29.737 -15.063 8.298 1.00 89.10 98 LEU B N 1
ATOM 2610 C CA . LEU B 2 122 ? 31.152 -15.381 8.285 1.00 89.10 98 LEU B CA 1
ATOM 2611 C C . LEU B 2 122 ? 31.814 -14.413 7.313 1.00 90.54 98 LEU B C 1
ATOM 2612 O O . LEU B 2 122 ? 33.032 -14.237 7.318 1.00 96.53 98 LEU B O 1
ATOM 2617 N N . HIS B 2 123 ? 30.987 -13.769 6.491 1.00 86.46 99 HIS B N 1
ATOM 2618 C CA . HIS B 2 123 ? 31.457 -12.895 5.416 1.00 86.48 99 HIS B CA 1
ATOM 2619 C C . HIS B 2 123 ? 32.264 -11.678 5.896 1.00 79.98 99 HIS B C 1
ATOM 2620 O O . HIS B 2 123 ? 33.446 -11.553 5.571 1.00 37.46 99 HIS B O 1
ATOM 2622 N N . TYR B 2 124 ? 31.618 -10.769 6.630 1.00 76.98 100 TYR B N 1
ATOM 2623 C CA . TYR B 2 124 ? 32.356 -9.751 7.381 1.00 78.96 100 TYR B CA 1
ATOM 2624 C C . TYR B 2 124 ? 32.525 -10.184 8.823 1.00 78.75 100 TYR B C 1
ATOM 2625 O O . TYR B 2 124 ? 31.854 -9.697 9.732 1.00 77.36 100 TYR B O 1
ATOM 2634 N N . LEU B 2 125 ? 33.430 -11.129 9.004 1.00 81.27 101 LEU B N 1
ATOM 2635 C CA . LEU B 2 125 ? 33.766 -11.630 10.309 1.00 88.86 101 LEU B CA 1
ATOM 2636 C C . LEU B 2 125 ? 35.255 -11.379 10.494 1.00 95.22 101 LEU B C 1
ATOM 2637 O O . LEU B 2 125 ? 35.709 -11.085 11.595 1.00 106.15 101 LEU B O 1
ATOM 2642 N N . LEU B 2 126 ? 36.008 -11.475 9.400 1.00 91.41 102 LEU B N 1
ATOM 2643 C CA . LEU B 2 126 ? 37.448 -11.204 9.418 1.00 88.99 102 LEU B CA 1
ATOM 2644 C C . LEU B 2 126 ? 38.247 -12.150 10.322 1.00 93.40 102 LEU B C 1
ATOM 2645 O O . LEU B 2 126 ? 39.451 -11.965 10.532 1.00 87.94 102 LEU B O 1
ATOM 2650 N N . GLU B 2 170 ? 14.047 -1.362 -7.060 1.00 122.11 146 GLU B N 1
ATOM 2651 C CA . GLU B 2 170 ? 12.863 -2.071 -7.531 1.00 124.27 146 GLU B CA 1
ATOM 2652 C C . GLU B 2 170 ? 13.149 -2.862 -8.805 1.00 130.33 146 GLU B C 1
ATOM 2653 O O . GLU B 2 170 ? 12.491 -2.669 -9.827 1.00 132.44 146 GLU B O 1
ATOM 2655 N N . VAL B 2 171 ? 14.138 -3.749 -8.736 1.00 134.01 147 VAL B N 1
ATOM 2656 C CA . VAL B 2 171 ? 14.494 -4.616 -9.859 1.00 135.45 147 VAL B CA 1
ATOM 2657 C C . VAL B 2 171 ? 15.021 -5.963 -9.360 1.00 135.61 147 VAL B C 1
ATOM 2658 O O . VAL B 2 171 ? 15.827 -6.015 -8.431 1.00 134.76 147 VAL B O 1
ATOM 2662 N N . ASN B 2 172 ? 14.556 -7.047 -9.977 1.00 135.28 148 ASN B N 1
ATOM 2663 C CA . ASN B 2 172 ? 15.023 -8.394 -9.643 1.00 131.34 148 ASN B CA 1
ATOM 2664 C C . ASN B 2 172 ? 14.322 -9.489 -10.448 1.00 124.49 148 ASN B C 1
ATOM 2665 O O . ASN B 2 172 ? 13.305 -9.239 -11.099 1.00 116.37 148 ASN B O 1
ATOM 2670 N N . SER B 2 173 ? 14.873 -10.700 -10.397 1.00 124.60 149 SER B N 1
ATOM 2671 C CA . SER B 2 173 ? 14.375 -11.802 -11.216 1.00 123.36 149 SER B CA 1
ATOM 2672 C C . SER B 2 173 ? 14.808 -13.179 -10.704 1.00 117.86 149 SER B C 1
ATOM 2673 O O . SER B 2 173 ? 15.727 -13.289 -9.894 1.00 117.43 149 SER B O 1
ATOM 2675 N N . LYS B 2 174 ? 14.133 -14.220 -11.188 1.00 114.68 150 LYS B N 1
ATOM 2676 C CA . LYS B 2 174 ? 14.483 -15.612 -10.889 1.00 111.80 150 LYS B CA 1
ATOM 2677 C C . LYS B 2 174 ? 14.331 -15.986 -9.412 1.00 112.94 150 LYS B C 1
ATOM 2678 O O . LYS B 2 174 ? 14.521 -15.153 -8.524 1.00 112.67 150 LYS B O 1
ATOM 2680 N N . LYS B 2 175 ? 13.987 -17.249 -9.167 1.00 110.89 151 LYS B N 1
ATOM 2681 C CA . LYS B 2 175 ? 13.829 -17.777 -7.813 1.00 113.84 151 LYS B CA 1
ATOM 2682 C C . LYS B 2 175 ? 13.070 -16.823 -6.897 1.00 119.85 151 LYS B C 1
ATOM 2683 O O . LYS B 2 175 ? 13.242 -16.856 -5.680 1.00 97.81 151 LYS B O 1
ATOM 2685 N N . TYR B 2 176 ? 12.225 -15.985 -7.491 1.00 123.09 152 TYR B N 1
ATOM 2686 C CA . TYR B 2 176 ? 11.459 -14.991 -6.745 1.00 121.97 152 TYR B CA 1
ATOM 2687 C C . TYR B 2 176 ? 10.261 -15.618 -6.035 1.00 118.18 152 TYR B C 1
ATOM 2688 O O . TYR B 2 176 ? 10.045 -15.397 -4.842 1.00 114.64 152 TYR B O 1
ATOM 2690 N N . TYR B 2 177 ? 9.478 -16.393 -6.775 1.00 118.63 153 TYR B N 1
ATOM 2691 C CA . TYR B 2 177 ? 8.357 -17.102 -6.177 1.00 122.96 153 TYR B CA 1
ATOM 2692 C C . TYR B 2 177 ? 8.837 -17.864 -4.946 1.00 125.22 153 TYR B C 1
ATOM 2693 O O . TYR B 2 177 ? 8.385 -17.604 -3.830 1.00 126.92 153 TYR B O 1
ATOM 2695 N N . LYS B 2 178 ? 9.771 -18.789 -5.155 1.00 121.75 154 LYS B N 1
ATOM 2696 C CA . LYS B 2 178 ? 10.284 -19.616 -4.069 1.00 119.67 154 LYS B CA 1
ATOM 2697 C C . LYS B 2 178 ? 10.934 -18.775 -2.977 1.00 122.56 154 LYS B C 1
ATOM 2698 O O . LYS B 2 178 ? 10.930 -19.158 -1.808 1.00 125.78 154 LYS B O 1
ATOM 2700 N N . TYR B 2 179 ? 11.490 -17.629 -3.357 1.00 120.99 155 TYR B N 1
ATOM 2701 C CA . TYR B 2 179 ? 12.142 -16.755 -2.388 1.00 122.77 155 TYR B CA 1
ATOM 2702 C C . TYR B 2 179 ? 11.124 -16.005 -1.533 1.00 127.40 155 TYR B C 1
ATOM 2703 O O . TYR B 2 179 ? 11.474 -15.429 -0.502 1.00 130.79 155 TYR B O 1
ATOM 2705 N N . SER B 2 180 ? 9.867 -16.010 -1.965 1.00 125.36 156 SER B N 1
ATOM 2706 C CA . SER B 2 180 ? 8.811 -15.337 -1.219 1.00 124.15 156 SER B CA 1
ATOM 2707 C C . SER B 2 180 ? 8.567 -16.016 0.130 1.00 125.64 156 SER B C 1
ATOM 2708 O O . SER B 2 180 ? 9.445 -16.027 0.993 1.00 123.65 156 SER B O 1
ATOM 2710 N N . SER B 2 181 ? 7.380 -16.594 0.301 1.00 126.45 157 SER B N 1
ATOM 2711 C CA . SER B 2 181 ? 6.986 -17.170 1.584 1.00 125.00 157 SER B CA 1
ATOM 2712 C C . SER B 2 181 ? 6.989 -16.078 2.646 1.00 128.53 157 SER B C 1
ATOM 2713 O O . SER B 2 181 ? 7.880 -16.027 3.494 1.00 126.45 157 SER B O 1
ATOM 2715 N N . GLU B 2 182 ? 5.972 -15.218 2.585 1.00 134.15 158 GLU B N 1
ATOM 2716 C CA . GLU B 2 182 ? 5.892 -13.977 3.365 1.00 135.43 158 GLU B CA 1
ATOM 2717 C C . GLU B 2 182 ? 6.301 -14.063 4.838 1.00 137.14 158 GLU B C 1
ATOM 2718 O O . GLU B 2 182 ? 6.623 -15.134 5.357 1.00 137.24 158 GLU B O 1
ATOM 2720 N N . LYS B 2 183 ? 6.270 -12.910 5.500 1.00 136.51 159 LYS B N 1
ATOM 2721 C CA . LYS B 2 183 ? 6.725 -12.774 6.880 1.00 134.72 159 LYS B CA 1
ATOM 2722 C C . LYS B 2 183 ? 6.109 -13.797 7.830 1.00 138.23 159 LYS B C 1
ATOM 2723 O O . LYS B 2 183 ? 4.943 -13.682 8.215 1.00 140.17 159 LYS B O 1
ATOM 2725 N N . THR B 2 184 ? 6.906 -14.794 8.203 1.00 136.82 160 THR B N 1
ATOM 2726 C CA . THR B 2 184 ? 6.504 -15.779 9.197 1.00 138.00 160 THR B CA 1
ATOM 2727 C C . THR B 2 184 ? 7.367 -15.627 10.447 1.00 138.72 160 THR B C 1
ATOM 2728 O O . THR B 2 184 ? 8.563 -15.371 10.351 1.00 131.20 160 THR B O 1
ATOM 2730 N N . LEU B 2 185 ? 6.756 -15.774 11.620 1.00 148.56 161 LEU B N 1
ATOM 2731 C CA . LEU B 2 185 ? 7.502 -15.719 12.875 1.00 150.06 161 LEU B CA 1
ATOM 2732 C C . LEU B 2 185 ? 8.573 -16.805 12.863 1.00 149.20 161 LEU B C 1
ATOM 2733 O O . LEU B 2 185 ? 9.585 -16.697 13.553 1.00 149.49 161 LEU B O 1
ATOM 2738 N N . LYS B 2 186 ? 8.336 -17.851 12.074 1.00 144.77 162 LYS B N 1
ATOM 2739 C CA . LYS B 2 186 ? 9.311 -18.922 11.894 1.00 137.41 162 LYS B CA 1
ATOM 2740 C C . LYS B 2 186 ? 10.214 -18.645 10.698 1.00 138.61 162 LYS B C 1
ATOM 2741 O O . LYS B 2 186 ? 11.036 -19.478 10.324 1.00 141.43 162 LYS B O 1
ATOM 2747 N N . TRP B 2 187 ? 10.033 -17.477 10.090 1.00 144.65 163 TRP B N 1
ATOM 2748 C CA . TRP B 2 187 ? 11.042 -16.912 9.206 1.00 138.33 163 TRP B CA 1
ATOM 2749 C C . TRP B 2 187 ? 12.063 -16.263 10.124 1.00 135.20 163 TRP B C 1
ATOM 2750 O O . TRP B 2 187 ? 13.262 -16.518 10.016 1.00 133.69 163 TRP B O 1
ATOM 2761 N N . LEU B 2 188 ? 11.569 -15.439 11.045 1.00 135.62 164 LEU B N 1
ATOM 2762 C CA . LEU B 2 188 ? 12.403 -14.853 12.089 1.00 135.39 164 LEU B CA 1
ATOM 2763 C C . LEU B 2 188 ? 13.008 -15.959 12.949 1.00 140.82 164 LEU B C 1
ATOM 2764 O O . LEU B 2 188 ? 14.227 -16.053 13.080 1.00 141.53 164 LEU B O 1
ATOM 2769 N N . GLU B 2 189 ? 12.146 -16.798 13.520 1.00 143.06 165 GLU B N 1
ATOM 2770 C CA . GLU B 2 189 ? 12.581 -17.906 14.368 1.00 143.31 165 GLU B CA 1
ATOM 2771 C C . GLU B 2 189 ? 13.673 -18.734 13.697 1.00 137.60 165 GLU B C 1
ATOM 2772 O O . GLU B 2 189 ? 14.665 -19.091 14.332 1.00 134.05 165 GLU B O 1
ATOM 2778 N N . LYS B 2 190 ? 13.491 -19.031 12.412 1.00 135.91 166 LYS B N 1
ATOM 2779 C CA . LYS B 2 190 ? 14.441 -19.862 11.680 1.00 134.32 166 LYS B CA 1
ATOM 2780 C C . LYS B 2 190 ? 15.704 -19.094 11.276 1.00 128.30 166 LYS B C 1
ATOM 2781 O O . LYS B 2 190 ? 16.798 -19.660 11.256 1.00 123.54 166 LYS B O 1
ATOM 2783 N N . LYS B 2 191 ? 15.557 -17.812 10.955 1.00 124.54 167 LYS B N 1
ATOM 2784 C CA . LYS B 2 191 ? 16.718 -16.999 10.608 1.00 115.44 167 LYS B CA 1
ATOM 2785 C C . LYS B 2 191 ? 17.531 -16.629 11.838 1.00 117.72 167 LYS B C 1
ATOM 2786 O O . LYS B 2 191 ? 18.755 -16.718 11.824 1.00 118.93 167 LYS B O 1
ATOM 2792 N N . VAL B 2 192 ? 16.854 -16.223 12.905 1.00 120.50 168 VAL B N 1
ATOM 2793 C CA . VAL B 2 192 ? 17.553 -15.886 14.140 1.00 123.06 168 VAL B CA 1
ATOM 2794 C C . VAL B 2 192 ? 18.065 -17.144 14.840 1.00 124.69 168 VAL B C 1
ATOM 2795 O O . VAL B 2 192 ? 18.579 -17.078 15.956 1.00 126.07 168 VAL B O 1
ATOM 2799 N N . ASN B 2 193 ? 17.912 -18.288 14.176 1.00 124.37 169 ASN B N 1
ATOM 2800 C CA . ASN B 2 193 ? 18.495 -19.546 14.632 1.00 124.69 169 ASN B CA 1
ATOM 2801 C C . ASN B 2 193 ? 19.528 -20.009 13.614 1.00 122.71 169 ASN B C 1
ATOM 2802 O O . ASN B 2 193 ? 20.584 -20.533 13.968 1.00 122.61 169 ASN B O 1
ATOM 2807 N N . GLN B 2 194 ? 19.203 -19.805 12.341 1.00 120.46 170 GLN B N 1
ATOM 2808 C CA . GLN B 2 194 ? 20.126 -20.041 11.239 1.00 114.50 170 GLN B CA 1
ATOM 2809 C C . GLN B 2 194 ? 21.405 -19.251 11.483 1.00 113.13 170 GLN B C 1
ATOM 2810 O O . GLN B 2 194 ? 22.506 -19.692 11.134 1.00 105.51 170 GLN B O 1
ATOM 2816 N N . THR B 2 195 ? 21.240 -18.079 12.094 1.00 118.46 171 THR B N 1
ATOM 2817 C CA . THR B 2 195 ? 22.353 -17.195 12.430 1.00 114.52 171 THR B CA 1
ATOM 2818 C C . THR B 2 195 ? 22.890 -17.497 13.824 1.00 115.99 171 THR B C 1
ATOM 2819 O O . THR B 2 195 ? 23.959 -17.018 14.206 1.00 113.59 171 THR B O 1
ATOM 2823 N N . VAL B 2 196 ? 22.137 -18.287 14.584 1.00 118.12 172 VAL B N 1
ATOM 2824 C CA . VAL B 2 196 ? 22.612 -18.785 15.869 1.00 117.76 172 VAL B CA 1
ATOM 2825 C C . VAL B 2 196 ? 23.580 -19.950 15.656 1.00 119.27 172 VAL B C 1
ATOM 2826 O O . VAL B 2 196 ? 24.593 -20.061 16.348 1.00 117.35 172 VAL B O 1
ATOM 2830 N N . VAL B 2 197 ? 23.271 -20.806 14.685 1.00 120.96 173 VAL B N 1
ATOM 2831 C CA . VAL B 2 197 ? 24.174 -21.888 14.312 1.00 120.03 173 VAL B CA 1
ATOM 2832 C C . VAL B 2 197 ? 25.400 -21.303 13.621 1.00 111.60 173 VAL B C 1
ATOM 2833 O O . VAL B 2 197 ? 26.485 -21.883 13.663 1.00 103.27 173 VAL B O 1
ATOM 2837 N N . ALA B 2 198 ? 25.212 -20.143 12.993 1.00 114.17 174 ALA B N 1
ATOM 2838 C CA . ALA B 2 198 ? 26.296 -19.422 12.329 1.00 114.18 174 ALA B CA 1
ATOM 2839 C C . ALA B 2 198 ? 27.228 -18.762 13.341 1.00 111.66 174 ALA B C 1
ATOM 2840 O O . ALA B 2 198 ? 28.449 -18.823 13.203 1.00 109.59 174 ALA B O 1
ATOM 2842 N N . LEU B 2 199 ? 26.643 -18.121 14.348 1.00 109.86 175 LEU B N 1
ATOM 2843 C CA . LEU B 2 199 ? 27.415 -17.549 15.444 1.00 102.32 175 LEU B CA 1
ATOM 2844 C C . LEU B 2 199 ? 27.705 -18.632 16.471 1.00 108.07 175 LEU B C 1
ATOM 2845 O O . LEU B 2 199 ? 28.027 -18.338 17.622 1.00 111.22 175 LEU B O 1
ATOM 2847 N N . LYS B 2 200 ? 27.592 -19.886 16.043 1.00 107.22 176 LYS B N 1
ATOM 2848 C CA . LYS B 2 200 ? 27.861 -21.026 16.907 1.00 109.45 176 LYS B CA 1
ATOM 2849 C C . LYS B 2 200 ? 29.220 -21.641 16.589 1.00 110.78 176 LYS B C 1
ATOM 2850 O O . LYS B 2 200 ? 29.786 -22.375 17.397 1.00 111.17 176 LYS B O 1
ATOM 2852 N N . ALA B 2 201 ? 29.788 -21.275 15.459 1.00 110.34 177 ALA B N 1
ATOM 2853 C CA . ALA B 2 201 ? 31.077 -21.810 15.081 1.00 113.53 177 ALA B CA 1
ATOM 2854 C C . ALA B 2 201 ? 32.192 -20.808 15.330 1.00 114.07 177 ALA B C 1
ATOM 2855 O O . ALA B 2 201 ? 33.348 -21.066 15.031 1.00 110.99 177 ALA B O 1
ATOM 2857 N N . ASN B 2 202 ? 31.834 -19.659 15.875 1.00 116.05 178 ASN B N 1
ATOM 2858 C CA . ASN B 2 202 ? 32.786 -18.594 16.111 1.00 110.01 178 ASN B CA 1
ATOM 2859 C C . ASN B 2 202 ? 32.434 -17.998 17.426 1.00 114.34 178 ASN B C 1
ATOM 2860 O O . ASN B 2 202 ? 31.299 -18.084 17.833 1.00 117.90 178 ASN B O 1
ATOM 2865 N N . ASN B 2 203 ? 33.389 -17.410 18.114 1.00 112.45 179 ASN B N 1
ATOM 2866 C CA . ASN B 2 203 ? 33.136 -16.990 19.476 1.00 112.87 179 ASN B CA 1
ATOM 2867 C C . ASN B 2 203 ? 32.682 -15.565 19.599 1.00 110.38 179 ASN B C 1
ATOM 2868 O O . ASN B 2 203 ? 33.480 -14.685 19.853 1.00 106.98 179 ASN B O 1
ATOM 2870 N N . VAL B 2 204 ? 31.387 -15.343 19.458 1.00 113.48 180 VAL B N 1
ATOM 2871 C CA . VAL B 2 204 ? 30.820 -14.028 19.750 1.00 111.81 180 VAL B CA 1
ATOM 2872 C C . VAL B 2 204 ? 30.822 -13.736 21.250 1.00 116.61 180 VAL B C 1
ATOM 2873 O O . VAL B 2 204 ? 31.727 -14.159 21.970 1.00 121.62 180 VAL B O 1
ATOM 2875 N N . ASN B 2 205 ? 29.808 -13.012 21.717 1.00 114.43 181 ASN B N 1
ATOM 2876 C CA . ASN B 2 205 ? 29.673 -12.707 23.140 1.00 113.84 181 ASN B CA 1
ATOM 2877 C C . ASN B 2 205 ? 28.260 -12.285 23.532 1.00 114.56 181 ASN B C 1
ATOM 2878 O O . ASN B 2 205 ? 27.809 -12.552 24.647 1.00 114.63 181 ASN B O 1
ATOM 2880 N N . LEU B 2 291 ? 14.443 -21.391 4.516 1.00 143.21 267 LEU B N 1
ATOM 2881 C CA . LEU B 2 291 ? 15.315 -20.225 4.561 1.00 141.95 267 LEU B CA 1
ATOM 2882 C C . LEU B 2 291 ? 16.769 -20.665 4.558 1.00 144.37 267 LEU B C 1
ATOM 2883 O O . LEU B 2 291 ? 17.148 -21.552 5.321 1.00 150.67 267 LEU B O 1
ATOM 2888 N N . LYS B 2 292 ? 17.585 -20.052 3.703 1.00 138.18 268 LYS B N 1
ATOM 2889 C CA . LYS B 2 292 ? 19.023 -20.314 3.732 1.00 137.79 268 LYS B CA 1
ATOM 2890 C C . LYS B 2 292 ? 19.900 -19.133 3.303 1.00 131.28 268 LYS B C 1
ATOM 2891 O O . LYS B 2 292 ? 20.073 -18.176 4.059 1.00 125.93 268 LYS B O 1
ATOM 2897 N N . THR B 2 293 ? 20.452 -19.213 2.096 1.00 132.39 269 THR B N 1
ATOM 2898 C CA . THR B 2 293 ? 21.477 -18.275 1.641 1.00 134.93 269 THR B CA 1
ATOM 2899 C C . THR B 2 293 ? 21.030 -16.820 1.689 1.00 133.51 269 THR B C 1
ATOM 2900 O O . THR B 2 293 ? 19.931 -16.511 2.149 1.00 132.29 269 THR B O 1
ATOM 2902 N N . GLY B 2 294 ? 21.900 -15.933 1.213 1.00 133.55 270 GLY B N 1
ATOM 2903 C CA . GLY B 2 294 ? 21.602 -14.514 1.157 1.00 133.41 270 GLY B CA 1
ATOM 2904 C C . GLY B 2 294 ? 20.227 -14.228 0.587 1.00 132.64 270 GLY B C 1
ATOM 2905 O O . GLY B 2 294 ? 20.071 -14.097 -0.627 1.00 133.87 270 GLY B O 1
ATOM 2906 N N . LYS B 2 295 ? 19.229 -14.130 1.463 1.00 126.86 271 LYS B N 1
ATOM 2907 C CA . LYS B 2 295 ? 17.856 -13.890 1.033 1.00 116.15 271 LYS B CA 1
ATOM 2908 C C . LYS B 2 295 ? 17.680 -12.457 0.556 1.00 108.45 271 LYS B C 1
ATOM 2909 O O . LYS B 2 295 ? 17.584 -11.536 1.367 1.00 110.76 271 LYS B O 1
ATOM 2911 N N . LYS B 2 296 ? 17.647 -12.274 -0.763 1.00 98.31 272 LYS B N 1
ATOM 2912 C CA . LYS B 2 296 ? 17.442 -10.958 -1.354 1.00 89.17 272 LYS B CA 1
ATOM 2913 C C . LYS B 2 296 ? 16.019 -10.499 -1.081 1.00 94.38 272 LYS B C 1
ATOM 2914 O O . LYS B 2 296 ? 15.410 -9.816 -1.898 1.00 92.01 272 LYS B O 1
ATOM 2916 N N . ASN B 2 297 ? 15.498 -10.887 0.080 1.00 102.03 273 ASN B N 1
ATOM 2917 C CA . ASN B 2 297 ? 14.120 -10.605 0.455 1.00 102.47 273 ASN B CA 1
ATOM 2918 C C . ASN B 2 297 ? 14.047 -9.836 1.770 1.00 98.43 273 ASN B C 1
ATOM 2919 O O . ASN B 2 297 ? 13.055 -9.169 2.052 1.00 94.90 273 ASN B O 1
ATOM 2921 N N . SER B 2 298 ? 15.098 -9.938 2.576 1.00 98.13 274 SER B N 1
ATOM 2922 C CA . SER B 2 298 ? 15.183 -9.163 3.806 1.00 99.73 274 SER B CA 1
ATOM 2923 C C . SER B 2 298 ? 15.074 -7.680 3.451 1.00 104.63 274 SER B C 1
ATOM 2924 O O . SER B 2 298 ? 14.692 -6.849 4.282 1.00 105.75 274 SER B O 1
ATOM 2927 N N . LYS B 2 299 ? 15.411 -7.365 2.201 1.00 102.98 275 LYS B N 1
ATOM 2928 C CA . LYS B 2 299 ? 15.286 -6.016 1.665 1.00 98.70 275 LYS B CA 1
ATOM 2929 C C . LYS B 2 299 ? 14.269 -6.006 0.531 1.00 94.58 275 LYS B C 1
ATOM 2930 O O . LYS B 2 299 ? 14.392 -5.240 -0.426 1.00 86.23 275 LYS B O 1
ATOM 2940 N N . THR B 2 301 ? 10.967 -7.136 1.757 1.00 105.56 277 THR B N 1
ATOM 2941 C CA . THR B 2 301 ? 9.800 -7.183 2.624 1.00 111.47 277 THR B CA 1
ATOM 2942 C C . THR B 2 301 ? 9.623 -5.834 3.306 1.00 119.40 277 THR B C 1
ATOM 2943 O O . THR B 2 301 ? 8.515 -5.301 3.375 1.00 122.35 277 THR B O 1
ATOM 2945 N N . ALA B 2 302 ? 10.723 -5.281 3.804 1.00 123.93 278 ALA B N 1
ATOM 2946 C CA . ALA B 2 302 ? 10.687 -3.983 4.466 1.00 125.30 278 ALA B CA 1
ATOM 2947 C C . ALA B 2 302 ? 10.175 -2.895 3.528 1.00 124.38 278 ALA B C 1
ATOM 2948 O O . ALA B 2 302 ? 9.634 -1.888 3.979 1.00 126.25 278 ALA B O 1
ATOM 2950 N N . ALA B 2 303 ? 10.341 -3.106 2.225 1.00 121.70 279 ALA B N 1
ATOM 2951 C CA . ALA B 2 303 ? 9.942 -2.111 1.233 1.00 117.85 279 ALA B CA 1
ATOM 2952 C C . ALA B 2 303 ? 8.708 -2.526 0.434 1.00 120.18 279 ALA B C 1
ATOM 2953 O O . ALA B 2 303 ? 8.257 -1.790 -0.441 1.00 120.50 279 ALA B O 1
ATOM 2955 N N . GLN B 2 304 ? 8.163 -3.700 0.731 1.00 123.07 280 GLN B N 1
ATOM 2956 C CA . GLN B 2 304 ? 6.969 -4.169 0.032 1.00 126.36 280 GLN B CA 1
ATOM 2957 C C . GLN B 2 304 ? 5.760 -4.268 0.961 1.00 127.82 280 GLN B C 1
ATOM 2958 O O . GLN B 2 304 ? 4.640 -3.925 0.578 1.00 124.71 280 GLN B O 1
ATOM 2960 N N . LYS B 2 305 ? 5.995 -4.736 2.182 1.00 131.18 281 LYS B N 1
ATOM 2961 C CA . LYS B 2 305 ? 4.922 -4.935 3.149 1.00 132.71 281 LYS B CA 1
ATOM 2962 C C . LYS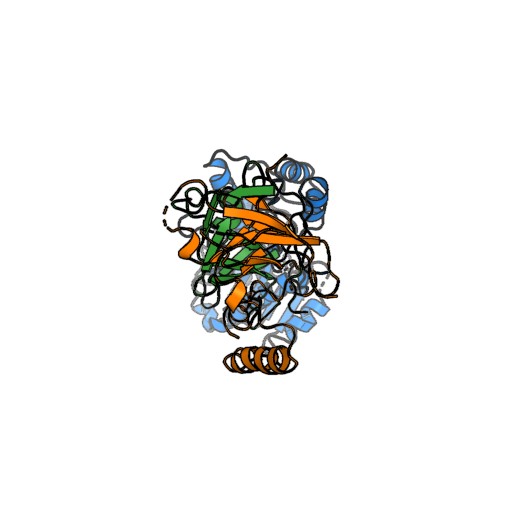 B 2 305 ? 4.667 -3.683 3.988 1.00 132.27 281 LYS B C 1
ATOM 2963 O O . LYS B 2 305 ? 3.677 -2.980 3.781 1.00 131.97 281 LYS B O 1
ATOM 2965 N N . ALA B 2 306 ? 5.563 -3.414 4.933 1.00 132.77 282 ALA B N 1
ATOM 2966 C CA . ALA B 2 306 ? 5.430 -2.260 5.822 1.00 133.45 282 ALA B CA 1
ATOM 2967 C C . ALA B 2 306 ? 4.123 -2.301 6.610 1.00 135.33 282 ALA B C 1
ATOM 2968 O O . ALA B 2 306 ? 3.078 -1.864 6.125 1.00 134.70 282 ALA B O 1
ATOM 2970 N N . ARG C 3 13 ? 24.253 4.566 -9.527 1.00 133.42 13 ARG C N 1
ATOM 2971 C CA . ARG C 3 13 ? 24.182 4.050 -10.891 1.00 138.21 13 ARG C CA 1
ATOM 2972 C C . ARG C 3 13 ? 25.580 3.872 -11.479 1.00 141.59 13 ARG C C 1
ATOM 2973 O O . ARG C 3 13 ? 25.930 4.506 -12.477 1.00 149.45 13 ARG C O 1
ATOM 2975 N N . ILE C 3 14 ? 26.368 2.999 -10.853 1.00 130.93 14 ILE C N 1
ATOM 2976 C CA . ILE C 3 14 ? 27.767 2.783 -11.220 1.00 118.45 14 ILE C CA 1
ATOM 2977 C C . ILE C 3 14 ? 28.004 1.339 -11.660 1.00 114.18 14 ILE C C 1
ATOM 2978 O O . ILE C 3 14 ? 27.580 0.404 -10.983 1.00 111.21 14 ILE C O 1
ATOM 2983 N N . HIS C 3 15 ? 28.694 1.157 -12.783 1.00 116.32 15 HIS C N 1
ATOM 2984 C CA . HIS C 3 15 ? 28.907 -0.180 -13.343 1.00 114.59 15 HIS C CA 1
ATOM 2985 C C . HIS C 3 15 ? 30.382 -0.575 -13.406 1.00 110.17 15 HIS C C 1
ATOM 2986 O O . HIS C 3 15 ? 31.244 0.246 -13.713 1.00 118.98 15 HIS C O 1
ATOM 2988 N N . LEU C 3 16 ? 30.663 -1.841 -13.123 1.00 93.21 16 LEU C N 1
ATOM 2989 C CA . LEU C 3 16 ? 32.019 -2.359 -13.212 1.00 90.41 16 LEU C CA 1
ATOM 2990 C C . LEU C 3 16 ? 32.017 -3.767 -13.793 1.00 97.23 16 LEU C C 1
ATOM 2991 O O . LEU C 3 16 ? 31.610 -4.721 -13.131 1.00 93.09 16 LEU C O 1
ATOM 2996 N N . ARG C 3 17 ? 32.455 -3.899 -15.041 1.00 107.29 17 ARG C N 1
ATOM 2997 C CA . ARG C 3 17 ? 32.465 -5.208 -15.690 1.00 109.42 17 ARG C CA 1
ATOM 2998 C C . ARG C 3 17 ? 33.555 -6.088 -15.074 1.00 106.86 17 ARG C C 1
ATOM 2999 O O . ARG C 3 17 ? 34.570 -5.577 -14.600 1.00 107.38 17 ARG C O 1
ATOM 3007 N N . PRO C 3 18 ? 33.335 -7.414 -15.068 1.00 104.69 18 PRO C N 1
ATOM 3008 C CA . PRO C 3 18 ? 34.199 -8.382 -14.378 1.00 98.00 18 PRO C CA 1
ATOM 3009 C C . PRO C 3 18 ? 35.587 -8.503 -14.990 1.00 96.61 18 PRO C C 1
ATOM 3010 O O . PRO C 3 18 ? 36.406 -9.265 -14.480 1.00 92.80 18 PRO C O 1
ATOM 3014 N N . GLY C 3 19 ? 35.839 -7.765 -16.066 1.00 101.54 19 GLY C N 1
ATOM 3015 C CA . GLY C 3 19 ? 37.122 -7.808 -16.742 1.00 105.18 19 GLY C CA 1
ATOM 3016 C C . GLY C 3 19 ? 38.117 -6.915 -16.040 1.00 105.05 19 GLY C C 1
ATOM 3017 O O . GLY C 3 19 ? 39.325 -7.136 -16.096 1.00 107.28 19 GLY C O 1
ATOM 3018 N N . SER C 3 20 ? 37.595 -5.891 -15.379 1.00 100.90 20 SER C N 1
ATOM 3019 C CA . SER C 3 20 ? 38.411 -5.013 -14.563 1.00 97.14 20 SER C CA 1
ATOM 3020 C C . SER C 3 20 ? 38.948 -5.785 -13.358 1.00 91.90 20 SER C C 1
ATOM 3021 O O . SER C 3 20 ? 40.160 -5.896 -13.155 1.00 89.20 20 SER C O 1
ATOM 3024 N N . LEU C 3 21 ? 38.033 -6.321 -12.560 1.00 69.14 21 LEU C N 1
ATOM 3025 C CA . LEU C 3 21 ? 38.409 -7.112 -11.396 1.00 70.72 21 LEU C CA 1
ATOM 3026 C C . LEU C 3 21 ? 38.791 -8.523 -11.831 1.00 82.88 21 LEU C C 1
ATOM 3027 O O . LEU C 3 21 ? 38.289 -9.521 -11.314 1.00 89.02 21 LEU C O 1
ATOM 3032 N N . ARG C 3 22 ? 39.688 -8.581 -12.808 1.00 83.10 22 ARG C N 1
ATOM 3033 C CA . ARG C 3 22 ? 40.150 -9.833 -13.381 1.00 80.17 22 ARG C CA 1
ATOM 3034 C C . ARG C 3 22 ? 41.439 -9.539 -14.113 1.00 79.58 22 ARG C C 1
ATOM 3035 O O . ARG C 3 22 ? 41.430 -8.899 -15.155 1.00 86.52 22 ARG C O 1
ATOM 3037 N N . GLY C 3 23 ? 42.553 -9.990 -13.559 1.00 74.44 23 GLY C N 1
ATOM 3038 C CA . GLY C 3 23 ? 43.840 -9.671 -14.133 1.00 74.63 23 GLY C CA 1
ATOM 3039 C C . GLY C 3 23 ? 44.450 -8.426 -13.519 1.00 83.47 23 GLY C C 1
ATOM 3040 O O . GLY C 3 23 ? 45.670 -8.296 -13.501 1.00 90.37 23 GLY C O 1
ATOM 3041 N N . ALA C 3 24 ? 43.612 -7.517 -13.015 1.00 85.03 24 ALA C N 1
ATOM 3042 C CA . ALA C 3 24 ? 44.090 -6.295 -12.344 1.00 79.28 24 ALA C CA 1
ATOM 3043 C C . ALA C 3 24 ? 45.312 -6.584 -11.479 1.00 74.82 24 ALA C C 1
ATOM 3044 O O . ALA C 3 24 ? 45.381 -7.627 -10.834 1.00 74.34 24 ALA C O 1
ATOM 3046 N N . ALA C 3 25 ? 46.271 -5.662 -11.469 1.00 56.50 25 ALA C N 1
ATOM 3047 C CA . ALA C 3 25 ? 47.599 -5.955 -10.931 1.00 57.51 25 ALA C CA 1
ATOM 3048 C C . ALA C 3 25 ? 47.710 -5.839 -9.407 1.00 75.75 25 ALA C C 1
ATOM 3049 O O . ALA C 3 25 ? 46.986 -5.074 -8.784 1.00 74.98 25 ALA C O 1
ATOM 3051 N N . PRO C 3 26 ? 48.631 -6.602 -8.802 1.00 76.27 26 PRO C N 1
ATOM 3052 C CA . PRO C 3 26 ? 48.817 -6.601 -7.346 1.00 73.92 26 PRO C CA 1
ATOM 3053 C C . PRO C 3 26 ? 49.199 -5.234 -6.755 1.00 69.21 26 PRO C C 1
ATOM 3054 O O . PRO C 3 26 ? 49.993 -4.501 -7.342 1.00 70.99 26 PRO C O 1
ATOM 3058 N N . ALA C 3 27 ? 48.639 -4.918 -5.588 1.00 61.97 27 ALA C N 1
ATOM 3059 C CA . ALA C 3 27 ? 48.907 -3.659 -4.884 1.00 53.51 27 ALA C CA 1
ATOM 3060 C C . ALA C 3 27 ? 49.421 -3.937 -3.482 1.00 46.55 27 ALA C C 1
ATOM 3061 O O . ALA C 3 27 ? 48.994 -4.893 -2.847 1.00 46.33 27 ALA C O 1
ATOM 3063 N N . LYS C 3 28 ? 50.327 -3.107 -2.985 1.00 39.53 28 LYS C N 1
ATOM 3064 C CA . LYS C 3 28 ? 50.662 -3.181 -1.566 1.00 49.25 28 LYS C CA 1
ATOM 3065 C C . LYS C 3 28 ? 49.797 -2.206 -0.757 1.00 41.12 28 LYS C C 1
ATOM 3066 O O . LYS C 3 28 ? 49.740 -1.015 -1.061 1.00 42.08 28 LYS C O 1
ATOM 3072 N N . LEU C 3 29 ? 49.094 -2.712 0.246 1.00 31.85 29 LEU C N 1
ATOM 3073 C CA . LEU C 3 29 ? 48.272 -1.840 1.079 1.00 35.22 29 LEU C CA 1
ATOM 3074 C C . LEU C 3 29 ? 48.727 -1.879 2.526 1.00 38.47 29 LEU C C 1
ATOM 3075 O O . LEU C 3 29 ? 48.698 -2.934 3.162 1.00 44.47 29 LEU C O 1
ATOM 3080 N N . HIS C 3 30 ? 49.143 -0.734 3.054 1.00 16.78 30 HIS C N 1
ATOM 3081 C CA . HIS C 3 30 ? 49.388 -0.628 4.481 1.00 10.78 30 HIS C CA 1
ATOM 3082 C C . HIS C 3 30 ? 48.234 0.149 5.078 1.00 19.13 30 HIS C C 1
ATOM 3083 O O . HIS C 3 30 ? 47.747 1.098 4.478 1.00 23.71 30 HIS C O 1
ATOM 3090 N N . LEU C 3 31 ? 47.794 -0.259 6.263 1.00 18.38 31 LEU C N 1
ATOM 3091 C CA . LEU C 3 31 ? 46.765 0.466 6.990 1.00 18.12 31 LEU C CA 1
ATOM 3092 C C . LEU C 3 31 ? 47.370 1.045 8.223 1.00 23.52 31 LEU C C 1
ATOM 3093 O O . LEU C 3 31 ? 47.652 0.290 9.136 1.00 19.71 31 LEU C O 1
ATOM 3098 N N . LEU C 3 32 ? 47.553 2.373 8.250 1.00 31.07 32 LEU C N 1
ATOM 3099 C CA . LEU C 3 32 ? 48.202 3.082 9.372 1.00 26.77 32 LEU C CA 1
ATOM 3100 C C . LEU C 3 32 ? 47.243 3.481 10.502 1.00 37.76 32 LEU C C 1
ATOM 3101 O O . LEU C 3 32 ? 46.078 3.761 10.236 1.00 46.93 32 LEU C O 1
ATOM 3106 N N . PRO C 3 33 ? 47.742 3.535 11.763 1.00 32.36 33 PRO C N 1
ATOM 3107 C CA . PRO C 3 33 ? 46.971 3.969 12.934 1.00 33.15 33 PRO C CA 1
ATOM 3108 C C . PRO C 3 33 ? 46.920 5.476 13.011 1.00 42.54 33 PRO C C 1
ATOM 3109 O O . PRO C 3 33 ? 46.778 6.050 14.094 1.00 51.80 33 PRO C O 1
ATOM 3113 N N . CYS C 3 34 ? 47.065 6.116 11.863 1.00 37.60 34 CYS C N 1
ATOM 3114 C CA . CYS C 3 34 ? 47.073 7.554 11.807 1.00 35.81 34 CYS C CA 1
ATOM 3115 C C . CYS C 3 34 ? 46.500 8.004 10.488 1.00 29.27 34 CYS C C 1
ATOM 3116 O O . CYS C 3 34 ? 46.776 7.409 9.463 1.00 36.12 34 CYS C O 1
ATOM 3119 N N . ASP C 3 35 ? 45.704 9.064 10.532 1.00 31.39 35 ASP C N 1
ATOM 3120 C CA . ASP C 3 35 ? 44.974 9.555 9.380 1.00 26.41 35 ASP C CA 1
ATOM 3121 C C . ASP C 3 35 ? 45.754 10.649 8.650 1.00 32.07 35 ASP C C 1
ATOM 3122 O O . ASP C 3 35 ? 45.833 11.779 9.144 1.00 39.60 35 ASP C O 1
ATOM 3127 N N . VAL C 3 36 ? 46.337 10.324 7.489 1.00 25.05 36 VAL C N 1
ATOM 3128 C CA . VAL C 3 36 ? 46.950 11.353 6.649 1.00 21.86 36 VAL C CA 1
ATOM 3129 C C . VAL C 3 36 ? 45.836 12.034 5.860 1.00 39.10 36 VAL C C 1
ATOM 3130 O O . VAL C 3 36 ? 45.206 11.413 5.008 1.00 42.37 36 VAL C O 1
ATOM 3134 N N . LEU C 3 37 ? 45.604 13.313 6.160 1.00 45.60 37 LEU C N 1
ATOM 3135 C CA . LEU C 3 37 ? 44.309 13.958 5.926 1.00 41.70 37 LEU C CA 1
ATOM 3136 C C . LEU C 3 37 ? 43.999 14.347 4.495 1.00 40.00 37 LEU C C 1
ATOM 3137 O O . LEU C 3 37 ? 42.897 14.811 4.213 1.00 42.07 37 LEU C O 1
ATOM 3142 N N . VAL C 3 38 ? 44.956 14.151 3.596 1.00 42.32 38 VAL C N 1
ATOM 3143 C CA . VAL C 3 38 ? 44.716 14.383 2.178 1.00 41.83 38 VAL C CA 1
ATOM 3144 C C . VAL C 3 38 ? 45.247 13.232 1.337 1.00 43.51 38 VAL C C 1
ATOM 3145 O O . VAL C 3 38 ? 46.422 12.887 1.419 1.00 46.19 38 VAL C O 1
ATOM 3149 N N . SER C 3 39 ? 44.374 12.640 0.528 1.00 49.30 39 SER C N 1
ATOM 3150 C CA . SER C 3 39 ? 44.771 11.608 -0.429 1.00 46.46 39 SER C CA 1
ATOM 3151 C C . SER C 3 39 ? 45.631 12.210 -1.544 1.00 51.81 39 SER C C 1
ATOM 3152 O O . SER C 3 39 ? 45.317 13.268 -2.086 1.00 53.32 39 SER C O 1
ATOM 3155 N N . ARG C 3 40 ? 46.698 11.511 -1.907 1.00 52.85 40 ARG C N 1
ATOM 3156 C CA . ARG C 3 40 ? 47.802 12.157 -2.582 1.00 47.69 40 ARG C CA 1
ATOM 3157 C C . ARG C 3 40 ? 48.890 11.150 -2.948 1.00 40.05 40 ARG C C 1
ATOM 3158 O O . ARG C 3 40 ? 49.120 10.196 -2.227 1.00 36.91 40 ARG C O 1
ATOM 3166 N N . PRO C 3 41 ? 49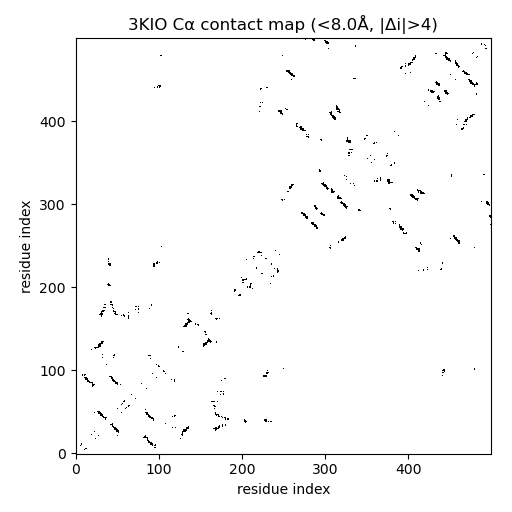.586 11.354 -4.070 1.00 43.64 41 PRO C N 1
ATOM 3167 C CA . PRO C 3 41 ? 50.714 10.420 -4.212 1.00 41.42 41 PRO C CA 1
ATOM 3168 C C . PRO C 3 41 ? 51.650 10.546 -3.005 1.00 34.85 41 PRO C C 1
ATOM 3169 O O . PRO C 3 41 ? 51.544 11.502 -2.263 1.00 35.39 41 PRO C O 1
ATOM 3173 N N . ALA C 3 42 ? 52.542 9.588 -2.807 1.00 41.24 42 ALA C N 1
ATOM 3174 C CA . ALA C 3 42 ? 53.452 9.601 -1.668 1.00 32.36 42 ALA C CA 1
ATOM 3175 C C . ALA C 3 42 ? 54.593 8.628 -1.936 1.00 36.08 42 ALA C C 1
ATOM 3176 O O . ALA C 3 42 ? 54.362 7.535 -2.433 1.00 35.76 42 ALA C O 1
ATOM 3178 N N . PRO C 3 43 ? 55.833 9.032 -1.626 1.00 39.14 43 PRO C N 1
ATOM 3179 C CA . PRO C 3 43 ? 57.032 8.214 -1.879 1.00 38.11 43 PRO C CA 1
ATOM 3180 C C . PRO C 3 43 ? 57.236 7.018 -0.910 1.00 40.74 43 PRO C C 1
ATOM 3181 O O . PRO C 3 43 ? 58.361 6.787 -0.447 1.00 33.44 43 PRO C O 1
ATOM 3185 N N . VAL C 3 44 ? 56.166 6.271 -0.640 1.00 34.52 44 VAL C N 1
ATOM 3186 C CA . VAL C 3 44 ? 56.207 5.074 0.202 1.00 22.73 44 VAL C CA 1
ATOM 3187 C C . VAL C 3 44 ? 57.486 4.208 0.098 1.00 26.42 44 VAL C C 1
ATOM 3188 O O . VAL C 3 44 ? 57.995 3.727 1.110 1.00 28.25 44 VAL C O 1
ATOM 3192 N N . ASP C 3 45 ? 58.018 4.018 -1.096 1.00 31.94 45 ASP C N 1
ATOM 3193 C CA . ASP C 3 45 ? 59.191 3.172 -1.254 1.00 36.32 45 ASP C CA 1
ATOM 3194 C C . ASP C 3 45 ? 60.494 3.888 -0.956 1.00 39.51 45 ASP C C 1
ATOM 3195 O O . ASP C 3 45 ? 61.556 3.275 -0.972 1.00 41.29 45 ASP C O 1
ATOM 3200 N N . ARG C 3 46 ? 60.425 5.189 -0.709 1.00 36.69 46 ARG C N 1
ATOM 3201 C CA . ARG C 3 46 ? 61.623 5.933 -0.369 1.00 40.46 46 ARG C CA 1
ATOM 3202 C C . ARG C 3 46 ? 61.719 6.058 1.136 1.00 33.62 46 ARG C C 1
ATOM 3203 O O . ARG C 3 46 ? 62.794 5.936 1.710 1.00 35.53 46 ARG C O 1
ATOM 3211 N N . PHE C 3 47 ? 60.568 6.276 1.762 1.00 16.72 47 PHE C N 1
ATOM 3212 C CA . PHE C 3 47 ? 60.487 6.700 3.151 1.00 21.19 47 PHE C CA 1
ATOM 3213 C C . PHE C 3 47 ? 59.997 5.637 4.121 1.00 20.16 47 PHE C C 1
ATOM 3214 O O . PHE C 3 47 ? 60.529 5.523 5.219 1.00 20.11 47 PHE C O 1
ATOM 3222 N N . PHE C 3 48 ? 58.959 4.905 3.727 1.00 12.69 48 PHE C N 1
ATOM 3223 C CA . PHE C 3 48 ? 58.378 3.877 4.584 1.00 29.70 48 PHE C CA 1
ATOM 3224 C C . PHE C 3 48 ? 59.069 2.524 4.401 1.00 32.82 48 PHE C C 1
ATOM 3225 O O . PHE C 3 48 ? 59.734 2.063 5.322 1.00 25.62 48 PHE C O 1
ATOM 3233 N N . THR C 3 49 ? 58.923 1.923 3.209 1.00 24.81 49 THR C N 1
ATOM 3234 C CA . THR C 3 49 ? 59.473 0.593 2.907 1.00 19.53 49 THR C CA 1
ATOM 3235 C C . THR C 3 49 ? 60.866 0.306 3.483 1.00 27.05 49 THR C C 1
ATOM 3236 O O . THR C 3 49 ? 61.041 -0.663 4.229 1.00 27.14 49 THR C O 1
ATOM 3240 N N . PRO C 3 50 ? 61.871 1.134 3.135 1.00 30.53 50 PRO C N 1
ATOM 3241 C CA . PRO C 3 50 ? 63.220 0.792 3.606 1.00 29.67 50 PRO C CA 1
ATOM 3242 C C . PRO C 3 50 ? 63.341 0.842 5.117 1.00 21.79 50 PRO C C 1
ATOM 3243 O O . PRO C 3 50 ? 64.400 0.501 5.638 1.00 32.03 50 PRO C O 1
ATOM 3247 N N . ALA C 3 51 ? 62.280 1.262 5.802 1.00 20.05 51 ALA C N 1
ATOM 3248 C CA . ALA C 3 51 ? 62.291 1.358 7.264 1.00 27.92 51 ALA C CA 1
ATOM 3249 C C . ALA C 3 51 ? 61.763 0.091 7.909 1.00 26.67 51 ALA C C 1
ATOM 3250 O O . ALA C 3 51 ? 62.042 -0.174 9.067 1.00 38.46 51 ALA C O 1
ATOM 3252 N N . VAL C 3 52 ? 60.993 -0.668 7.139 1.00 23.71 52 VAL C N 1
ATOM 3253 C CA . VAL C 3 52 ? 60.349 -1.877 7.607 1.00 28.22 52 VAL C CA 1
ATOM 3254 C C . VAL C 3 52 ? 61.366 -2.977 7.847 1.00 29.14 52 VAL C C 1
ATOM 3255 O O . VAL C 3 52 ? 62.167 -3.321 6.964 1.00 28.99 52 VAL C O 1
ATOM 3259 N N . ARG C 3 53 ? 61.342 -3.504 9.071 1.00 29.67 53 ARG C N 1
ATOM 3260 C CA . ARG C 3 53 ? 62.185 -4.627 9.467 1.00 39.83 53 ARG C CA 1
ATOM 3261 C C . ARG C 3 53 ? 61.319 -5.782 9.893 1.00 25.97 53 ARG C C 1
ATOM 3262 O O . ARG C 3 53 ? 60.147 -5.593 10.161 1.00 23.84 53 ARG C O 1
ATOM 3270 N N . HIS C 3 54 ? 61.885 -6.989 9.899 1.00 34.70 54 HIS C N 1
ATOM 3271 C CA . HIS C 3 54 ? 61.174 -8.199 10.359 1.00 38.47 54 HIS C CA 1
ATOM 3272 C C . HIS C 3 54 ? 61.719 -8.622 11.701 1.00 42.46 54 HIS C C 1
ATOM 3273 O O . HIS C 3 54 ? 62.911 -8.478 11.953 1.00 51.12 54 HIS C O 1
ATOM 3280 N N . ASP C 3 55 ? 60.849 -9.119 12.573 1.00 41.44 55 ASP C N 1
ATOM 3281 C CA . ASP C 3 55 ? 61.303 -9.851 13.769 1.00 47.84 55 ASP C CA 1
ATOM 3282 C C . ASP C 3 55 ? 60.297 -10.873 14.295 1.00 48.41 55 ASP C C 1
ATOM 3283 O O . ASP C 3 55 ? 59.260 -11.075 13.691 1.00 35.13 55 ASP C O 1
ATOM 3288 N N . ALA C 3 56 ? 60.635 -11.515 15.415 1.00 70.84 56 ALA C N 1
ATOM 3289 C CA . ALA C 3 56 ? 59.825 -12.582 16.023 1.00 62.73 56 ALA C CA 1
ATOM 3290 C C . ALA C 3 56 ? 58.342 -12.225 16.177 1.00 41.71 56 ALA C C 1
ATOM 3291 O O . ALA C 3 56 ? 57.478 -13.091 16.133 1.00 60.18 56 ALA C O 1
ATOM 3293 N N . ASP C 3 57 ? 58.050 -10.943 16.359 1.00 69.55 57 ASP C N 1
ATOM 3294 C CA . ASP C 3 57 ? 56.682 -10.445 16.231 1.00 50.61 57 ASP C CA 1
ATOM 3295 C C . ASP C 3 57 ? 56.532 -9.913 14.812 1.00 50.65 57 ASP C C 1
ATOM 3296 O O . ASP C 3 57 ? 57.426 -10.091 13.998 1.00 52.63 57 ASP C O 1
ATOM 3301 N N . GLY C 3 58 ? 55.410 -9.290 14.494 1.00 50.60 58 GLY C N 1
ATOM 3302 C CA . GLY C 3 58 ? 55.232 -8.745 13.156 1.00 50.40 58 GLY C CA 1
ATOM 3303 C C . GLY C 3 58 ? 56.201 -7.970 12.281 1.00 48.01 58 GLY C C 1
ATOM 3304 O O . GLY C 3 58 ? 56.747 -8.494 11.319 1.00 52.30 58 GLY C O 1
ATOM 3305 N N . LEU C 3 59 ? 56.427 -6.710 12.623 1.00 48.76 59 LEU C N 1
ATOM 3306 C CA . LEU C 3 59 ? 57.322 -5.861 11.841 1.00 49.42 59 LEU C CA 1
ATOM 3307 C C . LEU C 3 59 ? 57.480 -4.575 12.632 1.00 47.96 59 LEU C C 1
ATOM 3308 O O . LEU C 3 59 ? 56.520 -4.088 13.216 1.00 62.92 59 LEU C O 1
ATOM 3313 N N . GLN C 3 60 ? 58.681 -4.015 12.649 1.00 33.98 60 GLN C N 1
ATOM 3314 C CA . GLN C 3 60 ? 58.822 -2.595 12.991 1.00 29.10 60 GLN C CA 1
ATOM 3315 C C . GLN C 3 60 ? 58.835 -1.697 11.734 1.00 30.13 60 GLN C C 1
ATOM 3316 O O . GLN C 3 60 ? 58.991 -2.164 10.600 1.00 26.78 60 GLN C O 1
ATOM 3322 N N . ALA C 3 61 ? 58.623 -0.407 11.971 1.00 45.89 61 ALA C N 1
ATOM 3323 C CA . ALA C 3 61 ? 58.735 0.645 10.965 1.00 39.60 61 ALA C CA 1
ATOM 3324 C C . ALA C 3 61 ? 58.434 1.978 11.633 1.00 29.90 61 ALA C C 1
ATOM 3325 O O . ALA C 3 61 ? 57.729 2.041 12.615 1.00 38.60 61 ALA C O 1
ATOM 3327 N N . SER C 3 62 ? 58.985 3.039 11.075 1.00 28.44 62 SER C N 1
ATOM 3328 C CA . SER C 3 62 ? 58.760 4.394 11.525 1.00 23.59 62 SER C CA 1
ATOM 3329 C C . SER C 3 62 ? 57.813 5.182 10.579 1.00 35.75 62 SER C C 1
ATOM 3330 O O . SER C 3 62 ? 57.651 4.841 9.404 1.00 26.89 62 SER C O 1
ATOM 3333 N N . PHE C 3 63 ? 57.178 6.221 11.119 1.00 39.58 63 PHE C N 1
ATOM 3334 C CA . PHE C 3 63 ? 56.396 7.189 10.343 1.00 32.44 63 PHE C CA 1
ATOM 3335 C C . PHE C 3 63 ? 56.247 8.436 11.164 1.00 29.94 63 PHE C C 1
ATOM 3336 O O . PHE C 3 63 ? 55.741 8.368 12.277 1.00 21.02 63 PHE C O 1
ATOM 3344 N N . ARG C 3 64 ? 56.697 9.565 10.612 1.00 33.24 64 ARG C N 1
ATOM 3345 C CA . ARG C 3 64 ? 56.716 10.854 11.310 1.00 33.20 64 ARG C CA 1
ATOM 3346 C C . ARG C 3 64 ? 57.535 10.788 12.587 1.00 34.60 64 ARG C C 1
ATOM 3347 O O . ARG C 3 64 ? 57.353 11.617 13.475 1.00 38.95 64 ARG C O 1
ATOM 3355 N N . GLY C 3 65 ? 58.432 9.807 12.680 1.00 32.41 65 GLY C N 1
ATOM 3356 C CA . GLY C 3 65 ? 59.280 9.645 13.850 1.00 31.13 65 GLY C CA 1
ATOM 3357 C C . GLY C 3 65 ? 58.656 8.822 14.964 1.00 37.49 65 GLY C C 1
ATOM 3358 O O . GLY C 3 65 ? 59.290 8.614 15.998 1.00 21.15 65 GLY C O 1
ATOM 3359 N N . ARG C 3 66 ? 57.419 8.375 14.762 1.00 16.95 66 ARG C N 1
ATOM 3360 C CA . ARG C 3 66 ? 56.734 7.494 15.712 1.00 29.00 66 ARG C CA 1
ATOM 3361 C C . ARG C 3 66 ? 56.910 5.999 15.393 1.00 29.18 66 ARG C C 1
ATOM 3362 O O . ARG C 3 66 ? 56.782 5.584 14.242 1.00 30.31 66 ARG C O 1
ATOM 3370 N N . GLY C 3 67 ? 57.155 5.191 16.421 1.00 20.36 67 GLY C N 1
ATOM 3371 C CA . GLY C 3 67 ? 57.329 3.757 16.246 1.00 28.61 67 GLY C CA 1
ATOM 3372 C C . GLY C 3 67 ? 56.083 2.911 15.982 1.00 21.11 67 GLY C C 1
ATOM 3373 O O . GLY C 3 67 ? 55.091 2.968 16.704 1.00 31.84 67 GLY C O 1
ATOM 3374 N N . LEU C 3 68 ? 56.171 2.088 14.947 1.00 27.79 68 LEU C N 1
ATOM 3375 C CA . LEU C 3 68 ? 55.049 1.317 14.444 1.00 19.21 68 LEU C CA 1
ATOM 3376 C C . LEU C 3 68 ? 55.366 -0.181 14.493 1.00 35.47 68 LEU C C 1
ATOM 3377 O O . LEU C 3 68 ? 56.492 -0.604 14.234 1.00 23.07 68 LEU C O 1
ATOM 3382 N N . ARG C 3 69 ? 54.370 -0.979 14.853 1.00 29.58 69 ARG C N 1
ATOM 3383 C CA . ARG C 3 69 ? 54.529 -2.423 14.907 1.00 25.53 69 ARG C CA 1
ATOM 3384 C C . ARG C 3 69 ? 53.420 -2.997 14.053 1.00 29.76 69 ARG C C 1
ATOM 3385 O O . ARG C 3 69 ? 52.265 -2.623 14.214 1.00 23.28 69 ARG C O 1
ATOM 3393 N N . GLY C 3 70 ? 53.774 -3.914 13.155 1.00 28.10 70 GLY C N 1
ATOM 3394 C CA . GLY C 3 70 ? 52.831 -4.434 12.183 1.00 22.06 70 GLY C CA 1
ATOM 3395 C C . GLY C 3 70 ? 52.557 -5.922 12.209 1.00 28.44 70 GLY C C 1
ATOM 3396 O O . GLY C 3 70 ? 53.310 -6.721 12.765 1.00 29.15 70 GLY C O 1
ATOM 3397 N N . GLU C 3 71 ? 51.443 -6.282 11.590 1.00 45.70 71 GLU C N 1
ATOM 3398 C CA . GLU C 3 71 ? 51.062 -7.666 11.402 1.00 55.27 71 GLU C CA 1
ATOM 3399 C C . GLU C 3 71 ? 50.602 -7.759 9.953 1.00 53.95 71 GLU C C 1
ATOM 3400 O O . GLU C 3 71 ? 49.993 -6.823 9.436 1.00 44.58 71 GLU C O 1
ATOM 3406 N N . GLU C 3 72 ? 50.904 -8.866 9.286 1.00 52.08 72 GLU C N 1
ATOM 3407 C CA . GLU C 3 72 ? 50.251 -9.143 8.017 1.00 43.36 72 GLU C CA 1
ATOM 3408 C C . GLU C 3 72 ? 48.851 -9.616 8.358 1.00 44.12 72 GLU C C 1
ATOM 3409 O O . GLU C 3 72 ? 48.633 -10.216 9.404 1.00 54.15 72 GLU C O 1
ATOM 3415 N N . VAL C 3 73 ? 47.898 -9.323 7.490 1.00 42.16 73 VAL C N 1
ATOM 3416 C CA . VAL C 3 73 ? 46.508 -9.658 7.737 1.00 42.61 73 VAL C CA 1
ATOM 3417 C C . VAL C 3 73 ? 45.914 -10.167 6.450 1.00 42.04 73 VAL C C 1
ATOM 3418 O O . VAL C 3 73 ? 46.112 -9.584 5.390 1.00 39.78 73 VAL C O 1
ATOM 3422 N N . ALA C 3 74 ? 45.194 -11.275 6.530 1.00 44.17 74 ALA C N 1
ATOM 3423 C CA . ALA C 3 74 ? 44.733 -11.915 5.324 1.00 44.12 74 ALA C CA 1
ATOM 3424 C C . ALA C 3 74 ? 43.310 -11.527 5.056 1.00 44.85 74 ALA C C 1
ATOM 3425 O O . ALA C 3 74 ? 42.506 -11.371 5.976 1.00 43.07 74 ALA C O 1
ATOM 3427 N N . VAL C 3 75 ? 43.017 -11.336 3.780 1.00 44.46 75 VAL C N 1
ATOM 3428 C CA . VAL C 3 75 ? 41.667 -11.095 3.335 1.00 39.77 75 VAL C CA 1
ATOM 3429 C C . VAL C 3 75 ? 40.861 -12.306 3.756 1.00 51.30 75 VAL C C 1
ATOM 3430 O O . VAL C 3 75 ? 41.363 -13.432 3.709 1.00 55.62 75 VAL C O 1
ATOM 3434 N N . PRO C 3 76 ? 39.616 -12.080 4.197 1.00 46.92 76 PRO C N 1
ATOM 3435 C CA . PRO C 3 76 ? 38.762 -13.166 4.698 1.00 49.51 76 PRO C CA 1
ATOM 3436 C C . PRO C 3 76 ? 38.724 -14.352 3.742 1.00 48.44 76 PRO C C 1
ATOM 3437 O O . PRO C 3 76 ? 38.836 -14.164 2.534 1.00 50.72 76 PRO C O 1
ATOM 3441 N N . PRO C 3 77 ? 38.574 -15.569 4.278 1.00 56.91 77 PRO C N 1
ATOM 3442 C CA . PRO C 3 77 ? 38.506 -16.746 3.407 1.00 62.16 77 PRO C CA 1
ATOM 3443 C C . PRO C 3 77 ? 37.308 -16.635 2.467 1.00 57.64 77 PRO C C 1
ATOM 3444 O O . PRO C 3 77 ? 36.250 -16.164 2.880 1.00 55.10 77 PRO C O 1
ATOM 3448 N N . GLY C 3 78 ? 37.477 -17.056 1.219 1.00 56.47 78 GLY C N 1
ATOM 3449 C CA . GLY C 3 78 ? 36.425 -16.919 0.228 1.00 54.41 78 GLY C CA 1
ATOM 3450 C C . GLY C 3 78 ? 36.310 -15.530 -0.381 1.00 52.60 78 GLY C C 1
ATOM 3451 O O . GLY C 3 78 ? 35.346 -15.234 -1.083 1.00 57.88 78 GLY C O 1
ATOM 3452 N N . PHE C 3 79 ? 37.298 -14.677 -0.128 1.00 65.20 79 PHE C N 1
ATOM 3453 C CA . PHE C 3 79 ? 37.242 -13.287 -0.595 1.00 62.56 79 PHE C CA 1
ATOM 3454 C C . PHE C 3 79 ? 38.477 -12.842 -1.378 1.00 59.84 79 PHE C C 1
ATOM 3455 O O . PHE C 3 79 ? 39.429 -13.606 -1.555 1.00 53.00 79 PHE C O 1
ATOM 3463 N N . ALA C 3 80 ? 38.437 -11.606 -1.858 1.00 51.68 80 ALA C N 1
ATOM 3464 C CA . ALA C 3 80 ? 39.531 -11.032 -2.625 1.00 60.83 80 ALA C CA 1
ATOM 3465 C C . ALA C 3 80 ? 39.534 -9.509 -2.498 1.00 57.61 80 ALA C C 1
ATOM 3466 O O . ALA C 3 80 ? 38.478 -8.872 -2.529 1.00 60.72 80 ALA C O 1
ATOM 3468 N N . GLY C 3 81 ? 40.725 -8.932 -2.359 1.00 54.97 81 GLY C N 1
ATOM 3469 C CA . GLY C 3 81 ? 40.861 -7.498 -2.214 1.00 54.39 81 GLY C CA 1
ATOM 3470 C C . GLY C 3 81 ? 41.002 -6.762 -3.531 1.00 59.27 81 GLY C C 1
ATOM 3471 O O . GLY C 3 81 ? 41.725 -7.206 -4.431 1.00 51.99 81 GLY C O 1
ATOM 3472 N N . PHE C 3 82 ? 40.318 -5.623 -3.635 1.00 66.50 82 PHE C N 1
ATOM 3473 C CA . PHE C 3 82 ? 40.407 -4.764 -4.818 1.00 63.16 82 PHE C CA 1
ATOM 3474 C C . PHE C 3 82 ? 40.536 -3.287 -4.448 1.00 56.13 82 PHE C C 1
ATOM 3475 O O . PHE C 3 82 ? 39.848 -2.807 -3.550 1.00 51.74 82 PHE C O 1
ATOM 3483 N N . VAL C 3 83 ? 41.425 -2.574 -5.134 1.00 50.53 83 VAL C N 1
ATOM 3484 C CA . VAL C 3 83 ? 41.459 -1.118 -5.034 1.00 45.83 83 VAL C CA 1
ATOM 3485 C C . VAL C 3 83 ? 40.671 -0.538 -6.194 1.00 51.95 83 VAL C C 1
ATOM 3486 O O . VAL C 3 83 ? 41.095 -0.643 -7.338 1.00 55.50 83 VAL C O 1
ATOM 3498 N N . VAL C 3 85 ? 39.273 2.655 -8.159 1.00 73.31 85 VAL C N 1
ATOM 3499 C CA . VAL C 3 85 ? 39.265 4.096 -8.334 1.00 74.50 85 VAL C CA 1
ATOM 3500 C C . VAL C 3 85 ? 37.829 4.537 -8.630 1.00 90.00 85 VAL C C 1
ATOM 3501 O O . VAL C 3 85 ? 37.307 4.342 -9.728 1.00 92.73 85 VAL C O 1
ATOM 3505 N N . THR C 3 86 ? 37.197 5.113 -7.612 1.00 99.39 86 THR C N 1
ATOM 3506 C CA . THR C 3 86 ? 35.761 5.382 -7.606 1.00 99.98 86 THR C CA 1
ATOM 3507 C C . THR C 3 86 ? 35.233 6.041 -8.877 1.00 104.06 86 THR C C 1
ATOM 3508 O O . THR C 3 86 ? 34.154 5.698 -9.353 1.00 103.69 86 THR C O 1
ATOM 3512 N N . GLU C 3 87 ? 36.150 6.748 -9.523 1.00 20.00 87 GLU C N 1
ATOM 3513 C CA . GLU C 3 87 ? 35.918 7.549 -10.708 1.00 20.00 87 GLU C CA 1
ATOM 3514 C C . GLU C 3 87 ? 36.305 6.924 -12.024 1.00 20.00 87 GLU C C 1
ATOM 3515 O O . GLU C 3 87 ? 37.419 6.612 -12.313 1.00 20.00 87 GLU C O 1
ATOM 3521 N N . GLU C 3 88 ? 35.218 6.846 -12.759 1.00 102.61 88 GLU C N 1
ATOM 3522 C CA . GLU C 3 88 ? 35.091 6.482 -14.128 1.00 107.83 88 GLU C CA 1
ATOM 3523 C C . GLU C 3 88 ? 33.936 5.495 -14.085 1.00 111.08 88 GLU C C 1
ATOM 3524 O O . GLU C 3 88 ? 32.778 5.851 -14.254 1.00 110.26 88 GLU C O 1
ATOM 3530 N N . LYS C 3 89 ? 34.262 4.262 -13.777 1.00 110.76 89 LYS C N 1
ATOM 3531 C CA . LYS C 3 89 ? 33.311 3.155 -13.660 1.00 108.47 89 LYS C CA 1
ATOM 3532 C C . LYS C 3 89 ? 33.813 2.072 -12.704 1.00 107.88 89 LYS C C 1
ATOM 3533 O O . LYS C 3 89 ? 34.392 1.080 -13.143 1.00 110.21 89 LYS C O 1
ATOM 3539 N N . GLY C 3 90 ? 33.575 2.253 -11.407 1.00 103.98 90 GLY C N 1
ATOM 3540 C CA . GLY C 3 90 ? 34.113 1.339 -10.417 1.00 103.27 90 GLY C CA 1
ATOM 3541 C C . GLY C 3 90 ? 35.572 1.084 -10.740 1.00 107.52 90 GLY C C 1
ATOM 3542 O O . GLY C 3 90 ? 36.458 1.776 -10.238 1.00 110.73 90 GLY C O 1
ATOM 3543 N N . GLU C 3 91 ? 35.816 0.088 -11.587 1.00 56.77 91 GLU C N 1
ATOM 3544 C CA . GLU C 3 91 ? 37.140 -0.134 -12.173 1.00 64.66 91 GLU C CA 1
ATOM 3545 C C . GLU C 3 91 ? 38.241 -0.504 -11.168 1.00 58.52 91 GLU C C 1
ATOM 3546 O O . GLU C 3 91 ? 38.800 0.372 -10.511 1.00 61.46 91 GLU C O 1
ATOM 3548 N N . GLY C 3 92 ? 38.555 -1.797 -11.073 1.00 50.16 92 GLY C N 1
ATOM 3549 C CA . GLY C 3 92 ? 39.627 -2.288 -10.217 1.00 39.86 92 GLY C CA 1
ATOM 3550 C C . GLY C 3 92 ? 40.972 -1.784 -10.694 1.00 38.05 92 GLY C C 1
ATOM 3551 O O . GLY C 3 92 ? 41.328 -1.931 -11.850 1.00 35.90 92 GLY C O 1
ATOM 3552 N N . LEU C 3 93 ? 41.722 -1.174 -9.791 1.00 49.82 93 LEU C N 1
ATOM 3553 C CA . LEU C 3 93 ? 42.937 -0.453 -10.157 1.00 46.59 93 LEU C CA 1
ATOM 3554 C C . LEU C 3 93 ? 44.155 -1.249 -9.715 1.00 52.23 93 LEU C C 1
ATOM 3555 O O . LEU C 3 93 ? 45.292 -0.946 -10.091 1.00 47.64 93 LEU C O 1
ATOM 3560 N N . ILE C 3 94 ? 43.889 -2.281 -8.916 1.00 56.31 94 ILE C N 1
ATOM 3561 C CA . ILE C 3 94 ? 44.915 -3.171 -8.389 1.00 48.33 94 ILE C CA 1
ATOM 3562 C C . ILE C 3 94 ? 44.253 -4.287 -7.589 1.00 36.89 94 ILE C C 1
ATOM 3563 O O . ILE C 3 94 ? 43.030 -4.283 -7.422 1.00 29.40 94 ILE C O 1
ATOM 3565 N N . GLY C 3 95 ? 45.052 -5.234 -7.093 1.00 37.87 95 GLY C N 1
ATOM 3566 C CA . GLY C 3 95 ? 44.524 -6.395 -6.382 1.00 27.72 95 GLY C CA 1
ATOM 3567 C C . GLY C 3 95 ? 45.313 -6.762 -5.135 1.00 33.12 95 GLY C C 1
ATOM 3568 O O . GLY C 3 95 ? 46.528 -6.550 -5.052 1.00 29.51 95 GLY C O 1
ATOM 3569 N N . LYS C 3 96 ? 44.640 -7.328 -4.147 1.00 24.65 96 LYS C N 1
ATOM 3570 C CA . LYS C 3 96 ? 45.382 -7.837 -2.992 1.00 25.39 96 LYS C CA 1
ATOM 3571 C C . LYS C 3 96 ? 44.704 -8.962 -2.226 1.00 26.71 96 LYS C C 1
ATOM 3572 O O . LYS C 3 96 ? 43.483 -9.022 -2.140 1.00 29.75 96 LYS C O 1
ATOM 3578 N N . LEU C 3 97 ? 45.513 -9.850 -1.668 1.00 24.80 97 LEU C N 1
ATOM 3579 C CA . LEU C 3 97 ? 45.004 -10.882 -0.778 1.00 57.29 97 LEU C CA 1
ATOM 3580 C C . LEU C 3 97 ? 45.338 -10.543 0.676 1.00 53.31 97 LEU C C 1
ATOM 3581 O O . LEU C 3 97 ? 44.657 -10.978 1.594 1.00 54.96 97 LEU C O 1
ATOM 3583 N N . ASN C 3 98 ? 46.382 -9.744 0.868 1.00 40.65 98 ASN C N 1
ATOM 3584 C CA . ASN C 3 98 ? 46.837 -9.378 2.195 1.00 38.11 98 ASN C CA 1
ATOM 3585 C C . ASN C 3 98 ? 47.313 -7.933 2.296 1.00 41.78 98 ASN C C 1
ATOM 3586 O O . ASN C 3 98 ? 47.775 -7.345 1.311 1.00 46.72 98 ASN C O 1
ATOM 3591 N N . PHE C 3 99 ? 47.184 -7.368 3.497 1.00 31.40 99 PHE C N 1
ATOM 3592 C CA . PHE C 3 99 ? 47.683 -6.024 3.795 1.00 30.12 99 PHE C CA 1
ATOM 3593 C C . PHE C 3 99 ? 48.379 -5.970 5.153 1.00 29.30 99 PHE C C 1
ATOM 3594 O O . PHE C 3 99 ? 47.995 -6.665 6.078 1.00 36.16 99 PHE C O 1
ATOM 3602 N N . SER C 3 100 ? 49.416 -5.152 5.268 1.00 22.38 100 SER C N 1
ATOM 3603 C CA . SER C 3 100 ? 50.034 -4.940 6.567 1.00 22.31 100 SER C CA 1
ATOM 3604 C C . SER C 3 100 ? 49.154 -4.033 7.428 1.00 24.81 100 SER C C 1
ATOM 3605 O O . SER C 3 100 ? 48.627 -3.016 6.967 1.00 32.35 100 SER C O 1
ATOM 3608 N N . GLY C 3 101 ? 48.948 -4.459 8.667 1.00 17.45 101 GLY C N 1
ATOM 3609 C CA . GLY C 3 101 ? 48.123 -3.736 9.596 1.00 19.47 101 GLY C CA 1
ATOM 3610 C C . GLY C 3 101 ? 49.102 -3.164 10.586 1.00 36.51 101 GLY C C 1
ATOM 3611 O O . GLY C 3 101 ? 49.663 -3.877 11.416 1.00 30.94 101 GLY C O 1
ATOM 3612 N N . ASP C 3 102 ? 49.345 -1.870 10.471 1.00 30.20 102 ASP C N 1
ATOM 3613 C CA . ASP C 3 102 ? 50.305 -1.223 11.332 1.00 19.42 102 ASP C CA 1
ATOM 3614 C C . ASP C 3 102 ? 49.598 -0.629 12.561 1.00 37.99 102 ASP C C 1
ATOM 3615 O O . ASP C 3 102 ? 48.431 -0.222 12.512 1.00 40.73 102 ASP C O 1
ATOM 3620 N N . ALA C 3 103 ? 50.295 -0.612 13.683 1.00 24.19 103 ALA C N 1
ATOM 3621 C CA . ALA C 3 103 ? 49.703 -0.064 14.872 1.00 36.34 103 ALA C CA 1
ATOM 3622 C C . ALA C 3 103 ? 50.775 0.657 15.641 1.00 36.86 103 ALA C C 1
ATOM 3623 O O . ALA C 3 103 ? 51.930 0.672 15.224 1.00 31.05 103 ALA C O 1
ATOM 3625 N N . GLU C 3 104 ? 50.391 1.234 16.774 1.00 37.02 104 GLU C N 1
ATOM 3626 C CA . GLU C 3 104 ? 51.262 2.156 17.496 1.00 36.96 104 GLU C CA 1
ATOM 3627 C C . GLU C 3 104 ? 51.952 1.511 18.687 1.00 38.46 104 GLU C C 1
ATOM 3628 O O . GLU C 3 104 ? 51.297 0.914 19.538 1.00 42.12 104 GLU C O 1
ATOM 3634 N N . ASP C 3 105 ? 53.274 1.655 18.738 1.00 70.12 105 ASP C N 1
ATOM 3635 C CA . ASP C 3 105 ? 54.102 1.076 19.793 1.00 69.06 105 ASP C CA 1
ATOM 3636 C C . ASP C 3 105 ? 53.891 -0.419 19.991 1.00 82.71 105 ASP C C 1
ATOM 3637 O O . ASP C 3 105 ? 54.784 -1.104 20.460 1.00 86.05 105 ASP C O 1
ATOM 3642 N N . LYS C 3 106 ? 52.713 -0.923 19.646 1.00 59.88 106 LYS C N 1
ATOM 3643 C CA . LYS C 3 106 ? 52.386 -2.321 19.895 1.00 80.63 106 LYS C CA 1
ATOM 3644 C C . LYS C 3 106 ? 51.832 -2.983 18.640 1.00 77.25 106 LYS C C 1
ATOM 3645 O O . LYS C 3 106 ? 51.180 -2.330 17.827 1.00 80.80 106 LYS C O 1
ATOM 3651 N N . ALA C 3 107 ? 52.079 -4.280 18.488 1.00 71.13 107 ALA C N 1
ATOM 3652 C CA . ALA C 3 107 ? 51.503 -5.015 17.369 1.00 75.74 107 ALA C CA 1
ATOM 3653 C C . ALA C 3 107 ? 50.052 -4.578 17.199 1.00 77.13 107 ALA C C 1
ATOM 3654 O O . ALA C 3 107 ? 49.654 -4.121 16.126 1.00 74.17 107 ALA C O 1
ATOM 3656 N N . ASP C 3 108 ? 49.297 -4.695 18.292 1.00 79.04 108 ASP C N 1
ATOM 3657 C CA . ASP C 3 108 ? 47.861 -4.383 18.370 1.00 82.63 108 ASP C CA 1
ATOM 3658 C C . ASP C 3 108 ? 47.014 -5.625 18.097 1.00 83.53 108 ASP C C 1
ATOM 3659 O O . ASP C 3 108 ? 45.928 -5.559 17.542 1.00 84.51 108 ASP C O 1
ATOM 3664 N N . GLU C 3 109 ? 47.533 -6.753 18.569 1.00 92.00 109 GLU C N 1
ATOM 3665 C CA . GLU C 3 109 ? 46.993 -8.083 18.294 1.00 99.34 109 GLU C CA 1
ATOM 3666 C C . GLU C 3 109 ? 45.549 -8.324 18.739 1.00 103.78 109 GLU C C 1
ATOM 3667 O O . GLU C 3 109 ? 44.656 -7.501 18.498 1.00 93.71 109 GLU C O 1
ATOM 3669 N N . ALA C 3 110 ? 45.350 -9.481 19.374 1.00 111.79 110 ALA C N 1
ATOM 3670 C CA . ALA C 3 110 ? 44.038 -9.961 19.806 1.00 115.02 110 ALA C CA 1
ATOM 3671 C C . ALA C 3 110 ? 42.927 -9.545 18.847 1.00 116.88 110 ALA C C 1
ATOM 3672 O O . ALA C 3 110 ? 42.662 -10.221 17.851 1.00 100.20 110 ALA C O 1
ATOM 3674 N N . GLN C 3 111 ? 42.283 -8.427 19.165 1.00 120.90 111 GLN C N 1
ATOM 3675 C CA . GLN C 3 111 ? 41.244 -7.860 18.319 1.00 123.33 111 GLN C CA 1
ATOM 3676 C C . GLN C 3 111 ? 41.084 -6.364 18.569 1.00 116.47 111 GLN C C 1
ATOM 3677 O O . GLN C 3 111 ? 41.067 -5.904 19.713 1.00 120.26 111 GLN C O 1
ATOM 3683 N N . GLU C 3 112 ? 40.998 -5.609 17.484 1.00 69.02 112 GLU C N 1
ATOM 3684 C CA . GLU C 3 112 ? 40.408 -4.286 17.513 1.00 75.93 112 GLU C CA 1
ATOM 3685 C C . GLU C 3 112 ? 39.501 -4.374 16.301 1.00 65.72 112 GLU C C 1
ATOM 3686 O O . GLU C 3 112 ? 39.674 -5.286 15.505 1.00 60.68 112 GLU C O 1
ATOM 3692 N N . PRO C 3 113 ? 38.533 -3.453 16.155 1.00 58.01 113 PRO C N 1
ATOM 3693 C CA . PRO C 3 113 ? 37.489 -3.620 15.138 1.00 69.62 113 PRO C CA 1
ATOM 3694 C C . PRO C 3 113 ? 37.984 -4.225 13.828 1.00 69.19 113 PRO C C 1
ATOM 3695 O O . PRO C 3 113 ? 37.194 -4.812 13.082 1.00 69.40 113 PRO C O 1
ATOM 3699 N N . LEU C 3 114 ? 39.277 -4.086 13.559 1.00 71.15 114 LEU C N 1
ATOM 3700 C CA . LEU C 3 114 ? 39.867 -4.614 12.339 1.00 65.66 114 LEU C CA 1
ATOM 3701 C C . LEU C 3 114 ? 39.627 -6.099 12.170 1.00 54.45 114 LEU C C 1
ATOM 3702 O O . LEU C 3 114 ? 39.009 -6.530 11.208 1.00 45.48 114 LEU C O 1
ATOM 3707 N N . GLU C 3 115 ? 40.149 -6.883 13.098 1.00 47.49 115 GLU C N 1
ATOM 3708 C CA . GLU C 3 115 ? 40.125 -8.318 12.931 1.00 66.46 115 GLU C CA 1
ATOM 3709 C C . GLU C 3 115 ? 38.833 -8.874 13.505 1.00 62.61 115 GLU C C 1
ATOM 3710 O O . GLU C 3 115 ? 38.721 -10.064 13.784 1.00 64.37 115 GLU C O 1
ATOM 3716 N N . ARG C 3 116 ? 37.857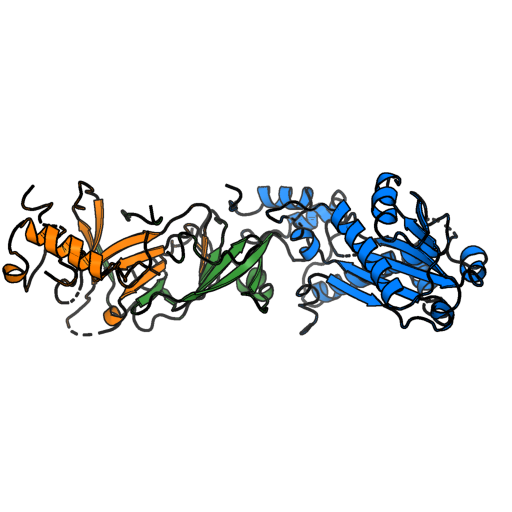 -7.995 13.672 1.00 59.53 116 ARG C N 1
ATOM 3717 C CA . ARG C 3 116 ? 36.533 -8.401 14.107 1.00 59.37 116 ARG C CA 1
ATOM 3718 C C . ARG C 3 116 ? 35.565 -8.290 12.937 1.00 57.31 116 ARG C C 1
ATOM 3719 O O . ARG C 3 116 ? 35.905 -7.723 11.901 1.00 59.39 116 ARG C O 1
ATOM 3727 N N . LEU C 3 133 ? 28.638 -2.360 18.643 1.00 154.45 136 LEU C N 1
ATOM 3728 C CA . LEU C 3 133 ? 29.071 -1.822 17.360 1.00 148.68 136 LEU C CA 1
ATOM 3729 C C . LEU C 3 133 ? 30.426 -2.367 16.940 1.00 144.21 136 LEU C C 1
ATOM 3730 O O . LEU C 3 133 ? 31.469 -1.934 17.429 1.00 137.23 136 LEU C O 1
ATOM 3735 N N . TRP C 3 134 ? 30.385 -3.321 16.017 1.00 151.43 137 TRP C N 1
ATOM 3736 C CA . TRP C 3 134 ? 31.572 -3.979 15.486 1.00 151.18 137 TRP C CA 1
ATOM 3737 C C . TRP C 3 134 ? 32.508 -2.986 14.806 1.00 147.21 137 TRP C C 1
ATOM 3738 O O . TRP C 3 134 ? 33.540 -3.371 14.255 1.00 141.15 137 TRP C O 1
ATOM 3749 N N . GLY C 3 135 ? 32.150 -1.706 14.864 1.00 148.51 138 GLY C N 1
ATOM 3750 C CA . GLY C 3 135 ? 32.712 -0.725 13.958 1.00 140.42 138 GLY C CA 1
ATOM 3751 C C . GLY C 3 135 ? 32.000 -0.965 12.641 1.00 132.85 138 GLY C C 1
ATOM 3752 O O . GLY C 3 135 ? 31.109 -1.809 12.577 1.00 136.54 138 GLY C O 1
ATOM 3753 N N . LEU C 3 136 ? 32.370 -0.237 11.596 1.00 120.17 139 LEU C N 1
ATOM 3754 C CA . LEU C 3 136 ? 31.763 -0.444 10.285 1.00 111.77 139 LEU C CA 1
ATOM 3755 C C . LEU C 3 136 ? 30.252 -0.172 10.264 1.00 111.66 139 LEU C C 1
ATOM 3756 O O . LEU C 3 136 ? 29.532 -0.519 11.195 1.00 108.40 139 LEU C O 1
ATOM 3761 N N . GLU C 3 137 ? 29.781 0.442 9.182 1.00 108.85 140 GLU C N 1
ATOM 3762 C CA . GLU C 3 137 ? 28.365 0.762 9.026 1.00 112.33 140 GLU C CA 1
ATOM 3763 C C . GLU C 3 137 ? 27.941 0.768 7.559 1.00 114.62 140 GLU C C 1
ATOM 3764 O O . GLU C 3 137 ? 28.598 0.175 6.706 1.00 108.59 140 GLU C O 1
ATOM 3770 N N . THR C 3 138 ? 26.837 1.453 7.278 1.00 125.90 141 THR C N 1
ATOM 3771 C CA . THR C 3 138 ? 26.327 1.585 5.917 1.00 132.04 141 THR C CA 1
ATOM 3772 C C . THR C 3 138 ? 27.259 2.467 5.091 1.00 132.93 141 THR C C 1
ATOM 3773 O O . THR C 3 138 ? 28.247 2.982 5.611 1.00 141.15 141 THR C O 1
ATOM 3777 N N . VAL C 3 139 ? 26.928 2.665 3.817 1.00 126.30 142 VAL C N 1
ATOM 3778 C CA . VAL C 3 139 ? 27.871 3.253 2.859 1.00 122.10 142 VAL C CA 1
ATOM 3779 C C . VAL C 3 139 ? 27.576 4.662 2.292 1.00 123.37 142 VAL C C 1
ATOM 3780 O O . VAL C 3 139 ? 28.478 5.505 2.248 1.00 119.92 142 VAL C O 1
ATOM 3784 N N . PRO C 3 140 ? 26.317 4.928 1.894 1.00 125.57 143 PRO C N 1
ATOM 3785 C CA . PRO C 3 140 ? 25.940 6.010 0.975 1.00 127.57 143 PRO C CA 1
ATOM 3786 C C . PRO C 3 140 ? 27.091 6.861 0.431 1.00 130.73 143 PRO C C 1
ATOM 3787 O O . PRO C 3 140 ? 27.738 7.598 1.175 1.00 133.67 143 PRO C O 1
ATOM 3791 N N . GLY C 3 141 ? 27.326 6.760 -0.874 1.00 127.36 144 GLY C N 1
ATOM 3792 C CA . GLY C 3 141 ? 28.395 7.498 -1.520 1.00 127.33 144 GLY C CA 1
ATOM 3793 C C . GLY C 3 141 ? 29.616 6.633 -1.772 1.00 126.04 144 GLY C C 1
ATOM 3794 O O . GLY C 3 141 ? 30.678 6.857 -1.192 1.00 125.44 144 GLY C O 1
#

Solvent-accessible surface area: 25552 Å² total

InterPro domains:
  IPR001352 Ribonuclease HII/HIII [PTHR10954] (4-279)
  IPR004649 Ribonuclease H2, subunit A [TIGR00729] (30-246)
  IPR012337 Ribonuclease H-like superfamily [SSF53098] (29-248)
  IPR023160 Ribonuclease HII, helix-loop-helix cap domain superfamily [G3DSA:1.10.10.460] (202-251)
  IPR024567 Ribonuclease HII/HIII domain [PF01351] (31-241)
  IPR024567 Ribonuclease HII/HIII domain [PS51975] (28-251)
  IPR036397 Ribonuclease H superfamily [G3DSA:3.30.420.10] (1-201)

Nearest PDB structures (foldseek):
  3kio-assembly1_B  TM=1.007E+00  e=3.735E-25  Mus musculus
  3p5j-assembly1_B  TM=8.137E-01  e=1.683E-13  Mus musculus
  3puf-assembly3_H  TM=7.486E-01  e=5.441E-12  Homo sapiens
  3puf-assembly1_B  TM=7.697E-01  e=1.987E-10  Homo sapiens
  3puf-assembly5_N  TM=6.870E-01  e=3.830E-11  Homo sapiens

Sequence (500 aa):
DLSELERDNTGRCRLSSPVPAVCLKEPCVLGVDEAGRGPVLGPVYAICYCPLSRLADLEALKVADTLTENERERLFAKEEDGDFVGWALDVLSPNLISTSLGRVKYNLNSLSHDTAAGLIQYALDQNVNVTQVFVDTVGPETYQARLQQHFPGIEVTVKAKADSLFPVVSAASIFAKVARDKAVKNWQFVENLQDLDSDYGSGYPNDPKTKAWLRKHVDPVFGFPQFVRFSWSTAQAILEKEAEDVIWEDSLAARQLVFLLPEHLKDKKSSLLFVKLANPHSGEGATYLIDCLQQLFEIKVFKEKHHSWFINQSVQSGGLLHFATPDPLFLLLHYLLEVNSKKYYKYSSEKTLKWLEKKVNQTVVALKANNVNLKTGKKNSKTAAQKARIHLRPGSLRGAAPAKLHLLPCDVLVSRPAPVDRFFTPAVRHDADGLQASFRGRGLRGEEVAVPPGFAGFVVTEEKGEGLIGKLNFSGDAEDKADEAQEPLERLWGLETVPG

Organism: Mus musculus (NCBI:txid10090)

GO terms:
  GO:0032299 ribonuclease H2 complex (C, IDA)
  GO:0006298 mismatch repair (P, IMP)

Secondary structure (DSSP, 8-state):
-TTTTGGGTSSEEEEE----THHHHS-EEEEEEES-SS-SB---EEEEEEEGGGGGGIIIIIS-----HHHHHHHTT--TTTTT-EEEEEEE-HHHHHH---SS---HHHHHHHHHHHHHHHHHHTT--EEEEEEE----HHHHHHHHHSSTTSEEEEETTGGGTSHHHHHHHHHHHHHHHHHHHHHHHHHHHTT------SSSTTSHHHHHHHHTT-BTTTBS-TTB-TTSHHHHHHHHHHS--EE-S--/-------EEEEGGGG-----EEEEEE--TTTT--EEEEE------EEEEEE--SS-EEEESSEEES---EEEEE---SGGGTTT------SSHHHH-----HHHHHHHHHHHHHHTTTTT----S--TT---TTTT-/-EEE-TTTTTT--B--EEEESSEESS-EE--HHHHTGGG-B--SSS-EEEETTEEEEEEEEEPPTTEEEE---TTTS----EESEEEEEEESS---S-SGGG---S-B----

CATH classification: 3.30.420.10 (+1 more: 1.10.10.460)

Radius of gyration: 31.15 Å; Cα contacts (8 Å, |Δi|>4): 1018; chains: 3; bounding box: 95×51×67 Å